Protein AF-A0A4Q3SG79-F1 (afdb_monomer)

pLDDT: mean 75.1, std 20.5, range [32.44, 97.69]

Mean predicted aligned error: 17.14 Å

Foldseek 3Di:
DKDWPPFDDDDWDQDPVDNQWIWDWGFDPDQKTWIWDDDPQDDIDIDIDGRDDRPDTDTDTDGRDDPDDDDDDDDDDDDDDDDDDDDDDDDVVVVVVVVVVVVVVVVVVVVVVVVVVPDDDDDDDDDDDDDDDDDDDPPPPDPPPPPPKDKDKDKDKDWDWFAFPDPPDPCSPQATQLWDWDWDDDPWKIKIKIKHKDSVFDFDADPVPRHTLDESSVLNVQLVVQCRVPVVPPPDDDPVVSSVVSNVVSQVVSLVVLQPDDPVSLVVLLVCVVVVNWGKIWMWIWMWMATLQGKIKIWTFPDWDKWWWADDPLWTATDDDDDDPDDPPFPSIWMWTWDQDPVRGIGIDTDDHDIDMDTDGRTFKMKIKDCQQDDVLVVVLNPDGDPDPVVNVVCSVPDDSPGSGIIIMMMMGMDID

Nearest PDB structures (foldseek):
  6ak7-assembly1_A  TM=5.344E-01  e=1.474E-07  Homo sapiens
  2iq1-assembly1_A  TM=4.858E-01  e=3.466E-08  Homo sapiens
  4da1-assembly1_A  TM=4.751E-01  e=2.520E-07  Homo sapiens

Sequence (417 aa):
SITINPAIPFLLNEDPGNKDASYGLFVFPKSSLEINVEADGYTPWKYRLNNLKADTSIVILMERTATGQQPASSEQAPVKDREEKNQKKSFPWLSILLGVIVLFLLWRLLSMRKKLNHADAPAASSISIRDINPAPSIIIKQPLQPSSKRSYFLAEIMMTAGPRKSADSIAPDRDLGEDVCGFINNNEEILMWVLDGASDYFSERNPDTGREYFSSRLLAQSVAGKLRENFSAINATSFQEIVTSIIESVKIDWVRAINALPEKEIAALRDNILSGRPPECAATILIAKISLSGELLVYRSGDCKLLIYQEEPGVLKYKPTPLSSKNNQSNDWLFFRMMVTENNLIEIMHNKPLFEVVSETGIQTIIGMSDGVGRETVESLAKDQSPDRELLRTKLVQQVQGTGDDKSLCMIEIKTT

Solvent-accessible surface area (backbone atoms only — not comparable to full-atom values): 25220 Å² total; per-residue (Å²): 92,78,59,56,71,95,60,83,90,71,80,73,52,75,41,93,90,38,92,71,47,64,53,63,85,60,87,52,97,55,49,59,46,52,46,42,44,40,51,95,96,52,83,74,45,78,50,77,49,72,75,51,58,82,81,57,76,63,82,71,86,68,82,78,82,78,84,80,83,86,85,85,90,81,91,84,84,88,83,84,89,79,91,80,90,81,82,86,80,86,66,75,66,60,61,55,54,52,53,54,54,52,53,51,53,53,53,53,56,56,55,53,58,65,63,66,79,70,72,78,82,84,80,88,79,86,83,81,86,77,91,81,85,76,79,86,74,84,73,78,73,70,78,75,74,76,74,76,67,49,65,46,79,49,74,48,76,50,76,46,71,28,57,70,88,42,92,82,48,100,58,63,73,72,77,53,70,24,57,37,64,51,71,53,69,66,97,54,39,36,41,37,36,34,22,39,20,45,68,92,42,59,64,45,54,42,88,88,79,62,47,74,79,46,31,14,34,56,50,25,49,44,49,51,53,42,50,62,65,44,64,84,72,53,94,81,69,57,71,68,55,52,56,53,52,36,56,53,48,46,44,52,52,49,35,52,56,53,69,65,44,58,69,72,57,43,50,53,52,48,52,44,34,73,73,73,54,50,48,35,27,28,24,25,38,34,40,38,40,38,35,73,80,11,43,35,42,34,43,34,20,56,69,53,45,63,48,38,25,30,72,48,97,88,36,35,42,64,52,91,66,76,78,74,77,82,53,98,82,60,59,31,39,45,37,42,34,46,44,75,47,98,86,74,42,64,42,64,50,64,65,82,54,59,62,50,74,49,77,51,68,57,43,36,37,41,35,40,24,34,60,24,46,28,68,70,53,55,52,50,58,60,67,53,54,58,70,52,64,66,57,56,53,50,49,62,75,69,48,84,53,88,38,60,38,42,27,36,35,36,37,41,31,63,44,74,87

Secondary structure (DSSP, 8-state):
-EEETT----PPEEETTEEEEEE------SSEEEEEE--TTS--EEEEEES--TT--------------PPPP---PPPPP------PPP-THHHHHHHHHHHHHHHHHHHHHHHHTT-PPPPPP-------------------------EEEEEEEEEEPPPPS-SSSSSTTSSSS--EEEEEE-SSEEEEEEEEE-TTSPPEE-TTT--EEE-HHHHHHHHHHHHHHHHTT-SSS-HHHHHHHHHHHHHHHHHHHHHTS-HHHHHHHHHHHHTT---EEEEEEEEEEEETT--EEEEEESS-EEEEEEEETTEEEEE--PPPP--TT---SEEEEEEE-TTS-EEEEE-----EEEEESSEEEEEEE-GGG-HHHHHHHHH---S-HHHHHHHHHHS----SS-EEEEEEEEEE-

Structure (mmCIF, N/CA/C/O backbone):
data_AF-A0A4Q3SG79-F1
#
_entry.id   AF-A0A4Q3SG79-F1
#
loop_
_atom_site.group_PDB
_atom_site.id
_atom_site.type_symbol
_atom_site.label_atom_id
_atom_site.label_alt_id
_atom_site.label_comp_id
_atom_site.label_asym_id
_atom_site.label_entity_id
_atom_site.label_seq_id
_atom_site.pdbx_PDB_ins_code
_atom_site.Cartn_x
_atom_site.Cartn_y
_atom_site.Cartn_z
_atom_site.occupancy
_atom_site.B_iso_or_equiv
_atom_site.auth_seq_id
_atom_site.auth_comp_id
_atom_site.auth_asym_id
_atom_site.auth_atom_id
_atom_site.pdbx_PDB_model_num
ATOM 1 N N . SER A 1 1 ? 11.169 -38.786 -2.812 1.00 46.78 1 SER A N 1
ATOM 2 C CA . SER A 1 1 ? 10.992 -38.800 -1.347 1.00 46.78 1 SER A CA 1
ATOM 3 C C . SER A 1 1 ? 12.071 -37.968 -0.676 1.00 46.78 1 SER A C 1
ATOM 5 O O . SER A 1 1 ? 13.248 -38.126 -0.974 1.00 46.78 1 SER A O 1
ATOM 7 N N . ILE A 1 2 ? 11.688 -37.089 0.253 1.00 45.06 2 ILE A N 1
ATOM 8 C CA . ILE A 1 2 ? 12.647 -36.415 1.137 1.00 45.06 2 ILE A CA 1
ATOM 9 C C . ILE A 1 2 ? 12.555 -37.104 2.498 1.00 45.06 2 ILE A C 1
ATOM 11 O O . ILE A 1 2 ? 11.490 -37.119 3.114 1.00 45.06 2 ILE A O 1
ATOM 15 N N . THR A 1 3 ? 13.649 -37.705 2.960 1.00 48.84 3 THR A N 1
ATOM 16 C CA . THR A 1 3 ? 13.708 -38.352 4.276 1.00 48.84 3 THR A CA 1
ATOM 17 C C . THR A 1 3 ? 14.653 -37.562 5.167 1.00 48.84 3 THR A C 1
ATOM 19 O O . THR A 1 3 ? 15.853 -37.494 4.901 1.00 48.84 3 THR A O 1
ATOM 22 N N . ILE A 1 4 ? 14.111 -36.962 6.231 1.00 48.97 4 ILE A N 1
ATOM 23 C CA . ILE A 1 4 ? 14.861 -36.111 7.161 1.00 48.97 4 ILE A CA 1
ATOM 24 C C . ILE A 1 4 ? 14.785 -36.711 8.561 1.00 48.97 4 ILE A C 1
ATOM 26 O O . ILE A 1 4 ? 13.702 -36.935 9.094 1.00 48.97 4 ILE A O 1
ATOM 30 N N . ASN A 1 5 ? 15.941 -36.969 9.169 1.00 42.78 5 ASN A N 1
ATOM 31 C CA . ASN A 1 5 ? 16.041 -37.591 10.486 1.00 42.78 5 ASN A CA 1
ATOM 32 C C . ASN A 1 5 ? 16.919 -36.700 11.388 1.00 42.78 5 ASN A C 1
ATOM 34 O O . ASN A 1 5 ? 18.063 -36.446 11.009 1.00 42.78 5 ASN A O 1
ATOM 38 N N . PRO A 1 6 ? 16.454 -36.193 12.549 1.00 41.78 6 PRO A N 1
ATOM 39 C CA . PRO A 1 6 ? 15.187 -36.435 13.237 1.00 41.78 6 PRO A CA 1
ATOM 40 C C . PRO A 1 6 ? 14.256 -35.216 13.101 1.00 41.78 6 PRO A C 1
ATOM 42 O O . PRO A 1 6 ? 14.363 -34.274 13.885 1.00 41.78 6 PRO A O 1
ATOM 45 N N . ALA A 1 7 ? 13.359 -35.195 12.116 1.00 44.94 7 ALA A N 1
ATOM 46 C CA . ALA A 1 7 ? 12.363 -34.128 11.992 1.00 44.94 7 ALA A CA 1
ATOM 47 C C . ALA A 1 7 ? 10.987 -34.691 11.609 1.00 44.94 7 ALA A C 1
ATOM 49 O O . ALA A 1 7 ? 10.886 -35.704 10.921 1.00 44.94 7 ALA A O 1
ATOM 50 N N . ILE A 1 8 ? 9.938 -34.032 12.107 1.00 38.59 8 ILE A N 1
ATOM 51 C CA . ILE A 1 8 ? 8.525 -34.339 11.853 1.00 38.59 8 ILE A CA 1
ATOM 52 C C . ILE A 1 8 ? 8.193 -33.896 10.415 1.00 38.59 8 ILE A C 1
ATOM 54 O O . ILE A 1 8 ? 8.547 -32.773 10.052 1.00 38.59 8 ILE A O 1
ATOM 58 N N . PRO A 1 9 ? 7.542 -34.730 9.584 1.00 38.94 9 PRO A N 1
ATOM 59 C CA . PRO A 1 9 ? 7.226 -34.362 8.208 1.00 38.94 9 PRO A CA 1
ATOM 60 C C . PRO A 1 9 ? 6.159 -33.256 8.157 1.00 38.94 9 PRO A C 1
ATOM 62 O O . PRO A 1 9 ? 5.115 -33.371 8.797 1.00 38.94 9 PRO A O 1
ATOM 65 N N . PHE A 1 10 ? 6.409 -32.216 7.360 1.00 42.66 10 PHE A N 1
ATOM 66 C CA . PHE A 1 10 ? 5.409 -31.241 6.910 1.00 42.66 10 PHE A CA 1
ATOM 67 C C . PHE A 1 10 ? 5.222 -31.361 5.392 1.00 42.66 10 PHE A C 1
ATOM 69 O O . PHE A 1 10 ? 6.144 -31.762 4.680 1.00 42.66 10 PHE A O 1
ATOM 76 N N . LEU A 1 11 ? 4.005 -31.064 4.925 1.00 39.22 11 LEU A N 1
ATOM 77 C CA . LEU A 1 11 ? 3.578 -31.224 3.534 1.00 39.22 11 LEU A CA 1
ATOM 78 C C . LEU A 1 11 ? 4.439 -30.414 2.553 1.00 39.22 11 LEU A C 1
ATOM 80 O O . LEU A 1 11 ? 4.683 -29.226 2.752 1.00 39.22 11 LEU A O 1
ATOM 84 N N . LEU A 1 12 ? 4.821 -31.078 1.462 1.00 43.06 12 LEU A N 1
ATOM 85 C CA . LEU A 1 12 ? 5.278 -30.450 0.226 1.00 43.06 12 LEU A CA 1
ATOM 86 C C . LEU A 1 12 ? 4.062 -29.828 -0.464 1.00 43.06 12 LEU A C 1
ATOM 88 O O . LEU A 1 12 ? 3.081 -30.532 -0.700 1.00 43.06 12 LEU A O 1
ATOM 92 N N . ASN A 1 13 ? 4.129 -28.538 -0.788 1.00 41.44 13 ASN A N 1
ATOM 93 C CA . ASN A 1 13 ? 3.182 -27.921 -1.713 1.00 41.44 13 ASN A CA 1
ATOM 94 C C . ASN A 1 13 ? 3.856 -27.788 -3.079 1.00 41.44 13 ASN A C 1
ATOM 96 O O . ASN A 1 13 ? 4.964 -27.256 -3.187 1.00 41.44 13 ASN A O 1
ATOM 100 N N . GLU A 1 14 ? 3.178 -28.286 -4.109 1.00 44.03 14 GLU A N 1
ATOM 101 C CA . GLU A 1 14 ? 3.505 -27.986 -5.500 1.00 44.03 14 GLU A CA 1
ATOM 102 C C . GLU A 1 14 ? 3.133 -26.527 -5.789 1.00 44.03 14 GLU A C 1
ATOM 104 O O . GLU A 1 14 ? 2.077 -26.054 -5.359 1.00 44.03 14 GLU A O 1
ATOM 109 N N . ASP A 1 15 ? 4.004 -25.804 -6.493 1.00 43.53 15 ASP A N 1
ATOM 110 C CA . ASP A 1 15 ? 3.689 -24.464 -6.979 1.00 43.53 15 ASP A CA 1
ATOM 111 C C . ASP A 1 15 ? 2.710 -24.576 -8.164 1.00 43.53 15 ASP A C 1
ATOM 113 O O . ASP A 1 15 ? 3.064 -25.156 -9.197 1.00 43.53 15 ASP A O 1
ATOM 117 N N . PRO A 1 16 ? 1.483 -24.030 -8.070 1.00 40.44 16 PRO A N 1
ATOM 118 C CA . PRO A 1 16 ? 0.511 -24.107 -9.158 1.00 40.44 16 PRO A CA 1
ATOM 119 C C . PRO A 1 16 ? 0.954 -23.357 -10.429 1.00 40.44 16 PRO A C 1
ATOM 121 O O . PRO A 1 16 ? 0.396 -23.613 -11.497 1.00 40.44 16 PRO A O 1
ATOM 124 N N . GLY A 1 17 ? 1.949 -22.464 -10.343 1.00 43.19 17 GLY A N 1
ATOM 125 C CA . GLY A 1 17 ? 2.513 -21.730 -11.481 1.00 43.19 17 GLY A CA 1
ATOM 126 C C . GLY A 1 17 ? 3.758 -22.366 -12.106 1.00 43.19 17 GLY A C 1
ATOM 127 O O . GLY A 1 17 ? 4.134 -21.992 -13.217 1.00 43.19 17 GLY A O 1
ATOM 128 N N . ASN A 1 18 ? 4.389 -23.334 -11.436 1.00 46.31 18 ASN A N 1
ATOM 129 C CA . ASN A 1 18 ? 5.617 -23.967 -11.906 1.00 46.31 18 ASN A CA 1
ATOM 130 C C . ASN A 1 18 ? 5.668 -25.442 -11.491 1.00 46.31 18 ASN A C 1
ATOM 132 O O . ASN A 1 18 ? 6.149 -25.794 -10.416 1.00 46.31 18 ASN A O 1
ATOM 136 N N . LYS A 1 19 ? 5.214 -26.322 -12.392 1.00 46.94 19 LYS A N 1
ATOM 137 C CA . LYS A 1 19 ? 5.195 -27.780 -12.177 1.00 46.94 19 LYS A CA 1
ATOM 138 C C . LYS A 1 19 ? 6.585 -28.405 -12.003 1.00 46.94 19 LYS A C 1
ATOM 140 O O . LYS A 1 19 ? 6.667 -29.575 -11.644 1.00 46.94 19 LYS A O 1
ATOM 145 N N . ASP A 1 20 ? 7.654 -27.655 -12.267 1.00 48.69 20 ASP A N 1
ATOM 146 C CA . ASP A 1 20 ? 9.034 -28.123 -12.144 1.00 48.69 20 ASP A CA 1
ATOM 147 C C . ASP A 1 20 ? 9.717 -27.655 -10.841 1.00 48.69 20 ASP A C 1
ATOM 149 O O . ASP A 1 20 ? 10.880 -27.991 -10.614 1.00 48.69 20 ASP A O 1
ATOM 153 N N . ALA A 1 21 ? 9.018 -26.923 -9.961 1.00 42.50 21 ALA A N 1
ATOM 154 C CA . ALA A 1 21 ? 9.535 -26.491 -8.663 1.00 42.50 21 ALA A CA 1
ATOM 155 C C . ALA A 1 21 ? 8.705 -27.062 -7.500 1.00 42.50 21 ALA A C 1
ATOM 157 O O . ALA A 1 21 ? 7.476 -27.025 -7.490 1.00 42.50 21 ALA A O 1
ATOM 158 N N . SER A 1 22 ? 9.385 -27.583 -6.479 1.00 49.75 22 SER A N 1
ATOM 159 C CA . SER A 1 22 ? 8.763 -28.020 -5.225 1.00 49.75 22 SER A CA 1
ATOM 160 C C . SER A 1 22 ? 9.467 -27.359 -4.048 1.00 49.75 22 SER A C 1
ATOM 162 O O . SER A 1 22 ? 10.697 -27.328 -4.002 1.00 49.75 22 SER A O 1
ATOM 164 N N . TYR A 1 23 ? 8.693 -26.858 -3.085 1.00 43.50 23 TYR A N 1
ATOM 165 C CA . TYR A 1 23 ? 9.213 -26.158 -1.910 1.00 43.50 23 TYR A CA 1
ATOM 166 C C . TYR A 1 23 ? 8.871 -26.917 -0.624 1.00 43.50 23 TYR A C 1
ATOM 168 O O . TYR A 1 23 ? 7.778 -27.464 -0.475 1.00 43.50 23 TYR A O 1
ATOM 176 N N . GLY A 1 24 ? 9.801 -26.917 0.332 1.00 47.91 24 GLY A N 1
ATOM 177 C CA . GLY A 1 24 ? 9.579 -27.416 1.688 1.00 47.91 24 GLY A CA 1
ATOM 178 C C . GLY A 1 24 ? 10.270 -26.512 2.704 1.00 47.91 24 GLY A C 1
ATOM 179 O O . GLY A 1 24 ? 11.443 -26.184 2.535 1.00 47.91 24 GLY A O 1
ATOM 180 N N . LEU A 1 25 ? 9.543 -26.096 3.744 1.00 37.75 25 LEU A N 1
ATOM 181 C CA . LEU A 1 25 ? 10.086 -25.342 4.874 1.00 37.75 25 LEU A CA 1
ATOM 182 C C . LEU A 1 25 ? 10.296 -26.294 6.052 1.00 37.75 25 LEU A C 1
ATOM 184 O O . LEU A 1 25 ? 9.376 -27.011 6.444 1.00 37.75 25 LEU A O 1
ATOM 188 N N . PHE A 1 26 ? 11.489 -26.274 6.641 1.00 53.19 26 PHE A N 1
ATOM 189 C CA . PHE A 1 26 ? 11.831 -27.145 7.760 1.00 53.19 26 PHE A CA 1
ATOM 190 C C . PHE A 1 26 ? 12.476 -26.344 8.895 1.00 53.19 26 PHE A C 1
ATOM 192 O O . PHE A 1 26 ? 13.380 -25.545 8.657 1.00 53.19 26 PHE A O 1
ATOM 199 N N . VAL A 1 27 ? 12.022 -26.578 10.130 1.00 42.91 27 VAL A N 1
ATOM 200 C CA . VAL A 1 27 ? 12.554 -25.955 11.354 1.00 42.91 27 VAL A CA 1
ATOM 201 C C . VAL A 1 27 ? 13.262 -27.028 12.177 1.00 42.91 27 VAL A C 1
ATOM 203 O O . VAL A 1 27 ? 12.683 -28.080 12.454 1.00 42.91 27 VAL A O 1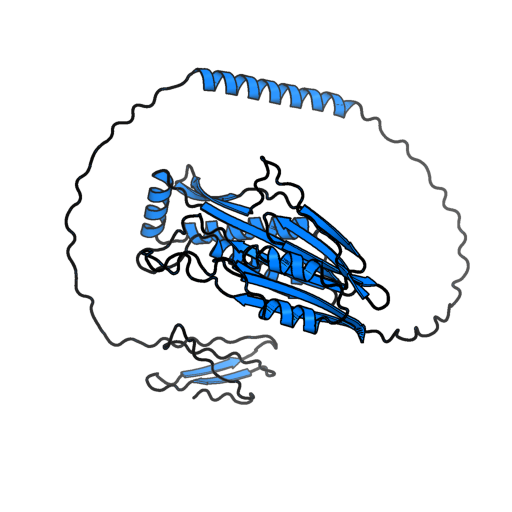
ATOM 206 N N . PHE A 1 28 ? 14.516 -26.780 12.566 1.00 56.38 28 PHE A N 1
ATOM 207 C CA . PHE A 1 28 ? 15.383 -27.810 13.142 1.00 56.38 28 PHE A CA 1
ATOM 208 C C . PHE A 1 28 ? 15.886 -27.461 14.550 1.00 56.38 28 PHE A C 1
ATOM 210 O O . PHE A 1 28 ? 16.471 -26.399 14.743 1.00 56.38 28 PHE A O 1
ATOM 217 N N . PRO A 1 29 ? 15.761 -28.380 15.527 1.00 44.88 29 PRO A N 1
ATOM 218 C CA . PRO A 1 29 ? 16.242 -28.156 16.891 1.00 44.88 29 PRO A CA 1
ATOM 219 C C . PRO A 1 29 ? 17.683 -28.646 17.161 1.00 44.88 29 PRO A C 1
ATOM 221 O O . PRO A 1 29 ? 18.099 -28.663 18.318 1.00 44.88 29 PRO A O 1
ATOM 224 N N . LYS A 1 30 ? 18.458 -29.096 16.156 1.00 55.81 30 LYS A N 1
ATOM 225 C CA . LYS A 1 30 ? 19.799 -29.700 16.356 1.00 55.81 30 LYS A CA 1
ATOM 226 C C . LYS A 1 30 ? 20.917 -28.994 15.581 1.00 55.81 30 LYS A C 1
ATOM 228 O O . LYS A 1 30 ? 20.690 -28.426 14.520 1.00 55.81 30 LYS A O 1
ATOM 233 N N . SER A 1 31 ? 22.142 -29.100 16.106 1.00 59.78 31 SER A N 1
ATOM 234 C CA . SER A 1 31 ? 23.367 -28.470 15.587 1.00 59.78 31 SER A CA 1
ATOM 235 C C . SER A 1 31 ? 23.948 -29.119 14.324 1.00 59.78 31 SER A C 1
ATOM 237 O O . SER A 1 31 ? 24.831 -28.531 13.702 1.00 59.78 31 SER A O 1
ATOM 239 N N . SER A 1 32 ? 23.479 -30.299 13.913 1.00 59.16 32 SER A N 1
ATOM 240 C CA . SER A 1 32 ? 23.841 -30.917 12.634 1.00 59.16 32 SER A CA 1
ATOM 241 C C . SER A 1 32 ? 22.642 -31.604 11.982 1.00 59.16 32 SER A C 1
ATOM 243 O O . SER A 1 32 ? 21.766 -32.138 12.666 1.00 59.16 32 SER A O 1
ATOM 245 N N . LEU A 1 33 ? 22.605 -31.560 10.650 1.00 71.94 33 LEU A N 1
ATOM 246 C CA . LEU A 1 33 ? 21.517 -32.059 9.816 1.00 71.94 33 LEU A CA 1
ATOM 247 C C . LEU A 1 33 ? 22.092 -32.818 8.619 1.00 71.94 33 LEU A C 1
ATOM 249 O O . LEU A 1 33 ? 22.982 -32.323 7.930 1.00 71.94 33 LEU A O 1
ATOM 253 N N . GLU A 1 34 ? 21.568 -34.010 8.358 1.00 68.69 34 GLU A N 1
ATOM 254 C CA . GLU A 1 34 ? 21.866 -34.777 7.150 1.00 68.69 34 GLU A CA 1
ATOM 255 C C . GLU A 1 34 ? 20.605 -34.825 6.288 1.00 68.69 34 GLU A C 1
ATOM 257 O O . GLU A 1 34 ? 19.550 -35.260 6.751 1.00 68.69 34 GLU A O 1
ATOM 262 N N . ILE A 1 35 ? 20.709 -34.335 5.054 1.00 70.31 35 ILE A N 1
ATOM 263 C CA . ILE A 1 35 ? 19.602 -34.256 4.103 1.00 70.31 35 ILE A CA 1
ATOM 264 C C . ILE A 1 35 ? 19.880 -35.250 2.980 1.00 70.31 35 ILE A C 1
ATOM 266 O O . ILE A 1 35 ? 20.920 -35.168 2.322 1.00 70.31 35 ILE A O 1
ATOM 270 N N . ASN A 1 36 ? 18.938 -36.169 2.766 1.00 65.19 36 ASN A N 1
ATOM 271 C CA . ASN A 1 36 ? 18.919 -37.057 1.610 1.00 65.19 36 ASN A CA 1
ATOM 272 C C . ASN A 1 36 ? 17.723 -36.671 0.736 1.00 65.19 36 ASN A C 1
ATOM 274 O O . ASN A 1 36 ? 16.581 -36.679 1.209 1.00 65.19 36 ASN A O 1
ATOM 278 N N . VAL A 1 37 ? 17.996 -36.309 -0.516 1.00 68.31 37 VAL A N 1
ATOM 279 C CA . VAL A 1 37 ? 16.976 -35.928 -1.494 1.00 68.31 37 VAL A CA 1
ATOM 280 C C . VAL A 1 37 ? 16.996 -36.936 -2.633 1.00 68.31 37 VAL A C 1
ATOM 282 O O . VAL A 1 37 ? 17.994 -37.064 -3.343 1.00 68.31 37 VAL A O 1
ATOM 285 N N . GLU A 1 38 ? 15.882 -37.645 -2.796 1.00 62.38 38 GLU A N 1
ATOM 286 C CA . GLU A 1 38 ? 15.636 -38.548 -3.918 1.00 62.38 38 GLU A CA 1
ATOM 287 C C . GLU A 1 38 ? 14.366 -38.093 -4.641 1.00 62.38 38 GLU A C 1
ATOM 289 O O . GLU A 1 38 ? 13.327 -37.879 -4.012 1.00 62.38 38 GLU A O 1
ATOM 294 N N . ALA A 1 39 ? 14.429 -37.932 -5.960 1.00 66.44 39 ALA A N 1
ATOM 295 C CA . ALA A 1 39 ? 13.279 -37.590 -6.794 1.00 66.44 39 ALA A CA 1
ATOM 296 C C . ALA A 1 39 ? 13.366 -38.346 -8.126 1.00 66.44 39 ALA A C 1
ATOM 298 O O . ALA A 1 39 ? 14.453 -38.488 -8.686 1.00 66.44 39 ALA A O 1
ATOM 299 N N . ASP A 1 40 ? 12.230 -38.835 -8.629 1.00 53.56 40 ASP A N 1
ATOM 300 C CA . ASP A 1 40 ? 12.184 -39.587 -9.886 1.00 53.56 40 ASP A CA 1
ATOM 301 C C . ASP A 1 40 ? 12.652 -38.709 -11.054 1.00 53.56 40 ASP A C 1
ATOM 303 O O . ASP A 1 40 ? 12.137 -37.615 -11.279 1.00 53.56 40 ASP A O 1
ATOM 307 N N . GLY A 1 41 ? 13.651 -39.190 -11.798 1.00 56.44 41 GLY A N 1
ATOM 308 C CA . GLY A 1 41 ? 14.284 -38.438 -12.887 1.00 56.44 41 GLY A CA 1
ATOM 309 C C . GLY A 1 41 ? 15.410 -37.488 -12.458 1.00 56.44 41 GLY A C 1
ATOM 310 O O . GLY A 1 41 ? 15.946 -36.787 -13.314 1.00 56.44 41 GLY A O 1
ATOM 311 N N . TYR A 1 42 ? 15.805 -37.486 -11.179 1.00 61.69 42 TYR A N 1
ATOM 312 C CA . TYR A 1 42 ? 16.926 -36.702 -10.648 1.00 61.69 42 TYR A CA 1
ATOM 313 C C . TYR A 1 42 ? 17.989 -37.619 -10.026 1.00 61.69 42 TYR A C 1
ATOM 315 O O . TYR A 1 42 ? 17.682 -38.666 -9.458 1.00 61.69 42 TYR A O 1
ATOM 323 N N . THR A 1 43 ? 19.263 -37.226 -10.104 1.00 59.62 43 THR A N 1
ATOM 324 C CA . THR A 1 43 ? 20.348 -37.933 -9.406 1.00 59.62 43 THR A CA 1
ATOM 325 C C . THR A 1 43 ? 20.184 -37.753 -7.889 1.00 59.62 43 THR A C 1
ATOM 327 O O . THR A 1 43 ? 20.005 -36.614 -7.460 1.00 59.62 43 THR A O 1
ATOM 330 N N . PRO A 1 44 ? 20.276 -38.811 -7.059 1.00 64.12 44 PRO A N 1
ATOM 331 C CA . PRO A 1 44 ? 20.209 -38.689 -5.600 1.00 64.12 44 PRO A CA 1
ATOM 332 C C . PRO A 1 44 ? 21.301 -37.774 -5.039 1.00 64.12 44 PRO A C 1
ATOM 334 O O . PRO A 1 44 ? 22.469 -37.901 -5.416 1.00 64.12 44 PRO A O 1
ATOM 337 N N . TRP A 1 45 ? 20.939 -36.867 -4.129 1.00 62.44 45 TRP A N 1
ATOM 338 C CA . TRP A 1 45 ? 21.876 -35.942 -3.479 1.00 62.44 45 TRP A CA 1
ATOM 339 C C . TRP A 1 45 ? 21.897 -36.153 -1.966 1.00 62.44 45 TRP A C 1
ATOM 341 O O . TRP A 1 45 ? 20.857 -36.311 -1.320 1.00 62.44 45 TRP A O 1
ATOM 351 N N . LYS A 1 46 ? 23.104 -36.113 -1.392 1.00 63.16 46 LYS A N 1
ATOM 352 C CA . LYS A 1 46 ? 23.342 -36.247 0.045 1.00 63.16 46 LYS A CA 1
ATOM 353 C C . LYS A 1 46 ? 24.202 -35.096 0.549 1.00 63.16 46 LYS A C 1
ATOM 355 O O . LYS A 1 46 ? 25.322 -34.915 0.077 1.00 63.16 46 LYS A O 1
ATOM 360 N N . TYR A 1 47 ? 23.700 -34.347 1.529 1.00 69.06 47 TYR A N 1
ATOM 361 C CA . TYR A 1 47 ? 24.413 -33.200 2.092 1.00 69.06 47 TYR A CA 1
ATOM 362 C C . TYR A 1 47 ? 24.359 -33.203 3.622 1.00 69.06 47 TYR A C 1
ATOM 364 O O . TYR A 1 47 ? 23.303 -33.424 4.216 1.00 69.06 47 TYR A O 1
ATOM 372 N N . ARG A 1 48 ? 25.503 -32.955 4.272 1.00 65.31 48 ARG A N 1
ATOM 373 C CA . ARG A 1 48 ? 25.600 -32.811 5.732 1.00 65.31 48 ARG A CA 1
ATOM 374 C C . ARG A 1 48 ? 25.921 -31.364 6.082 1.00 65.31 48 ARG A C 1
ATOM 376 O O . ARG A 1 48 ? 26.968 -30.846 5.705 1.00 65.31 48 ARG A O 1
ATOM 383 N N . LEU A 1 49 ? 25.038 -30.746 6.853 1.00 70.12 49 LEU A N 1
ATOM 384 C CA . LEU A 1 49 ? 25.206 -29.417 7.422 1.00 70.12 49 LEU A CA 1
ATOM 385 C C . LEU A 1 49 ? 25.614 -29.545 8.888 1.00 70.12 49 LEU A C 1
ATOM 387 O O . LEU A 1 49 ? 24.991 -30.281 9.653 1.00 70.12 49 LEU A O 1
ATOM 391 N N . ASN A 1 50 ? 26.653 -28.815 9.280 1.00 69.69 50 ASN A N 1
ATOM 392 C CA . ASN A 1 50 ? 27.133 -28.743 10.658 1.00 69.69 50 ASN A CA 1
ATOM 393 C C . ASN A 1 50 ? 27.008 -27.299 11.165 1.00 69.69 50 ASN A C 1
ATOM 395 O O . ASN A 1 50 ? 27.124 -26.360 10.382 1.00 69.69 50 ASN A O 1
ATOM 399 N N . ASN A 1 51 ? 26.847 -27.131 12.478 1.00 72.06 51 ASN A N 1
ATOM 400 C CA . ASN A 1 51 ? 26.776 -25.847 13.185 1.00 72.06 51 ASN A CA 1
ATOM 401 C C . ASN A 1 51 ? 25.591 -24.947 12.783 1.00 72.06 51 ASN A C 1
ATOM 403 O O . ASN A 1 51 ? 25.741 -23.730 12.683 1.00 72.06 51 ASN A O 1
ATOM 407 N N . LEU A 1 52 ? 24.410 -25.531 12.565 1.00 66.12 52 LEU A N 1
ATOM 408 C CA . LEU A 1 52 ? 23.194 -24.760 12.279 1.00 66.12 52 LEU A CA 1
ATOM 409 C C . LEU A 1 52 ? 22.738 -23.974 13.521 1.00 66.12 52 LEU A C 1
ATOM 411 O O . LEU A 1 52 ? 22.707 -24.516 14.629 1.00 66.12 52 LEU A O 1
ATOM 415 N N . LYS A 1 53 ? 22.378 -22.696 13.337 1.00 67.12 53 LYS A N 1
ATOM 416 C CA . LYS A 1 53 ? 21.709 -21.883 14.368 1.00 67.12 53 LYS A CA 1
ATOM 417 C C . LYS A 1 53 ? 20.217 -22.236 14.418 1.00 67.12 53 LYS A C 1
ATOM 419 O O . LYS A 1 53 ? 19.670 -22.693 13.413 1.00 67.12 53 LYS A O 1
ATOM 424 N N . ALA A 1 54 ? 19.573 -22.014 15.566 1.00 56.44 54 ALA A N 1
ATOM 425 C CA . ALA A 1 54 ? 18.187 -22.422 15.852 1.00 56.44 54 ALA A CA 1
ATOM 426 C C . ALA A 1 54 ? 17.121 -21.832 14.900 1.00 56.44 54 ALA A C 1
ATOM 428 O O . ALA A 1 54 ? 15.990 -22.301 14.869 1.00 56.44 54 ALA A O 1
ATOM 429 N N . ASP A 1 55 ? 17.491 -20.826 14.116 1.00 56.06 55 ASP A N 1
ATOM 430 C CA . ASP A 1 55 ? 16.674 -20.039 13.195 1.00 56.06 55 ASP A CA 1
ATOM 431 C C . ASP A 1 55 ? 17.079 -20.217 11.717 1.00 56.06 55 ASP A C 1
ATOM 433 O O . ASP A 1 55 ? 16.656 -19.459 10.844 1.00 56.06 55 ASP A O 1
ATOM 437 N N . THR A 1 56 ? 17.894 -21.228 11.400 1.00 58.06 56 THR A N 1
ATOM 438 C CA . THR A 1 56 ? 18.359 -21.445 10.022 1.00 58.06 56 THR A CA 1
ATOM 439 C C . THR A 1 56 ? 17.258 -22.060 9.155 1.00 58.06 56 THR A C 1
ATOM 441 O O . THR A 1 56 ? 16.846 -23.196 9.384 1.00 58.06 56 THR A O 1
ATOM 444 N N . SER A 1 57 ? 16.834 -21.338 8.116 1.00 51.41 57 SER A N 1
ATOM 445 C CA . SER A 1 57 ? 15.973 -21.867 7.050 1.00 51.41 57 SER A CA 1
ATOM 446 C C . SER A 1 57 ? 16.824 -22.385 5.889 1.00 51.41 57 SER A C 1
ATOM 448 O O . SER A 1 57 ? 17.766 -21.717 5.466 1.00 51.41 57 SER A O 1
ATOM 450 N N . ILE A 1 58 ? 16.501 -23.571 5.368 1.00 57.72 58 ILE A N 1
ATOM 451 C CA . ILE A 1 58 ? 17.205 -24.191 4.236 1.00 57.72 58 ILE A CA 1
ATOM 452 C C . ILE A 1 58 ? 16.215 -24.332 3.085 1.00 57.72 58 ILE A C 1
ATOM 454 O O . ILE A 1 58 ? 15.202 -25.011 3.229 1.00 57.72 58 ILE A O 1
ATOM 458 N N . VAL A 1 59 ? 16.528 -23.712 1.949 1.00 54.12 59 VAL A N 1
ATOM 459 C CA . VAL A 1 59 ? 15.763 -23.849 0.705 1.00 54.12 59 VAL A CA 1
ATOM 460 C C . VAL A 1 59 ? 16.577 -24.706 -0.257 1.00 54.12 59 VAL A C 1
ATOM 462 O O . VAL A 1 59 ? 17.740 -24.403 -0.522 1.00 54.12 59 VAL A O 1
ATOM 465 N N . ILE A 1 60 ? 15.979 -25.784 -0.763 1.00 58.56 60 ILE A N 1
ATOM 466 C CA . ILE A 1 60 ? 16.598 -26.676 -1.748 1.00 58.56 60 ILE A CA 1
ATOM 467 C C . ILE A 1 60 ? 15.895 -26.440 -3.079 1.00 58.56 60 ILE A C 1
ATOM 469 O O . ILE A 1 60 ? 14.707 -26.717 -3.202 1.00 58.56 60 ILE A O 1
ATOM 473 N N . LEU A 1 61 ? 16.630 -25.922 -4.061 1.00 49.69 61 LEU A N 1
ATOM 474 C CA . LEU A 1 61 ? 16.157 -25.769 -5.434 1.00 49.69 61 LEU A CA 1
ATOM 475 C C . LEU A 1 61 ? 16.693 -26.940 -6.256 1.00 49.69 61 LEU A C 1
ATOM 477 O O . LEU A 1 61 ? 17.902 -27.168 -6.289 1.00 49.69 61 LEU A O 1
ATOM 481 N N . MET A 1 62 ? 15.801 -27.687 -6.900 1.00 52.44 62 MET A N 1
ATOM 482 C CA . MET A 1 62 ? 16.175 -28.737 -7.846 1.00 52.44 62 MET A CA 1
ATOM 483 C C . MET A 1 62 ? 15.811 -28.270 -9.251 1.00 52.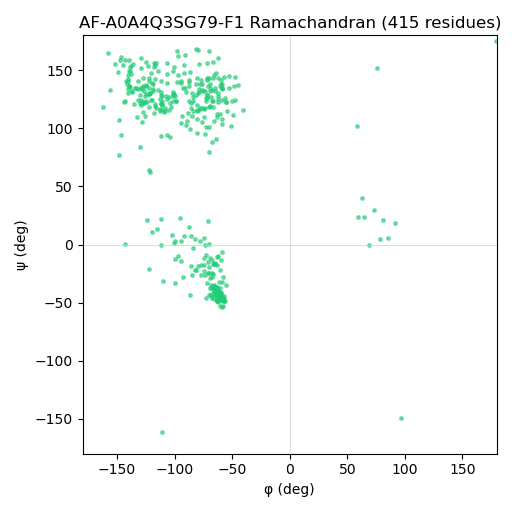44 62 MET A C 1
ATOM 485 O O . MET A 1 62 ? 14.635 -28.115 -9.557 1.00 52.44 62 MET A O 1
ATOM 489 N N . GLU A 1 63 ? 16.806 -28.051 -10.109 1.00 48.12 63 GLU A N 1
ATOM 490 C CA . GLU A 1 63 ? 16.561 -27.758 -11.521 1.00 48.12 63 GLU A CA 1
ATOM 491 C C . GLU A 1 63 ? 16.522 -29.046 -12.338 1.00 48.12 63 GLU A C 1
ATOM 493 O O . GLU A 1 63 ? 17.406 -29.905 -12.253 1.00 48.12 63 GLU A O 1
ATOM 498 N N . ARG A 1 64 ? 15.479 -29.179 -13.159 1.00 45.94 64 ARG A N 1
ATOM 499 C CA . ARG A 1 64 ? 15.352 -30.266 -14.122 1.00 45.94 64 ARG A CA 1
ATOM 500 C C . ARG A 1 64 ? 16.246 -29.956 -15.318 1.00 45.94 64 ARG A C 1
ATOM 502 O O . ARG A 1 64 ? 16.027 -28.974 -16.021 1.00 45.94 64 ARG A O 1
ATOM 509 N N . THR A 1 65 ? 17.248 -30.787 -15.583 1.00 47.75 65 THR A N 1
ATOM 510 C CA . THR A 1 65 ? 18.047 -30.643 -16.806 1.00 47.75 65 THR A CA 1
ATOM 511 C C . THR A 1 65 ? 17.201 -31.088 -17.998 1.00 47.75 65 THR A C 1
ATOM 513 O O . THR A 1 65 ? 17.005 -32.279 -18.237 1.00 47.75 65 THR A O 1
ATOM 516 N N . ALA A 1 66 ? 16.658 -30.117 -18.736 1.00 46.41 66 ALA A N 1
ATOM 517 C CA . ALA A 1 66 ? 15.936 -30.370 -19.974 1.00 46.41 66 ALA A CA 1
ATOM 518 C C . ALA A 1 66 ? 16.896 -30.980 -21.003 1.00 46.41 66 ALA A C 1
ATOM 520 O O . ALA A 1 66 ? 17.826 -30.338 -21.494 1.00 46.41 66 ALA A O 1
ATOM 521 N N . THR A 1 67 ? 16.673 -32.247 -21.335 1.00 43.66 67 THR A N 1
ATOM 522 C CA . THR A 1 67 ? 17.339 -32.898 -22.457 1.00 43.66 67 THR A CA 1
ATOM 523 C C . THR A 1 67 ? 16.741 -32.366 -23.762 1.00 43.66 67 THR A C 1
ATOM 525 O O . THR A 1 67 ? 15.714 -32.836 -24.229 1.00 43.66 67 THR A O 1
ATOM 528 N N . GLY A 1 68 ? 17.405 -31.348 -24.318 1.00 47.94 68 GLY A N 1
ATOM 529 C CA . GLY A 1 68 ? 17.514 -31.033 -25.747 1.00 47.94 68 GLY A CA 1
ATOM 530 C C . GLY A 1 68 ? 16.238 -30.782 -26.560 1.00 47.94 68 GLY A C 1
ATOM 531 O O . GLY A 1 68 ? 15.670 -31.718 -27.107 1.00 47.94 68 GLY A O 1
ATOM 532 N N . GLN A 1 69 ? 15.928 -29.507 -26.827 1.00 33.91 69 GLN A N 1
ATOM 533 C CA . GLN A 1 69 ? 15.220 -29.077 -28.043 1.00 33.91 69 GLN A CA 1
ATOM 534 C C . GLN A 1 69 ? 15.773 -27.726 -28.540 1.00 33.91 69 GLN A C 1
ATOM 536 O O . GLN A 1 69 ? 15.823 -26.752 -27.794 1.00 33.91 69 GLN A O 1
ATOM 541 N N . GLN A 1 70 ? 16.227 -27.687 -29.800 1.00 35.56 70 GLN A N 1
ATOM 542 C CA . GLN A 1 70 ? 16.664 -26.475 -30.513 1.00 35.56 70 GLN A CA 1
ATOM 543 C C . GLN A 1 70 ? 15.453 -25.647 -30.980 1.00 35.56 70 GLN A C 1
ATOM 545 O O . GLN A 1 70 ? 14.494 -26.243 -31.476 1.00 35.56 70 GLN A O 1
ATOM 550 N N . PRO A 1 71 ? 15.498 -24.301 -30.933 1.00 40.34 71 PRO A N 1
ATOM 551 C CA . PRO A 1 71 ? 14.451 -23.474 -31.519 1.00 40.34 71 PRO A CA 1
ATOM 552 C C . PRO A 1 71 ? 14.712 -23.165 -33.002 1.00 40.34 71 PRO A C 1
ATOM 554 O O . PRO A 1 71 ? 15.841 -22.907 -33.424 1.00 40.34 71 PRO A O 1
ATOM 557 N N . ALA A 1 72 ? 13.627 -23.176 -33.778 1.00 34.19 72 ALA A N 1
ATOM 558 C CA . ALA A 1 72 ? 13.571 -22.771 -35.178 1.00 34.19 72 ALA A CA 1
ATOM 559 C C . ALA A 1 72 ? 13.481 -21.239 -35.320 1.00 34.19 72 ALA A C 1
ATOM 561 O O . ALA A 1 72 ? 12.826 -20.561 -34.531 1.00 34.19 72 ALA A O 1
ATOM 562 N N . SER A 1 73 ? 14.138 -20.713 -36.352 1.00 34.38 73 SER A N 1
ATOM 563 C CA . SER A 1 73 ? 14.217 -19.296 -36.721 1.00 34.38 73 SER A CA 1
ATOM 564 C C . SER A 1 73 ? 12.994 -18.816 -37.514 1.00 34.38 73 SER A C 1
ATOM 566 O O . SER A 1 73 ? 12.592 -19.490 -38.463 1.00 34.38 73 SER A O 1
ATOM 568 N N . SER A 1 74 ? 12.481 -17.617 -37.219 1.00 35.19 74 SER A N 1
ATOM 569 C CA . SER A 1 74 ? 11.479 -16.916 -38.039 1.00 35.19 74 SER A CA 1
ATOM 570 C C . SER A 1 74 ? 11.980 -15.543 -38.510 1.00 35.19 74 SER A C 1
ATOM 572 O O . SER A 1 74 ? 12.456 -14.745 -37.704 1.00 35.19 74 SER A O 1
ATOM 574 N N . GLU A 1 75 ? 11.847 -15.293 -39.816 1.00 32.44 75 GLU A N 1
ATOM 575 C CA . GLU A 1 75 ? 12.168 -14.057 -40.547 1.00 32.44 75 GLU A CA 1
ATOM 576 C C . GLU A 1 75 ? 11.284 -12.859 -40.150 1.00 32.44 75 GLU A C 1
ATOM 578 O O . GLU A 1 75 ? 10.084 -13.005 -39.917 1.00 32.44 75 GLU A O 1
ATOM 583 N N . GLN A 1 76 ? 11.864 -11.652 -40.161 1.00 32.91 76 GLN A N 1
ATOM 584 C CA . GLN A 1 76 ? 11.157 -10.368 -40.064 1.00 32.91 76 GLN A CA 1
ATOM 585 C C . GLN A 1 76 ? 11.251 -9.586 -41.385 1.00 32.91 76 GLN A C 1
ATOM 587 O O . GLN A 1 76 ? 12.302 -9.541 -42.023 1.00 32.91 76 GLN A O 1
ATOM 592 N N . ALA A 1 77 ? 10.147 -8.935 -41.765 1.00 33.94 77 ALA A N 1
ATOM 593 C CA . ALA A 1 77 ? 10.040 -8.017 -42.903 1.00 33.94 77 ALA A CA 1
ATOM 594 C C . ALA A 1 77 ? 10.318 -6.550 -42.488 1.00 33.94 77 ALA A C 1
ATOM 596 O O . ALA A 1 77 ? 10.090 -6.199 -41.328 1.00 33.94 77 ALA A O 1
ATOM 597 N N . PRO A 1 78 ? 10.776 -5.668 -43.404 1.00 38.53 78 PRO A N 1
ATOM 598 C CA . PRO A 1 78 ? 11.264 -4.337 -43.045 1.00 38.53 78 PRO A CA 1
ATOM 599 C C . PRO A 1 78 ? 10.158 -3.269 -42.980 1.00 38.53 78 PRO A C 1
ATOM 601 O O . PRO A 1 78 ? 9.281 -3.191 -43.844 1.00 38.53 78 PRO A O 1
ATOM 604 N N . VAL A 1 79 ? 10.258 -2.394 -41.975 1.00 33.28 79 VAL A N 1
ATOM 605 C CA . VAL A 1 79 ? 9.423 -1.198 -41.767 1.00 33.28 79 VAL A CA 1
ATOM 606 C C . VAL A 1 79 ? 10.123 0.029 -42.368 1.00 33.28 79 VAL A C 1
ATOM 608 O O . VAL A 1 79 ? 11.338 0.164 -42.280 1.00 33.28 79 VAL A O 1
ATOM 611 N N . LYS A 1 80 ? 9.350 0.907 -43.023 1.00 35.03 80 LYS A N 1
ATOM 612 C CA . LYS A 1 80 ? 9.815 2.147 -43.667 1.00 35.03 80 LYS A CA 1
ATOM 613 C C . LYS A 1 80 ? 9.892 3.309 -42.674 1.00 35.03 80 LYS A C 1
ATOM 615 O O . LYS A 1 80 ? 8.891 3.629 -42.036 1.00 35.03 80 LYS A O 1
ATOM 620 N N . ASP A 1 81 ? 11.033 3.991 -42.670 1.00 34.56 81 ASP A N 1
ATOM 621 C CA . ASP A 1 81 ? 11.277 5.233 -41.937 1.00 34.56 81 ASP A CA 1
ATOM 622 C C . ASP A 1 81 ? 10.552 6.441 -42.548 1.00 34.56 81 ASP A C 1
ATOM 624 O O . ASP A 1 81 ? 10.462 6.603 -43.771 1.00 34.56 81 ASP A O 1
ATOM 628 N N . ARG A 1 82 ? 10.067 7.328 -41.675 1.00 34.69 82 ARG A N 1
ATOM 629 C CA . ARG A 1 82 ? 9.529 8.648 -42.022 1.00 34.69 82 ARG A CA 1
ATOM 630 C C . ARG A 1 82 ? 10.233 9.688 -41.147 1.00 34.69 82 ARG A C 1
ATOM 632 O O . ARG A 1 82 ? 9.966 9.775 -39.954 1.00 34.69 82 ARG A O 1
ATOM 639 N N . GLU A 1 83 ? 11.152 10.448 -41.740 1.00 35.19 83 GLU A N 1
ATOM 640 C CA . GLU A 1 83 ? 11.853 11.555 -41.079 1.00 35.19 83 GLU A CA 1
ATOM 641 C C . GLU A 1 83 ? 10.922 12.765 -40.888 1.00 35.19 83 GLU A C 1
ATOM 643 O O . GLU A 1 83 ? 10.414 13.326 -41.861 1.00 35.19 83 GLU A O 1
ATOM 648 N N . GLU A 1 84 ? 10.764 13.231 -39.646 1.00 37.44 84 GLU A N 1
ATOM 649 C CA . GLU A 1 84 ? 10.233 14.562 -39.333 1.00 37.44 84 GLU A CA 1
ATOM 650 C C . GLU A 1 84 ? 11.353 15.473 -38.808 1.00 37.44 84 GLU A C 1
ATOM 652 O O . GLU A 1 84 ? 11.964 15.237 -37.766 1.00 37.44 84 GLU A O 1
ATOM 657 N N . LYS A 1 85 ? 11.621 16.556 -39.546 1.00 39.25 85 LYS A N 1
ATOM 658 C CA . LYS A 1 85 ? 12.546 17.625 -39.152 1.00 39.25 85 LYS A CA 1
ATOM 659 C C . LYS A 1 85 ? 11.861 18.584 -38.178 1.00 39.25 85 LYS A C 1
ATOM 661 O O . LYS A 1 85 ? 11.074 19.426 -38.601 1.00 39.25 85 LYS A O 1
ATOM 666 N N . ASN A 1 86 ? 12.243 18.539 -36.902 1.00 38.66 86 ASN A N 1
ATOM 667 C CA . ASN A 1 86 ? 11.856 19.547 -35.912 1.00 38.66 86 ASN A CA 1
ATOM 668 C C . ASN A 1 86 ? 12.915 20.657 -35.788 1.00 38.66 86 ASN A C 1
ATOM 670 O O . ASN A 1 86 ? 14.013 20.453 -35.270 1.00 38.66 86 ASN A O 1
ATOM 674 N N . GLN A 1 87 ? 12.567 21.866 -36.240 1.00 42.06 87 GLN A N 1
ATOM 675 C CA . GLN A 1 87 ? 13.334 23.092 -35.998 1.00 42.06 87 GLN A CA 1
ATOM 676 C C . GLN A 1 87 ? 13.035 23.645 -34.593 1.00 42.06 87 GLN A C 1
ATOM 678 O O . GLN A 1 87 ? 11.923 24.090 -34.310 1.00 42.06 87 GLN A O 1
ATOM 683 N N . LYS A 1 88 ? 14.050 23.674 -33.719 1.00 42.06 88 LYS A N 1
ATOM 684 C CA . LYS A 1 88 ? 13.997 24.342 -32.407 1.00 42.06 88 LYS A CA 1
ATOM 685 C C . LYS A 1 88 ? 13.960 25.866 -32.582 1.00 42.06 88 LYS A C 1
ATOM 687 O O . LYS A 1 88 ? 14.920 26.457 -33.070 1.00 42.06 88 LYS A O 1
ATOM 692 N N . LYS A 1 89 ? 12.883 26.515 -32.128 1.00 46.50 89 LYS A N 1
ATOM 693 C CA . LYS A 1 89 ? 12.829 27.976 -31.943 1.00 46.50 89 LYS A CA 1
ATOM 694 C C . LYS A 1 89 ? 13.380 28.336 -30.562 1.00 46.50 89 LYS A C 1
ATOM 696 O O . LYS A 1 89 ? 12.876 27.857 -29.551 1.00 46.50 89 LYS A O 1
ATOM 701 N N . SER A 1 90 ? 14.415 29.173 -30.518 1.00 57.03 90 SER A N 1
ATOM 702 C CA . SER A 1 90 ? 14.973 29.718 -29.276 1.00 57.03 90 SER A CA 1
ATOM 703 C C . SER A 1 90 ? 14.110 30.867 -28.748 1.00 57.03 90 SER A C 1
ATOM 705 O O . SER A 1 90 ? 13.780 31.780 -29.505 1.00 57.03 90 SER A O 1
ATOM 707 N N . PHE A 1 91 ? 13.803 30.863 -27.450 1.00 70.00 91 PHE A N 1
ATOM 708 C CA . PHE A 1 91 ? 13.026 31.908 -26.778 1.00 70.00 91 PHE A CA 1
ATOM 709 C C . PHE A 1 91 ? 13.907 32.698 -25.789 1.00 70.00 91 PHE A C 1
ATOM 711 O O . PHE A 1 91 ? 14.041 32.298 -24.633 1.00 70.00 91 PHE A O 1
ATOM 718 N N . PRO A 1 92 ? 14.510 33.827 -26.207 1.00 73.69 92 PRO A N 1
ATOM 719 C CA . PRO A 1 92 ? 15.487 34.574 -25.401 1.00 73.69 92 PRO A CA 1
ATOM 720 C C . PRO A 1 92 ? 14.907 35.228 -24.133 1.00 73.69 92 PRO A C 1
ATOM 722 O O . PRO A 1 92 ? 15.649 35.580 -23.219 1.00 73.69 92 PRO A O 1
ATOM 725 N N . TRP A 1 93 ? 13.582 35.365 -24.032 1.00 79.44 93 TRP A N 1
ATOM 726 C CA . TRP A 1 93 ? 12.925 35.934 -22.851 1.00 79.44 93 TRP A CA 1
ATOM 727 C C . TRP A 1 93 ? 12.990 35.011 -21.622 1.00 79.44 93 TRP A C 1
ATOM 729 O O . TRP A 1 93 ? 12.976 35.499 -20.491 1.00 79.44 93 TRP A O 1
ATOM 739 N N . LEU A 1 94 ? 13.130 33.695 -21.826 1.00 76.81 94 LEU A N 1
ATOM 740 C CA . LEU A 1 94 ? 13.204 32.719 -20.735 1.00 76.81 94 LEU A CA 1
ATOM 741 C C . LEU A 1 94 ? 14.479 32.909 -19.892 1.00 76.81 94 LEU A C 1
ATOM 743 O O . LEU A 1 94 ? 14.453 32.785 -18.669 1.00 76.81 94 LEU A O 1
ATOM 747 N N . SER A 1 95 ? 15.586 33.286 -20.538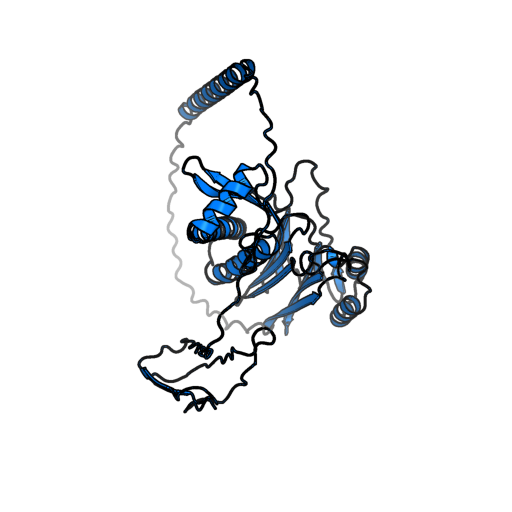 1.00 77.94 95 SER A N 1
ATOM 748 C CA . SER A 1 95 ? 16.872 33.553 -19.884 1.00 77.94 95 SER A CA 1
ATOM 749 C C . SER A 1 95 ? 16.830 34.805 -19.000 1.00 77.94 95 SER A C 1
ATOM 751 O O . SER A 1 95 ? 17.441 34.832 -17.933 1.00 77.94 95 SER A O 1
ATOM 753 N N . ILE A 1 96 ? 16.067 35.826 -19.407 1.00 84.62 96 ILE A N 1
ATOM 754 C CA . ILE A 1 96 ? 15.885 37.065 -18.633 1.00 84.62 96 ILE A CA 1
ATOM 755 C C . ILE A 1 96 ? 15.053 36.785 -17.377 1.00 84.62 96 ILE A C 1
ATOM 757 O O . ILE A 1 96 ? 15.413 37.231 -16.287 1.00 84.62 96 ILE A O 1
ATOM 761 N N . LEU A 1 97 ? 13.980 35.996 -17.508 1.00 87.06 97 LEU A N 1
ATOM 762 C CA . LEU A 1 97 ? 13.128 35.612 -16.381 1.00 87.06 97 LEU A CA 1
ATOM 763 C C . LEU A 1 97 ? 13.920 34.836 -15.315 1.00 87.06 97 LEU A C 1
ATOM 765 O O . LEU A 1 97 ? 13.801 35.127 -14.123 1.00 87.06 97 LEU A O 1
ATOM 769 N N . LEU A 1 98 ? 14.781 33.905 -15.743 1.00 85.81 98 LEU A N 1
ATOM 770 C CA . LEU A 1 98 ? 15.645 33.146 -14.835 1.00 85.81 98 LEU A CA 1
ATOM 771 C C . LEU A 1 98 ? 16.600 34.062 -14.049 1.00 85.81 98 LEU A C 1
ATOM 773 O O . LEU A 1 98 ? 16.768 33.890 -12.842 1.00 85.81 98 LEU A O 1
ATOM 777 N N . GLY A 1 99 ? 17.181 35.070 -14.710 1.00 92.00 99 GLY A N 1
ATOM 778 C CA . GLY A 1 99 ? 18.083 36.032 -14.070 1.00 92.00 99 GLY A CA 1
ATOM 779 C C . GLY A 1 99 ? 17.415 36.839 -12.950 1.00 92.00 99 GLY A C 1
ATOM 780 O O . GLY A 1 99 ? 18.003 37.027 -11.884 1.00 92.00 99 GLY A O 1
ATOM 781 N N . VAL A 1 100 ? 16.161 37.260 -13.149 1.00 92.31 100 VAL A N 1
ATOM 782 C CA . VAL A 1 100 ? 15.390 38.013 -12.141 1.00 92.31 100 VAL A CA 1
ATOM 783 C C . VAL A 1 100 ? 15.092 37.156 -10.907 1.00 92.31 100 VAL A C 1
ATOM 785 O O . VAL A 1 100 ? 15.226 37.634 -9.778 1.00 92.31 100 VAL A O 1
ATOM 788 N N . ILE A 1 101 ? 14.745 35.880 -11.101 1.00 91.44 101 ILE A N 1
ATOM 789 C CA . ILE A 1 101 ? 14.458 34.946 -9.999 1.00 91.44 101 ILE A CA 1
ATOM 790 C C . ILE A 1 101 ? 15.707 34.727 -9.132 1.00 91.44 101 ILE A C 1
ATOM 792 O O . ILE A 1 101 ? 15.625 34.776 -7.902 1.00 91.44 101 ILE A O 1
ATOM 796 N N . VAL A 1 102 ? 16.876 34.546 -9.754 1.00 91.94 102 VAL A N 1
ATOM 797 C CA . VAL A 1 102 ? 18.146 34.349 -9.035 1.00 91.94 102 VAL A CA 1
ATOM 798 C C . VAL A 1 102 ? 18.516 35.584 -8.204 1.00 91.94 102 VAL A C 1
ATOM 800 O O . VAL A 1 102 ? 18.877 35.454 -7.031 1.00 91.94 102 VAL A O 1
ATOM 803 N N . LEU A 1 103 ? 18.361 36.787 -8.765 1.00 92.12 103 LEU A N 1
ATOM 804 C CA . LEU A 1 103 ? 18.598 38.050 -8.054 1.00 92.12 103 LEU A CA 1
ATOM 805 C C . LEU A 1 103 ? 17.679 38.217 -6.835 1.00 92.12 103 LEU A C 1
ATOM 807 O O . LEU A 1 103 ? 18.135 38.631 -5.766 1.00 92.12 103 LEU A O 1
ATOM 811 N N . PHE A 1 104 ? 16.404 37.845 -6.963 1.00 92.31 104 PHE A N 1
ATOM 812 C CA . PHE A 1 104 ? 15.446 37.905 -5.860 1.00 92.31 104 PHE A CA 1
ATOM 813 C C . PHE A 1 104 ? 15.809 36.946 -4.714 1.00 92.31 104 PHE A C 1
ATOM 815 O O . PHE A 1 104 ? 15.762 37.325 -3.540 1.00 92.31 104 PHE A O 1
ATOM 822 N N . LEU A 1 105 ? 16.224 35.716 -5.037 1.00 88.94 105 LEU A N 1
ATOM 823 C CA . LEU A 1 105 ? 16.641 34.728 -4.037 1.00 88.94 105 LEU A CA 1
ATOM 824 C C . LEU A 1 105 ? 17.908 35.163 -3.287 1.00 88.94 105 LEU A C 1
ATOM 826 O O . LEU A 1 105 ? 17.961 35.055 -2.058 1.00 88.94 105 LEU A O 1
ATOM 830 N N . LEU A 1 106 ? 18.893 35.724 -3.998 1.00 89.50 106 LEU A N 1
ATOM 831 C CA . LEU A 1 106 ? 20.106 36.288 -3.395 1.00 89.50 106 LEU A CA 1
ATOM 832 C C . LEU A 1 106 ? 19.785 37.438 -2.434 1.00 89.50 106 LEU A C 1
ATOM 834 O O . LEU A 1 106 ? 20.300 37.476 -1.314 1.00 89.50 106 LEU A O 1
ATOM 838 N N . TRP A 1 107 ? 18.886 38.342 -2.828 1.00 93.12 107 TRP A N 1
ATOM 839 C CA . TRP A 1 107 ? 18.438 39.430 -1.960 1.00 93.12 107 TRP A CA 1
ATOM 840 C C . TRP A 1 107 ? 17.753 38.911 -0.686 1.00 93.12 107 TRP A C 1
ATOM 842 O O . TRP A 1 107 ? 18.039 39.387 0.418 1.00 93.12 107 TRP A O 1
ATOM 852 N N . ARG A 1 108 ? 16.904 37.880 -0.805 1.00 87.69 108 ARG A N 1
ATOM 853 C CA . ARG A 1 108 ? 16.210 37.277 0.344 1.00 87.69 108 ARG A CA 1
ATOM 854 C C . ARG A 1 108 ? 17.183 36.619 1.330 1.00 87.69 108 ARG A C 1
ATOM 856 O O . ARG A 1 108 ? 17.032 36.801 2.539 1.00 87.69 108 ARG A O 1
ATOM 863 N N . LEU A 1 109 ? 18.199 35.910 0.832 1.00 83.81 109 LEU A N 1
ATOM 864 C CA . LEU A 1 109 ? 19.245 35.294 1.661 1.00 83.81 109 LEU A CA 1
ATOM 865 C C . LEU A 1 109 ? 20.069 36.341 2.425 1.00 83.81 109 LEU A C 1
ATOM 867 O O . LEU A 1 109 ? 20.337 36.176 3.618 1.00 83.81 109 LEU A O 1
ATOM 871 N N . LEU A 1 110 ? 20.417 37.453 1.771 1.00 84.25 110 LEU A N 1
ATOM 872 C CA . LEU A 1 110 ? 21.136 38.559 2.411 1.00 84.25 110 LEU A CA 1
ATOM 873 C C . LEU A 1 110 ? 20.290 39.262 3.485 1.00 84.25 110 LEU A C 1
ATOM 875 O O . LEU A 1 110 ? 20.819 39.652 4.527 1.00 84.25 110 LEU A O 1
ATOM 879 N N . SER A 1 111 ? 18.975 39.375 3.274 1.00 80.44 111 SER A N 1
ATOM 880 C CA . SER A 1 111 ? 18.047 39.945 4.259 1.00 80.44 111 SER A CA 1
ATOM 881 C C . SER A 1 111 ? 17.942 39.095 5.533 1.00 80.44 111 SER A C 1
ATOM 883 O O . SER A 1 111 ? 17.946 39.636 6.640 1.00 80.44 111 SER A O 1
ATOM 885 N N . MET A 1 112 ? 17.935 37.761 5.410 1.00 77.25 112 MET A N 1
ATOM 886 C CA . MET A 1 112 ? 17.882 36.873 6.580 1.00 77.25 112 MET A CA 1
ATOM 887 C C . MET A 1 112 ? 19.146 36.949 7.445 1.00 77.25 112 MET A C 1
ATOM 889 O O . MET A 1 112 ? 19.039 36.943 8.670 1.00 77.25 112 MET A O 1
ATOM 893 N N . ARG A 1 113 ? 20.335 37.110 6.844 1.00 72.38 113 ARG A N 1
ATOM 894 C CA . ARG A 1 113 ? 21.589 37.260 7.608 1.00 72.38 113 ARG A CA 1
ATOM 895 C C . ARG A 1 113 ? 21.596 38.490 8.518 1.00 72.38 113 ARG A C 1
ATOM 897 O O . ARG A 1 113 ? 22.161 38.424 9.604 1.00 72.38 113 ARG A O 1
ATOM 904 N N . LYS A 1 114 ? 20.928 39.585 8.134 1.00 68.94 114 LYS A N 1
ATOM 905 C CA . LYS A 1 114 ? 20.819 40.774 9.000 1.00 68.94 114 LYS A CA 1
ATOM 906 C C . LYS A 1 114 ? 19.986 40.529 10.261 1.00 68.94 114 LYS A C 1
ATOM 908 O O . LYS A 1 114 ? 20.215 41.207 11.255 1.00 68.94 114 LYS A O 1
ATOM 913 N N . LYS A 1 115 ? 19.057 39.565 10.250 1.00 63.94 115 LYS A N 1
ATOM 914 C CA . LYS A 1 115 ? 18.221 39.250 11.421 1.00 63.94 115 LYS A CA 1
ATOM 915 C C . LYS A 1 115 ? 18.910 38.342 12.443 1.00 63.94 115 LYS A C 1
ATOM 917 O O . LYS A 1 115 ? 18.534 38.386 13.606 1.00 63.94 115 LYS A O 1
ATOM 922 N N . LEU A 1 116 ? 19.927 37.571 12.049 1.00 58.06 116 LEU A N 1
ATOM 923 C CA . LEU A 1 116 ? 20.661 36.696 12.976 1.00 58.06 116 LEU A CA 1
ATOM 924 C C . LEU A 1 116 ? 21.712 37.422 13.831 1.00 58.06 116 LEU A C 1
ATOM 926 O O . LEU A 1 116 ? 22.082 36.912 14.880 1.00 58.06 116 LEU A O 1
ATOM 930 N N . ASN A 1 117 ? 22.148 38.623 13.445 1.00 59.78 117 ASN A N 1
ATOM 931 C CA . ASN A 1 117 ? 23.180 39.366 14.182 1.00 59.78 117 ASN A CA 1
ATOM 932 C C . ASN A 1 117 ? 22.638 40.215 15.354 1.00 59.78 117 ASN A C 1
ATOM 934 O O . ASN A 1 117 ? 23.399 40.973 15.947 1.00 59.78 117 ASN A O 1
ATOM 938 N N . HIS A 1 118 ? 21.347 40.102 15.689 1.00 53.53 118 HIS A N 1
ATOM 939 C CA . HIS A 1 118 ? 20.698 40.851 16.779 1.00 53.53 118 HIS A CA 1
ATOM 940 C C . HIS A 1 118 ? 20.013 39.958 17.831 1.00 53.53 118 HIS A C 1
ATOM 942 O O . HIS A 1 118 ? 19.128 40.417 18.545 1.00 53.53 118 HIS A O 1
ATOM 948 N N . ALA A 1 119 ? 20.396 38.683 17.943 1.00 49.22 119 ALA A N 1
ATOM 949 C CA . ALA A 1 119 ? 19.924 37.833 19.034 1.00 49.22 119 ALA A CA 1
ATOM 950 C C . ALA A 1 119 ? 20.840 37.995 20.261 1.00 49.22 119 ALA A C 1
ATOM 952 O O . ALA A 1 119 ? 21.929 37.424 20.310 1.00 49.22 119 ALA A O 1
ATOM 953 N N . ASP A 1 120 ? 20.393 38.803 21.222 1.00 50.97 120 ASP A N 1
ATOM 954 C CA . ASP A 1 120 ? 21.030 38.987 22.527 1.00 50.97 120 ASP A CA 1
ATOM 955 C C . ASP A 1 120 ? 21.068 37.679 23.340 1.00 50.97 120 ASP A C 1
ATOM 957 O O . AS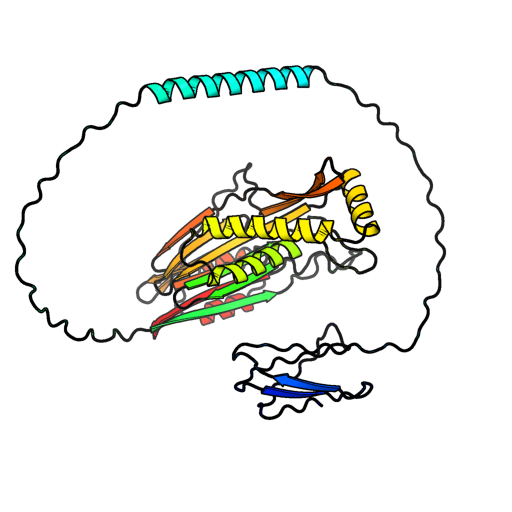P A 1 120 ? 20.147 36.858 23.306 1.00 50.97 120 ASP A O 1
ATOM 961 N N . ALA A 1 121 ? 22.162 37.492 24.080 1.00 50.03 121 ALA A N 1
ATOM 962 C CA . ALA A 1 121 ? 22.431 36.317 24.903 1.00 50.03 121 ALA A CA 1
ATOM 963 C C . ALA A 1 121 ? 21.491 36.231 26.127 1.00 50.03 121 ALA A C 1
ATOM 965 O O . ALA A 1 121 ? 21.287 37.240 26.809 1.00 50.03 121 ALA A O 1
ATOM 966 N N . PRO A 1 122 ? 20.959 35.044 26.480 1.00 49.62 122 PRO A N 1
ATOM 967 C CA . PRO A 1 122 ? 20.155 34.891 27.684 1.00 49.62 122 PRO A CA 1
ATOM 968 C C . PRO A 1 122 ? 21.027 34.871 28.948 1.00 49.62 122 PRO A C 1
ATOM 970 O O . PRO A 1 122 ? 22.032 34.164 29.039 1.00 49.62 122 PRO A O 1
ATOM 973 N N . ALA A 1 123 ? 20.596 35.654 29.937 1.00 41.31 123 ALA A N 1
ATOM 974 C CA . ALA A 1 123 ? 21.185 35.756 31.263 1.00 41.31 123 ALA A CA 1
ATOM 975 C C . ALA A 1 123 ? 21.059 34.442 32.055 1.00 41.31 123 ALA A C 1
ATOM 977 O O . ALA A 1 123 ? 19.991 33.831 32.127 1.00 41.31 123 ALA A O 1
ATOM 978 N N . ALA A 1 124 ? 22.161 34.039 32.688 1.00 41.38 124 ALA A N 1
ATOM 979 C CA . ALA A 1 124 ? 22.230 32.900 33.592 1.00 41.38 124 ALA A CA 1
ATOM 980 C C . ALA A 1 124 ? 21.416 33.166 34.869 1.00 41.38 124 ALA A C 1
ATOM 982 O O . ALA A 1 124 ? 21.678 34.128 35.591 1.00 41.38 124 ALA A O 1
ATOM 983 N N . SER A 1 125 ? 20.454 32.290 35.167 1.00 42.66 125 SER A N 1
ATOM 984 C CA . SER A 1 125 ? 19.781 32.233 36.466 1.00 42.66 125 SER A CA 1
ATOM 985 C C . SER A 1 125 ? 20.364 31.085 37.289 1.00 42.66 125 SER A C 1
ATOM 987 O O . SER A 1 125 ? 20.433 29.937 36.853 1.00 42.66 125 SER A O 1
ATOM 989 N N . SER A 1 126 ? 20.847 31.427 38.480 1.00 41.28 126 SER A N 1
ATOM 990 C CA . SER A 1 126 ? 21.405 30.519 39.472 1.00 41.28 126 SER A CA 1
ATOM 991 C C . SER A 1 126 ? 20.283 29.806 40.227 1.00 41.28 126 SER A C 1
ATOM 993 O O . SER A 1 126 ? 19.504 30.422 40.954 1.00 41.28 126 SER A O 1
ATOM 995 N N . ILE A 1 127 ? 20.209 28.485 40.072 1.00 40.72 127 ILE A N 1
ATOM 996 C CA . ILE A 1 127 ? 19.317 27.630 40.858 1.00 40.72 127 ILE A CA 1
ATOM 997 C C . ILE A 1 127 ? 20.028 27.265 42.165 1.00 40.72 127 ILE A C 1
ATOM 999 O O . ILE A 1 127 ? 21.087 26.642 42.175 1.00 40.72 127 ILE A O 1
ATOM 1003 N N . SER A 1 128 ? 19.425 27.696 43.270 1.00 38.81 128 SER A N 1
ATOM 1004 C CA . SER A 1 128 ? 19.796 27.374 44.647 1.00 38.81 128 SER A CA 1
ATOM 1005 C C . SER A 1 128 ? 19.380 25.939 44.982 1.00 38.81 128 SER A C 1
ATOM 1007 O O . SER A 1 128 ? 18.192 25.614 44.971 1.00 38.81 128 SER A O 1
ATOM 1009 N N . ILE A 1 129 ? 20.361 25.083 45.273 1.00 40.22 129 ILE A N 1
ATOM 1010 C CA . ILE A 1 129 ? 20.156 23.727 45.789 1.00 40.22 129 ILE A CA 1
ATOM 1011 C C . ILE A 1 129 ? 19.895 23.846 47.294 1.00 40.22 129 ILE A C 1
ATOM 1013 O O . ILE A 1 129 ? 20.769 24.271 48.048 1.00 40.22 129 ILE A O 1
ATOM 1017 N N . ARG A 1 130 ? 18.687 23.480 47.733 1.00 39.47 130 ARG A N 1
ATOM 1018 C CA . ARG A 1 130 ? 18.390 23.215 49.145 1.00 39.47 130 ARG A CA 1
ATOM 1019 C C . ARG A 1 130 ? 18.270 21.713 49.362 1.00 39.47 130 ARG A C 1
ATOM 1021 O O . ARG A 1 130 ? 17.359 21.077 48.839 1.00 39.47 130 ARG A O 1
ATOM 1028 N N . ASP A 1 131 ? 19.191 21.206 50.170 1.00 46.66 131 ASP A N 1
ATOM 1029 C CA . ASP A 1 131 ? 19.149 19.914 50.842 1.00 46.66 131 ASP A CA 1
ATOM 1030 C C . ASP A 1 131 ? 17.883 19.767 51.685 1.00 46.66 131 ASP A C 1
ATOM 1032 O O . ASP A 1 131 ? 17.703 20.541 52.623 1.00 46.66 131 ASP A O 1
ATOM 1036 N N . ILE A 1 132 ? 17.076 18.733 51.424 1.00 42.91 132 ILE A N 1
ATOM 1037 C CA . ILE A 1 132 ? 16.404 17.943 52.469 1.00 42.91 132 ILE A CA 1
ATOM 1038 C C . ILE A 1 132 ? 16.267 16.512 51.936 1.00 42.91 132 ILE A C 1
ATOM 1040 O O . ILE A 1 132 ? 15.455 16.238 51.056 1.00 42.91 132 ILE A O 1
ATOM 1044 N N . ASN A 1 133 ? 17.073 15.602 52.474 1.00 42.50 133 ASN A N 1
ATOM 1045 C CA . ASN A 1 133 ? 17.028 14.173 52.182 1.00 42.50 133 ASN A CA 1
ATOM 1046 C C . ASN A 1 133 ? 16.349 13.465 53.374 1.00 42.50 133 ASN A C 1
ATOM 1048 O O . ASN A 1 133 ? 17.030 13.183 54.364 1.00 42.50 133 ASN A O 1
ATOM 1052 N N . PRO A 1 134 ? 15.021 13.234 53.379 1.00 48.91 134 PRO A N 1
ATOM 1053 C CA . PRO A 1 134 ? 14.413 12.352 54.365 1.00 48.91 134 PRO A CA 1
ATOM 1054 C C . PRO A 1 134 ? 14.692 10.893 53.985 1.00 48.91 134 PRO A C 1
ATOM 1056 O O . PRO A 1 134 ? 14.624 10.509 52.819 1.00 48.91 134 PRO A O 1
ATOM 1059 N N . ALA A 1 135 ? 15.025 10.092 54.996 1.00 45.94 135 ALA A N 1
ATOM 1060 C CA . ALA A 1 135 ? 15.364 8.680 54.877 1.00 45.94 135 ALA A CA 1
ATOM 1061 C C . ALA A 1 135 ? 14.360 7.887 54.008 1.00 45.94 135 ALA A C 1
ATOM 1063 O O . ALA A 1 135 ? 13.154 8.146 54.074 1.00 45.94 135 ALA A O 1
ATOM 1064 N N . PRO A 1 136 ? 14.832 6.895 53.227 1.00 43.97 136 PRO A N 1
ATOM 1065 C CA . PRO A 1 136 ? 13.974 6.088 52.372 1.00 43.97 136 PRO A CA 1
ATOM 1066 C C . PRO A 1 136 ? 12.988 5.299 53.235 1.00 43.97 136 PRO A C 1
ATOM 1068 O O . PRO A 1 136 ? 13.351 4.362 53.945 1.00 43.97 136 PRO A O 1
ATOM 1071 N N . SER A 1 137 ? 11.717 5.682 53.166 1.00 39.59 137 SER A N 1
ATOM 1072 C CA . SER A 1 137 ? 10.630 4.846 53.650 1.00 39.59 137 SER A CA 1
ATOM 1073 C C . SER A 1 137 ? 10.563 3.618 52.746 1.00 39.59 137 SER A C 1
ATOM 1075 O O . SER A 1 137 ? 10.356 3.718 51.536 1.00 39.59 137 SER A O 1
ATOM 1077 N N . ILE A 1 138 ? 10.778 2.441 53.335 1.00 43.31 138 ILE A N 1
ATOM 1078 C CA . ILE A 1 138 ? 10.549 1.155 52.680 1.00 43.31 138 ILE A CA 1
ATOM 1079 C C . ILE A 1 138 ? 9.037 1.035 52.489 1.00 43.31 138 ILE A C 1
ATOM 1081 O O . ILE A 1 138 ? 8.311 0.540 53.348 1.00 43.31 138 ILE A O 1
ATOM 1085 N N . ILE A 1 139 ? 8.546 1.550 51.364 1.00 43.97 139 ILE A N 1
ATOM 1086 C CA . ILE A 1 139 ? 7.198 1.270 50.890 1.00 43.97 139 ILE A CA 1
ATOM 1087 C C . ILE A 1 139 ? 7.226 -0.190 50.450 1.00 43.97 139 ILE A C 1
ATOM 1089 O O . ILE A 1 139 ? 7.732 -0.521 49.375 1.00 43.97 139 ILE A O 1
ATOM 1093 N N . ILE A 1 140 ? 6.703 -1.072 51.302 1.00 46.62 140 ILE A N 1
ATOM 1094 C CA . ILE A 1 140 ? 6.341 -2.434 50.918 1.00 46.62 140 ILE A CA 1
ATOM 1095 C C . ILE A 1 140 ? 5.226 -2.276 49.884 1.00 46.62 140 ILE A C 1
ATOM 1097 O O . ILE A 1 140 ? 4.052 -2.134 50.225 1.00 46.62 140 ILE A O 1
ATOM 1101 N N . LYS A 1 141 ? 5.613 -2.206 48.605 1.00 45.31 141 LYS A N 1
ATOM 1102 C CA . LYS A 1 141 ? 4.683 -2.268 47.482 1.00 45.31 141 LYS A CA 1
ATOM 1103 C C . LYS A 1 141 ? 3.961 -3.600 47.622 1.00 45.31 141 LYS A C 1
ATOM 1105 O O . LYS A 1 141 ? 4.572 -4.653 47.445 1.00 45.31 141 LYS A O 1
ATOM 1110 N N . GLN A 1 142 ? 2.687 -3.544 48.005 1.00 46.34 142 GLN A N 1
ATOM 1111 C CA . GLN A 1 142 ? 1.811 -4.703 47.919 1.00 46.34 142 GLN A CA 1
ATOM 1112 C C . GLN A 1 142 ? 1.977 -5.308 46.518 1.00 46.34 142 GLN A C 1
ATOM 1114 O O . GLN A 1 142 ? 2.067 -4.541 45.551 1.00 46.34 142 GLN A O 1
ATOM 1119 N N . PRO A 1 143 ? 2.077 -6.642 46.389 1.00 51.69 143 PRO A N 1
ATOM 1120 C CA . PRO A 1 143 ? 2.142 -7.274 45.083 1.00 51.69 143 PRO A CA 1
ATOM 1121 C C . PRO A 1 143 ? 0.927 -6.801 44.287 1.00 51.69 143 PRO A C 1
ATOM 1123 O O . PRO A 1 143 ? -0.210 -7.048 44.688 1.00 51.69 143 PRO A O 1
ATOM 1126 N N . LEU A 1 144 ? 1.187 -6.055 43.208 1.00 47.09 144 LEU A N 1
ATOM 1127 C CA . LEU A 1 144 ? 0.181 -5.666 42.230 1.00 47.09 144 LEU A CA 1
ATOM 1128 C C . LEU A 1 144 ? -0.575 -6.939 41.863 1.00 47.09 144 LEU A C 1
ATOM 1130 O O . LEU A 1 144 ? 0.007 -7.849 41.270 1.00 47.09 144 LEU A O 1
ATOM 1134 N N . GLN A 1 145 ? -1.846 -7.029 42.264 1.00 51.84 145 GLN A N 1
ATOM 1135 C CA . GLN A 1 145 ? -2.714 -8.065 41.731 1.00 51.84 145 GLN A CA 1
ATOM 1136 C C . GLN A 1 145 ? -2.674 -7.911 40.209 1.00 51.84 145 GLN A C 1
ATOM 1138 O O . GLN A 1 145 ? -2.948 -6.810 39.723 1.00 51.84 145 GLN A O 1
ATOM 1143 N N . PRO A 1 146 ? -2.288 -8.950 39.450 1.00 54.66 146 PRO A N 1
ATOM 1144 C CA . PRO A 1 146 ? -2.284 -8.855 38.004 1.00 54.66 146 PRO A CA 1
ATOM 1145 C C . PRO A 1 146 ? -3.721 -8.581 37.568 1.00 54.66 146 PRO A C 1
ATOM 1147 O O . PRO A 1 146 ? -4.596 -9.428 37.747 1.00 54.66 146 PRO A O 1
ATOM 1150 N N . SER A 1 147 ? -3.979 -7.385 37.035 1.00 53.44 147 SER A N 1
ATOM 1151 C CA . SER A 1 147 ? -5.225 -7.101 36.334 1.00 53.44 147 SER A CA 1
ATOM 1152 C C . SER A 1 147 ? -5.305 -8.102 35.185 1.00 53.44 147 SER A C 1
ATOM 1154 O O . SER A 1 147 ? -4.561 -8.000 34.214 1.00 53.44 147 SER A O 1
ATOM 1156 N N . SER A 1 148 ? -6.136 -9.129 35.329 1.00 63.59 148 SER A N 1
ATOM 1157 C CA . SER A 1 148 ? -6.092 -10.335 34.495 1.00 63.59 148 SER A CA 1
ATOM 1158 C C . SER A 1 148 ? -6.629 -10.140 33.078 1.00 63.59 148 SER A C 1
ATOM 1160 O O . SER A 1 148 ? -6.738 -11.118 32.345 1.00 63.59 148 SER A O 1
ATOM 1162 N N . LYS A 1 149 ? -6.968 -8.905 32.693 1.00 79.62 149 LYS A N 1
ATOM 1163 C CA . LYS A 1 149 ? -7.427 -8.589 31.345 1.00 79.62 149 LYS A CA 1
ATOM 1164 C C . LYS A 1 149 ? -6.236 -8.625 30.399 1.00 79.62 149 LYS A C 1
ATOM 1166 O O . LYS A 1 149 ? -5.353 -7.774 30.479 1.00 79.62 149 LYS A O 1
ATOM 1171 N N . ARG A 1 150 ? -6.204 -9.635 29.532 1.00 88.50 150 ARG A N 1
ATOM 1172 C CA . ARG A 1 150 ? -5.225 -9.726 28.443 1.00 88.50 150 ARG A CA 1
ATOM 1173 C C . ARG A 1 150 ? -5.881 -9.251 27.159 1.00 88.50 150 ARG A C 1
ATOM 1175 O O . ARG A 1 150 ? -6.942 -9.754 26.796 1.00 88.50 150 ARG A O 1
ATOM 1182 N N . SER A 1 151 ? -5.234 -8.309 26.485 1.00 92.75 151 SER A N 1
ATOM 1183 C CA . SER A 1 151 ? -5.655 -7.850 25.165 1.00 92.75 151 SER A CA 1
ATOM 1184 C C . SER A 1 151 ? -4.863 -8.562 24.070 1.00 92.75 151 SER A C 1
ATOM 1186 O O . SER A 1 151 ? -3.687 -8.872 24.260 1.00 92.75 151 SER A O 1
ATOM 1188 N N . TYR A 1 152 ? -5.494 -8.821 22.929 1.00 94.94 152 TYR A N 1
ATOM 1189 C CA . TYR A 1 152 ? -4.852 -9.373 21.735 1.00 94.94 152 TYR A CA 1
ATOM 1190 C C . TYR A 1 152 ? -5.498 -8.815 20.462 1.00 94.94 152 TYR A C 1
ATOM 1192 O O . TYR A 1 152 ? -6.617 -8.303 20.504 1.00 94.94 152 TYR A O 1
ATOM 1200 N N . PHE A 1 153 ? -4.797 -8.923 19.332 1.00 95.56 153 PHE A N 1
ATOM 1201 C CA . PHE A 1 153 ? -5.333 -8.559 18.021 1.00 95.56 153 PHE A CA 1
ATOM 1202 C C . PHE A 1 153 ? -5.989 -9.767 17.343 1.00 95.56 153 PHE A C 1
ATOM 1204 O O . PHE A 1 153 ? -5.410 -10.852 17.294 1.00 95.56 153 PHE A O 1
ATOM 1211 N N . LEU A 1 154 ? -7.172 -9.559 16.778 1.00 94.00 154 LEU A N 1
ATOM 1212 C CA . LEU A 1 154 ? -7.771 -10.389 15.741 1.00 94.00 154 LEU A CA 1
ATOM 1213 C C . LEU A 1 154 ? -7.639 -9.619 14.423 1.00 94.00 154 LEU A C 1
ATOM 1215 O O . LEU A 1 154 ? -8.023 -8.455 14.351 1.00 94.00 154 LEU A O 1
ATOM 1219 N N . ALA A 1 155 ? -7.070 -10.245 13.400 1.00 94.19 155 ALA A N 1
ATOM 1220 C CA . ALA A 1 155 ? -6.796 -9.599 12.124 1.00 94.19 155 ALA A CA 1
ATOM 1221 C C . ALA A 1 155 ? -7.290 -10.469 10.967 1.00 94.19 155 ALA A C 1
ATOM 1223 O O . ALA A 1 155 ? -7.134 -11.690 10.998 1.00 94.19 155 ALA A O 1
ATOM 1224 N N . GLU A 1 156 ? -7.862 -9.841 9.946 1.00 92.12 156 GLU A N 1
ATOM 1225 C CA . GLU A 1 156 ? -8.403 -10.512 8.768 1.00 92.12 156 GLU A CA 1
ATOM 1226 C C . GLU A 1 156 ? -8.088 -9.710 7.505 1.00 92.12 156 GLU A C 1
ATOM 1228 O O . GLU A 1 156 ? -8.152 -8.480 7.497 1.00 92.12 156 GLU A O 1
ATOM 1233 N N . ILE A 1 157 ? -7.751 -10.424 6.433 1.00 92.81 157 ILE A N 1
ATOM 1234 C CA . ILE A 1 157 ? -7.544 -9.863 5.101 1.00 92.81 157 ILE A CA 1
ATOM 1235 C C . ILE A 1 157 ? -8.564 -10.494 4.165 1.00 92.81 157 ILE A C 1
ATOM 1237 O O . ILE A 1 157 ? -8.703 -11.716 4.123 1.00 92.81 157 ILE A O 1
ATOM 1241 N N . MET A 1 158 ? -9.236 -9.656 3.385 1.00 89.06 158 MET A N 1
ATOM 1242 C CA . MET A 1 158 ? -10.091 -10.081 2.287 1.00 89.06 158 MET A CA 1
ATOM 1243 C C . MET A 1 158 ? -9.584 -9.425 1.011 1.00 89.06 158 MET A C 1
ATOM 1245 O O . MET A 1 158 ? -9.547 -8.201 0.910 1.00 89.06 158 MET A O 1
ATOM 1249 N N . MET A 1 159 ? -9.177 -10.247 0.047 1.00 87.19 159 MET A N 1
ATOM 1250 C CA . MET A 1 159 ? -8.710 -9.789 -1.257 1.00 87.19 159 MET A CA 1
ATOM 1251 C C . MET A 1 159 ? -9.425 -10.558 -2.356 1.00 87.19 159 MET A C 1
ATOM 1253 O O . MET A 1 159 ? -9.437 -11.790 -2.353 1.00 87.19 159 MET A O 1
ATOM 1257 N N . THR A 1 160 ? -10.000 -9.835 -3.308 1.00 81.31 160 THR A N 1
ATOM 1258 C CA . THR A 1 160 ? -10.590 -10.417 -4.513 1.00 81.31 160 THR A CA 1
ATOM 1259 C C . THR A 1 160 ? -10.233 -9.557 -5.711 1.00 81.31 160 THR A C 1
ATOM 1261 O O . THR A 1 160 ? -10.384 -8.339 -5.645 1.00 81.31 160 THR A O 1
ATOM 1264 N N . ALA A 1 161 ? -9.829 -10.181 -6.814 1.00 77.31 161 ALA A N 1
ATOM 1265 C CA . ALA A 1 161 ? -9.683 -9.466 -8.075 1.00 77.31 161 ALA A CA 1
ATOM 1266 C C . ALA A 1 161 ? -11.056 -9.003 -8.587 1.00 77.31 161 ALA A C 1
ATOM 1268 O O . ALA A 1 161 ? -12.060 -9.714 -8.441 1.00 77.31 161 ALA A O 1
ATOM 1269 N N . GLY A 1 162 ? -11.100 -7.822 -9.198 1.00 70.19 162 GLY A N 1
ATOM 1270 C CA . GLY A 1 162 ? -12.282 -7.349 -9.911 1.00 70.19 162 GLY A CA 1
ATOM 1271 C C . GLY A 1 162 ? -12.655 -8.244 -11.101 1.00 70.19 162 GLY A C 1
ATOM 1272 O O . GLY A 1 162 ? -11.827 -9.014 -11.601 1.00 70.19 162 GLY A O 1
ATOM 1273 N N . PRO A 1 163 ? -13.906 -8.181 -11.597 1.00 65.44 163 PRO A N 1
ATOM 1274 C CA . PRO A 1 163 ? -14.207 -8.737 -12.910 1.00 65.44 163 PRO A CA 1
ATOM 1275 C C . PRO A 1 163 ? -13.351 -8.017 -13.963 1.00 65.44 163 PRO A C 1
ATOM 1277 O O . PRO A 1 163 ? -13.203 -6.800 -13.915 1.00 65.44 163 PRO A O 1
ATOM 1280 N N . ARG A 1 164 ? -12.790 -8.764 -14.922 1.00 59.53 164 ARG A N 1
ATOM 1281 C CA . ARG A 1 164 ? -11.884 -8.216 -15.950 1.00 59.53 164 ARG A CA 1
ATOM 1282 C C . ARG A 1 164 ? -12.496 -6.975 -16.615 1.00 59.53 164 ARG A C 1
ATOM 1284 O O . ARG A 1 164 ? -13.580 -7.069 -17.193 1.00 59.53 164 ARG A O 1
ATOM 1291 N N . LYS A 1 165 ? -11.774 -5.844 -16.577 1.00 60.09 165 LYS A N 1
ATOM 1292 C CA . LYS A 1 165 ? -12.217 -4.547 -17.127 1.00 60.09 165 LYS A CA 1
ATOM 1293 C C . LYS A 1 165 ? -12.486 -4.610 -18.648 1.00 60.09 165 LYS A C 1
ATOM 1295 O O . LYS A 1 165 ? -13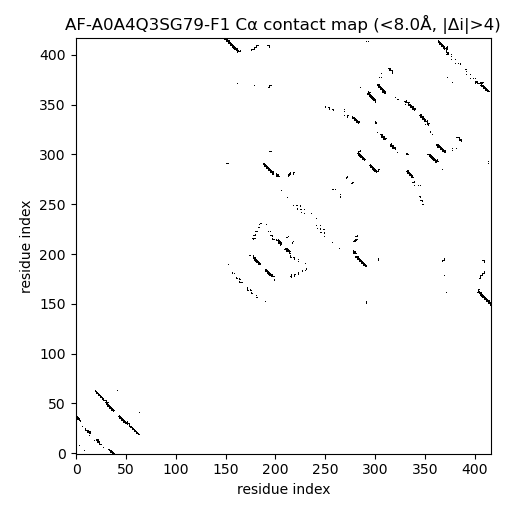.298 -3.843 -19.157 1.00 60.09 165 LYS A O 1
ATOM 1300 N N . SER A 1 166 ? -11.903 -5.573 -19.376 1.00 56.38 166 SER A N 1
ATOM 1301 C CA . SER A 1 166 ? -12.307 -5.926 -20.749 1.00 56.38 166 SER A CA 1
ATOM 1302 C C . SER A 1 166 ? -11.931 -7.367 -21.127 1.00 56.38 166 SER A C 1
ATOM 1304 O O . SER A 1 166 ? -10.797 -7.796 -20.923 1.00 56.38 166 SER A O 1
ATOM 1306 N N . ALA A 1 167 ? -12.870 -8.119 -21.712 1.00 54.72 167 ALA A N 1
ATOM 1307 C CA . ALA A 1 167 ? -12.591 -9.445 -22.282 1.00 54.72 167 ALA A CA 1
ATOM 1308 C C . ALA A 1 167 ? -11.823 -9.365 -23.619 1.00 54.72 167 ALA A C 1
ATOM 1310 O O . ALA A 1 167 ? -11.133 -10.313 -23.984 1.00 54.72 167 ALA A O 1
ATOM 1311 N N . ASP A 1 168 ? -11.918 -8.220 -24.307 1.00 55.22 168 ASP A N 1
ATOM 1312 C CA . ASP A 1 168 ? -11.387 -7.994 -25.658 1.00 55.22 168 ASP A CA 1
ATOM 1313 C C . ASP A 1 168 ? -10.041 -7.240 -25.685 1.00 55.22 168 ASP A C 1
ATOM 1315 O O . ASP A 1 168 ? -9.530 -6.926 -26.763 1.00 55.22 168 ASP A O 1
ATOM 1319 N N . SER A 1 169 ? -9.444 -6.908 -24.531 1.00 54.84 169 SER A N 1
ATOM 1320 C CA . SER A 1 169 ? -8.118 -6.280 -24.534 1.00 54.84 169 SER A CA 1
ATOM 1321 C C . SER A 1 169 ? -7.038 -7.284 -24.929 1.00 54.84 169 SER A C 1
ATOM 1323 O O . SER A 1 169 ? -7.032 -8.443 -24.524 1.00 54.84 169 SER A O 1
ATOM 1325 N N . ILE A 1 170 ? -6.063 -6.802 -25.701 1.00 55.53 170 ILE A N 1
ATOM 1326 C CA . ILE A 1 170 ? -4.912 -7.571 -26.206 1.00 55.53 170 ILE A CA 1
ATOM 1327 C C . ILE A 1 170 ? -4.022 -8.104 -25.052 1.00 55.53 170 ILE A C 1
ATOM 1329 O O . ILE A 1 170 ? -3.146 -8.936 -25.275 1.00 55.53 170 ILE A O 1
ATOM 1333 N N . ALA A 1 171 ? -4.252 -7.667 -23.808 1.00 56.41 171 ALA A N 1
ATOM 1334 C CA . ALA A 1 171 ? -3.543 -8.127 -22.617 1.00 56.41 171 ALA A CA 1
ATOM 1335 C C . ALA A 1 171 ? -4.464 -8.094 -21.373 1.00 56.41 171 ALA A C 1
ATOM 1337 O O . ALA A 1 171 ? -4.330 -7.207 -20.531 1.00 56.41 171 ALA A O 1
ATOM 1338 N N . PRO A 1 172 ? -5.382 -9.065 -21.230 1.00 51.25 172 PRO A N 1
ATOM 1339 C CA . PRO A 1 172 ? -6.490 -9.018 -20.271 1.00 51.25 172 PRO A CA 1
ATOM 1340 C C . PRO A 1 172 ? -6.084 -9.232 -18.798 1.00 51.25 172 PRO A C 1
ATOM 1342 O O . PRO A 1 172 ? -6.953 -9.216 -17.929 1.00 51.25 172 PRO A O 1
ATOM 1345 N N . ASP A 1 173 ? -4.791 -9.444 -18.516 1.00 56.34 173 ASP A N 1
ATOM 1346 C CA . ASP A 1 173 ? -4.194 -9.542 -17.168 1.00 56.34 173 ASP A CA 1
ATOM 1347 C C . ASP A 1 173 ? -3.458 -8.247 -16.745 1.00 56.34 173 ASP A C 1
ATOM 1349 O O . ASP A 1 173 ? -2.722 -8.235 -15.752 1.00 56.34 173 ASP A O 1
ATOM 1353 N N . ARG A 1 174 ? -3.572 -7.158 -17.523 1.00 59.41 174 ARG A N 1
ATOM 1354 C CA . ARG A 1 174 ? -2.899 -5.887 -17.201 1.00 59.41 174 ARG A CA 1
ATOM 1355 C C . ARG A 1 174 ? -3.582 -5.079 -16.103 1.00 59.41 174 ARG A C 1
ATOM 1357 O O . ARG A 1 174 ? -2.862 -4.382 -15.402 1.00 59.41 174 ARG A O 1
ATOM 1364 N N . ASP A 1 175 ? -4.889 -5.246 -15.921 1.00 62.47 175 ASP A N 1
ATOM 1365 C CA . ASP A 1 175 ? -5.707 -4.321 -15.121 1.00 62.47 175 ASP A CA 1
ATOM 1366 C C . ASP A 1 175 ? -6.239 -4.938 -13.810 1.00 62.47 175 ASP A C 1
ATOM 1368 O O . ASP A 1 175 ? -7.299 -4.537 -13.332 1.00 62.47 175 ASP A O 1
ATOM 1372 N N . LEU A 1 176 ? -5.591 -5.997 -13.307 1.00 70.75 176 LEU A N 1
ATOM 1373 C CA . LEU A 1 176 ? -5.981 -6.714 -12.084 1.00 70.75 176 LEU A CA 1
ATOM 1374 C C . LEU A 1 176 ? -4.753 -7.080 -11.252 1.00 70.75 176 LEU A C 1
ATOM 1376 O O . LEU A 1 176 ? -3.687 -7.353 -11.798 1.00 70.75 176 LEU A O 1
ATOM 1380 N N . GLY A 1 177 ? -4.907 -7.204 -9.942 1.00 82.19 177 GLY A N 1
ATOM 1381 C CA . GLY A 1 177 ? -3.846 -7.517 -8.985 1.00 82.19 177 GLY A CA 1
ATOM 1382 C C . GLY A 1 177 ? -2.880 -6.360 -8.721 1.00 82.19 177 GLY A C 1
ATOM 1383 O O . GLY A 1 177 ? -1.692 -6.613 -8.514 1.00 82.19 177 GLY A O 1
ATOM 1384 N N . GLU A 1 178 ? -3.333 -5.115 -8.818 1.00 89.56 178 GLU A N 1
ATOM 1385 C CA . GLU A 1 178 ? -2.562 -3.907 -8.487 1.00 89.56 178 GLU A CA 1
ATOM 1386 C C . GLU A 1 178 ? -2.614 -3.557 -6.998 1.00 89.56 178 GLU A C 1
ATOM 1388 O O . GLU A 1 178 ? -1.648 -2.999 -6.467 1.00 89.56 178 GLU A O 1
ATOM 1393 N N . ASP A 1 179 ? -3.681 -3.974 -6.319 1.00 93.50 179 ASP A N 1
ATOM 1394 C CA . ASP A 1 179 ? -3.815 -3.823 -4.879 1.00 93.50 179 ASP A CA 1
ATOM 1395 C C . ASP A 1 179 ? -2.874 -4.737 -4.080 1.00 93.50 179 ASP A C 1
ATOM 1397 O O . ASP A 1 179 ? -2.686 -5.926 -4.359 1.00 93.50 179 ASP A O 1
ATOM 1401 N N . VAL A 1 180 ? -2.374 -4.206 -2.967 1.00 95.44 180 VAL A N 1
ATOM 1402 C CA . VAL A 1 180 ? -1.651 -4.941 -1.932 1.00 95.44 180 VAL A CA 1
ATOM 1403 C C . VAL A 1 180 ? -2.159 -4.506 -0.566 1.00 95.44 180 VAL A C 1
ATOM 1405 O O . VAL A 1 180 ? -2.013 -3.351 -0.169 1.00 95.44 180 VAL A O 1
ATOM 1408 N N . CYS A 1 181 ? -2.678 -5.446 0.217 1.00 96.56 181 CYS A N 1
ATOM 1409 C CA . CYS A 1 181 ? -2.978 -5.205 1.624 1.00 96.56 181 CYS A CA 1
ATOM 1410 C C . CYS A 1 181 ? -2.297 -6.231 2.527 1.00 96.56 181 CYS A C 1
ATOM 1412 O O . CYS A 1 181 ? -1.891 -7.311 2.093 1.00 96.56 181 CYS A O 1
ATOM 1414 N N . GLY A 1 182 ? -2.099 -5.860 3.785 1.00 96.81 182 GLY A N 1
ATOM 1415 C CA . GLY A 1 182 ? -1.402 -6.709 4.734 1.00 96.81 182 GLY A CA 1
ATOM 1416 C C . GLY A 1 182 ? -1.272 -6.081 6.107 1.00 96.81 182 GLY A C 1
ATOM 1417 O O . GLY A 1 182 ? -1.635 -4.925 6.325 1.00 96.81 182 GLY A O 1
ATOM 1418 N N . PHE A 1 183 ? -0.734 -6.861 7.036 1.00 96.31 183 PHE A N 1
ATOM 1419 C CA . PHE A 1 183 ? -0.375 -6.386 8.359 1.00 96.31 183 PHE A CA 1
ATOM 1420 C C . PHE A 1 183 ? 0.853 -7.121 8.900 1.00 96.31 183 PHE A C 1
ATOM 1422 O O . PHE A 1 183 ? 1.191 -8.225 8.470 1.00 96.31 183 PHE A O 1
ATOM 1429 N N . ILE A 1 184 ? 1.518 -6.502 9.868 1.00 94.56 184 ILE A N 1
ATOM 1430 C CA . ILE A 1 184 ? 2.566 -7.097 10.694 1.00 94.56 184 ILE A CA 1
ATOM 1431 C C . ILE A 1 184 ? 2.399 -6.579 12.119 1.00 94.56 184 ILE A C 1
ATOM 1433 O O . ILE A 1 184 ? 2.125 -5.399 12.329 1.00 94.56 184 ILE A O 1
ATOM 1437 N N . ASN A 1 185 ? 2.560 -7.447 13.110 1.00 93.06 185 ASN A N 1
ATOM 1438 C CA . ASN A 1 185 ? 2.453 -7.069 14.510 1.00 93.06 185 ASN A CA 1
ATOM 1439 C C . ASN A 1 185 ? 3.774 -7.253 15.258 1.00 93.06 185 ASN A C 1
ATOM 1441 O O . ASN A 1 185 ? 4.628 -8.059 14.892 1.00 93.06 185 ASN A O 1
ATOM 1445 N N . ASN A 1 186 ? 3.904 -6.504 16.344 1.00 88.44 186 ASN A N 1
ATOM 1446 C CA . ASN A 1 186 ? 4.797 -6.816 17.447 1.00 88.44 186 ASN A CA 1
ATOM 1447 C C . ASN A 1 186 ? 3.935 -7.191 18.678 1.00 88.44 186 ASN A C 1
ATOM 1449 O O . ASN A 1 186 ? 2.771 -7.575 18.531 1.00 88.44 186 ASN A O 1
ATOM 1453 N N . ASN A 1 187 ? 4.504 -7.146 19.885 1.00 86.31 187 ASN A N 1
ATOM 1454 C CA . ASN A 1 187 ? 3.792 -7.543 21.105 1.00 86.31 187 ASN A CA 1
ATOM 1455 C C . ASN A 1 187 ? 2.694 -6.556 21.537 1.00 86.31 187 ASN A C 1
ATOM 1457 O O . ASN A 1 187 ? 1.782 -6.956 22.254 1.00 86.31 187 ASN A O 1
ATOM 1461 N N . GLU A 1 188 ? 2.793 -5.287 21.146 1.00 91.25 188 GLU A N 1
ATOM 1462 C CA . GLU A 1 188 ? 1.942 -4.204 21.659 1.00 91.25 188 GLU A CA 1
ATOM 1463 C C . GLU A 1 188 ? 1.175 -3.480 20.555 1.00 91.25 188 GLU A C 1
ATOM 1465 O O . GLU A 1 188 ? 0.151 -2.861 20.826 1.00 91.25 188 GLU A O 1
ATOM 1470 N N . GLU A 1 189 ? 1.645 -3.568 19.314 1.00 93.88 189 GLU A N 1
ATOM 1471 C CA . GLU A 1 189 ? 1.149 -2.810 18.178 1.00 93.88 189 GLU A CA 1
ATOM 1472 C C . GLU A 1 189 ? 1.044 -3.684 16.929 1.00 93.88 189 GLU A C 1
ATOM 1474 O O . GLU A 1 189 ? 1.797 -4.642 16.730 1.00 93.88 189 GLU A O 1
ATOM 1479 N N . ILE A 1 190 ? 0.136 -3.300 16.042 1.00 94.94 190 ILE A N 1
ATOM 1480 C CA . ILE A 1 190 ? 0.007 -3.851 14.699 1.00 94.94 190 ILE A CA 1
ATOM 1481 C C . ILE A 1 190 ? 0.028 -2.717 13.682 1.00 94.94 190 ILE A C 1
ATOM 1483 O O . ILE A 1 190 ? -0.639 -1.692 13.835 1.00 94.94 190 ILE A O 1
ATOM 1487 N N . LEU A 1 191 ? 0.843 -2.909 12.653 1.00 95.12 191 LEU A N 1
ATOM 1488 C CA . LEU A 1 191 ? 0.904 -2.085 11.464 1.00 95.12 191 LEU A CA 1
ATOM 1489 C C . LEU A 1 191 ? 0.098 -2.776 10.374 1.00 95.12 191 LEU A C 1
ATOM 1491 O O . LEU A 1 191 ? 0.410 -3.908 10.020 1.00 95.12 191 LEU A O 1
ATOM 1495 N N . MET A 1 192 ? -0.888 -2.090 9.813 1.00 96.50 192 MET A N 1
ATOM 1496 C CA . MET A 1 192 ? -1.620 -2.538 8.634 1.00 96.50 192 MET A CA 1
ATOM 1497 C C . MET A 1 192 ? -1.422 -1.574 7.469 1.00 96.50 192 MET A C 1
ATOM 1499 O O . MET A 1 192 ? -1.182 -0.380 7.671 1.00 96.50 192 MET A O 1
ATOM 1503 N N . TRP A 1 193 ? -1.563 -2.083 6.251 1.00 97.62 193 TRP A N 1
ATOM 1504 C CA . TRP A 1 193 ? -1.557 -1.282 5.038 1.00 97.62 193 TRP A CA 1
ATOM 1505 C C . TRP A 1 193 ? -2.604 -1.758 4.037 1.00 97.62 193 TRP A C 1
ATOM 1507 O O . TRP A 1 193 ? -2.906 -2.948 3.934 1.00 97.62 193 TRP A O 1
ATOM 1517 N N . VAL A 1 194 ? -3.111 -0.800 3.271 1.00 97.56 194 VAL A N 1
ATOM 1518 C CA . VAL A 1 194 ? -3.804 -1.003 2.003 1.00 97.56 194 VAL A CA 1
ATOM 1519 C C . VAL A 1 194 ? -3.157 -0.053 1.004 1.00 97.56 194 VAL A C 1
ATOM 1521 O O . VAL A 1 194 ? -3.062 1.149 1.253 1.00 97.56 194 VAL A O 1
ATOM 1524 N N . LEU A 1 195 ? -2.630 -0.615 -0.073 1.00 96.88 195 LEU A N 1
ATOM 1525 C CA . LEU A 1 195 ? -1.942 0.083 -1.147 1.00 96.88 195 LEU A CA 1
ATOM 1526 C C . LEU A 1 195 ? -2.666 -0.291 -2.431 1.00 96.88 195 LEU A C 1
ATOM 1528 O O . LEU A 1 195 ? -2.770 -1.474 -2.729 1.00 96.88 195 LEU A O 1
ATOM 1532 N N . ASP A 1 196 ? -3.162 0.697 -3.154 1.00 94.69 196 ASP A N 1
ATOM 1533 C CA . ASP A 1 196 ? -3.970 0.491 -4.358 1.00 94.69 196 ASP A CA 1
ATOM 1534 C C . ASP A 1 196 ? -3.221 1.100 -5.537 1.00 94.69 196 ASP A C 1
ATOM 1536 O O . ASP A 1 196 ? -2.934 2.302 -5.539 1.00 94.69 196 ASP A O 1
ATOM 1540 N N . GLY A 1 197 ? -2.765 0.250 -6.453 1.00 93.62 197 GLY A N 1
ATOM 1541 C CA . GLY A 1 197 ? -1.935 0.658 -7.577 1.00 93.62 197 GLY A CA 1
ATOM 1542 C C . GLY A 1 197 ? -2.780 1.175 -8.738 1.00 93.62 197 GLY A C 1
ATOM 1543 O O . GLY A 1 197 ? -3.612 0.463 -9.266 1.00 93.62 197 GLY A O 1
ATOM 1544 N N . ALA A 1 198 ? -2.503 2.373 -9.245 1.00 89.69 198 ALA A N 1
ATOM 1545 C CA . ALA A 1 198 ? -3.279 2.919 -10.357 1.00 89.69 198 ALA A CA 1
ATOM 1546 C C . ALA A 1 198 ? -3.050 2.137 -11.671 1.00 89.69 198 ALA A C 1
ATOM 1548 O O . ALA A 1 198 ? -1.903 2.014 -12.123 1.00 89.69 198 ALA A O 1
ATOM 1549 N N . SER A 1 199 ? -4.136 1.686 -12.310 1.00 78.25 199 SER A N 1
ATOM 1550 C CA . SER A 1 199 ? -4.132 0.935 -13.582 1.00 78.25 199 SER A CA 1
ATOM 1551 C C . SER A 1 199 ? -3.895 1.796 -14.830 1.00 78.25 199 SER A C 1
ATOM 1553 O O . SER A 1 199 ? -3.501 1.274 -15.870 1.00 78.25 199 SER A O 1
ATOM 1555 N N . ASP A 1 200 ? -4.073 3.117 -14.742 1.00 77.12 200 ASP A N 1
ATOM 1556 C CA . ASP A 1 200 ? -3.941 4.034 -15.890 1.00 77.12 200 ASP A CA 1
ATOM 1557 C C . ASP A 1 200 ? -2.496 4.187 -16.406 1.00 77.12 200 ASP A C 1
ATOM 1559 O O . ASP A 1 200 ? -2.261 4.760 -17.476 1.00 77.12 200 ASP A O 1
ATOM 1563 N N . TYR A 1 201 ? -1.510 3.696 -15.653 1.00 77.69 201 TYR A N 1
ATOM 1564 C CA . TYR A 1 201 ? -0.101 3.885 -15.966 1.00 77.69 201 TYR A CA 1
ATOM 1565 C C . TYR A 1 201 ? 0.524 2.689 -16.689 1.00 77.69 201 TYR A C 1
ATOM 1567 O O . TYR A 1 201 ? 0.303 1.521 -16.366 1.00 77.69 201 TYR A O 1
ATOM 1575 N N . PHE A 1 202 ? 1.371 2.992 -17.675 1.00 76.88 202 PHE A N 1
ATOM 1576 C CA . PHE A 1 202 ? 2.054 1.975 -18.463 1.00 76.88 202 PHE A CA 1
ATOM 1577 C C . PHE A 1 202 ? 3.057 1.186 -17.612 1.00 76.88 202 PHE A C 1
ATOM 1579 O O . PHE A 1 202 ? 3.994 1.749 -17.050 1.00 76.88 202 PHE A O 1
ATOM 1586 N N . SER A 1 203 ? 2.885 -0.136 -17.579 1.00 81.88 203 SER A N 1
ATOM 1587 C CA . SER A 1 203 ? 3.839 -1.048 -16.949 1.00 81.88 203 SER A CA 1
ATOM 1588 C C . SER A 1 203 ? 4.977 -1.390 -17.905 1.00 81.88 203 SER A C 1
ATOM 1590 O O . SER A 1 203 ? 4.746 -1.927 -18.991 1.00 81.88 203 SER A O 1
ATOM 1592 N N . GLU A 1 204 ? 6.209 -1.138 -17.478 1.00 86.56 204 GLU A N 1
ATOM 1593 C CA . GLU A 1 204 ? 7.407 -1.444 -18.251 1.00 86.56 204 GLU A CA 1
ATOM 1594 C C . GLU A 1 204 ? 7.858 -2.884 -17.975 1.00 86.56 204 GLU A C 1
ATOM 1596 O O . GLU A 1 204 ? 8.074 -3.279 -16.821 1.00 86.56 204 GLU A O 1
ATOM 1601 N N . ARG A 1 205 ? 7.978 -3.688 -19.037 1.00 88.12 205 ARG A N 1
ATOM 1602 C CA . ARG A 1 205 ? 8.248 -5.129 -18.952 1.00 88.12 205 ARG A CA 1
ATOM 1603 C C . ARG A 1 205 ? 9.243 -5.566 -20.013 1.00 88.12 205 ARG A C 1
ATOM 1605 O O . ARG A 1 205 ? 9.238 -5.056 -21.129 1.00 88.12 205 ARG A O 1
ATOM 1612 N N . ASN A 1 206 ? 10.029 -6.584 -19.690 1.00 86.06 206 ASN A N 1
ATOM 1613 C CA . ASN A 1 206 ? 10.832 -7.289 -20.673 1.00 86.06 206 ASN A CA 1
ATOM 1614 C C . ASN A 1 206 ? 9.902 -7.945 -21.713 1.00 86.06 206 ASN A C 1
ATOM 1616 O O . ASN A 1 206 ? 9.056 -8.753 -21.318 1.00 86.06 206 ASN A O 1
ATOM 1620 N N . PRO A 1 207 ? 10.043 -7.653 -23.015 1.00 82.12 207 PRO A N 1
ATOM 1621 C CA . PRO A 1 207 ? 9.194 -8.256 -24.039 1.00 82.12 207 PRO A CA 1
ATOM 1622 C C . PRO A 1 207 ? 9.436 -9.764 -24.202 1.00 82.12 207 PRO A C 1
ATOM 1624 O O . PRO A 1 207 ? 8.510 -10.484 -24.564 1.00 82.12 207 PRO A O 1
ATOM 1627 N N . ASP A 1 208 ? 10.649 -10.238 -23.910 1.00 84.94 208 ASP A N 1
ATOM 1628 C CA . ASP A 1 208 ? 11.057 -11.630 -24.102 1.00 84.94 208 ASP A CA 1
ATOM 1629 C C . ASP A 1 208 ? 10.699 -12.495 -22.883 1.00 84.94 208 ASP A C 1
ATOM 1631 O O . ASP A 1 208 ? 10.201 -13.609 -23.026 1.00 84.94 208 ASP A O 1
ATOM 1635 N N . THR A 1 209 ? 10.946 -11.990 -21.667 1.00 85.44 209 THR A N 1
ATOM 1636 C CA . THR A 1 209 ? 10.742 -12.757 -20.420 1.00 85.44 209 THR A CA 1
ATOM 1637 C C . THR A 1 209 ? 9.437 -12.433 -19.697 1.00 85.44 209 THR A C 1
ATOM 1639 O O . THR A 1 209 ? 9.078 -13.120 -18.744 1.00 85.44 209 THR A O 1
ATOM 1642 N N . GLY A 1 210 ? 8.743 -11.359 -20.085 1.00 84.06 210 GLY A N 1
ATOM 1643 C CA . GLY A 1 210 ? 7.565 -10.850 -19.377 1.00 84.06 210 GLY A CA 1
ATOM 1644 C C . GLY A 1 210 ? 7.868 -10.244 -18.002 1.00 84.06 210 GLY A C 1
ATOM 1645 O O . GLY A 1 210 ? 6.946 -9.775 -17.332 1.00 84.06 210 GLY A O 1
ATOM 1646 N N . ARG A 1 211 ? 9.141 -10.230 -17.574 1.00 87.06 211 ARG A N 1
ATOM 1647 C CA . ARG A 1 211 ? 9.569 -9.674 -16.289 1.00 87.06 211 ARG A CA 1
ATOM 1648 C C . ARG A 1 211 ? 9.186 -8.205 -16.202 1.00 87.06 211 ARG A C 1
ATOM 1650 O O . ARG A 1 211 ? 9.600 -7.401 -17.030 1.00 87.06 211 ARG A O 1
ATOM 1657 N N . GLU A 1 212 ? 8.444 -7.858 -15.164 1.00 89.38 212 GLU A N 1
ATOM 1658 C CA . GLU A 1 212 ? 8.082 -6.478 -14.882 1.00 89.38 212 GLU A CA 1
ATOM 1659 C C . GLU A 1 212 ? 9.250 -5.744 -14.218 1.00 89.38 212 GLU A C 1
ATOM 1661 O O . GLU A 1 212 ? 9.869 -6.252 -13.280 1.00 89.38 212 GLU A O 1
ATOM 1666 N N . TYR A 1 213 ? 9.576 -4.563 -14.739 1.00 90.94 213 TYR A N 1
ATOM 1667 C CA . TYR A 1 213 ? 10.608 -3.692 -14.178 1.00 90.94 213 TYR A CA 1
ATOM 1668 C C . TYR A 1 213 ? 10.003 -2.578 -13.337 1.00 90.94 213 TYR A C 1
ATOM 1670 O O . TYR A 1 213 ? 10.625 -2.129 -12.376 1.00 90.94 213 TYR A O 1
ATOM 1678 N N . PHE A 1 214 ? 8.815 -2.109 -13.727 1.00 94.19 214 PHE A N 1
ATOM 1679 C CA . PHE A 1 214 ? 8.207 -0.919 -13.152 1.00 94.19 214 PHE A CA 1
ATOM 1680 C C . PHE A 1 214 ? 6.715 -0.876 -13.447 1.00 94.19 214 PHE A C 1
ATOM 1682 O O . PHE A 1 214 ? 6.300 -0.834 -14.604 1.00 94.19 214 PHE A O 1
ATOM 1689 N N . SER A 1 215 ? 5.916 -0.901 -12.388 1.00 93.88 215 SER A N 1
ATOM 1690 C CA . SER A 1 215 ? 4.457 -0.859 -12.444 1.00 93.88 215 SER A CA 1
ATOM 1691 C C . SER A 1 215 ? 3.900 -0.371 -11.111 1.00 93.88 215 SER A C 1
ATOM 1693 O O . SER A 1 215 ? 4.605 -0.365 -10.094 1.00 93.88 215 SER A O 1
ATOM 1695 N N . SER A 1 216 ? 2.624 0.012 -11.098 1.00 94.19 216 SER A N 1
ATOM 1696 C CA . SER A 1 216 ? 1.906 0.379 -9.870 1.00 94.19 216 SER A CA 1
ATOM 1697 C C . SER A 1 216 ? 1.799 -0.808 -8.906 1.00 94.19 216 SER A C 1
ATOM 1699 O O . SER A 1 216 ? 2.011 -0.650 -7.704 1.00 94.19 216 SER A O 1
ATOM 1701 N N . ARG A 1 217 ? 1.611 -2.022 -9.443 1.00 92.44 217 ARG A N 1
ATOM 1702 C CA . ARG A 1 217 ? 1.665 -3.279 -8.684 1.00 92.44 217 ARG A CA 1
ATOM 1703 C C . ARG A 1 217 ? 3.010 -3.460 -7.984 1.00 92.44 217 ARG A C 1
ATOM 1705 O O . ARG A 1 217 ? 3.051 -3.680 -6.775 1.00 92.44 217 ARG A O 1
ATOM 1712 N N . LEU A 1 218 ? 4.119 -3.364 -8.724 1.00 94.56 218 LEU A N 1
ATOM 1713 C CA . LEU A 1 218 ? 5.449 -3.503 -8.131 1.00 94.56 218 LEU A CA 1
ATOM 1714 C C . LEU A 1 218 ? 5.688 -2.429 -7.072 1.00 94.56 218 LEU A C 1
ATOM 1716 O O . LEU A 1 218 ? 6.322 -2.727 -6.057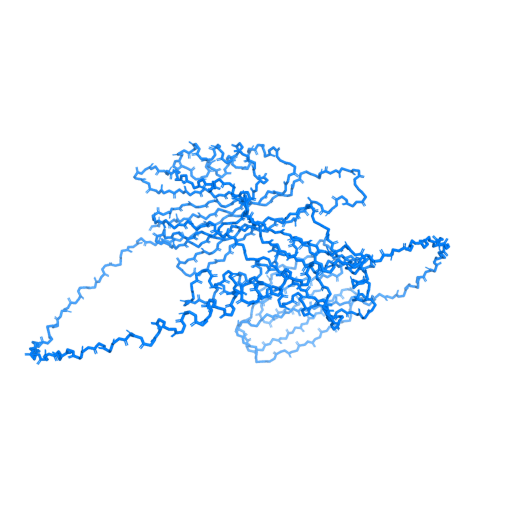 1.00 94.56 218 LEU A O 1
ATOM 1720 N N . LEU A 1 219 ? 5.196 -1.203 -7.286 1.00 96.44 219 LEU A N 1
ATOM 1721 C CA . LEU A 1 219 ? 5.326 -0.107 -6.324 1.00 96.44 219 LEU A CA 1
ATOM 1722 C C . LEU A 1 219 ? 4.637 -0.473 -5.008 1.00 96.44 219 LEU A C 1
ATOM 1724 O O . LEU A 1 219 ? 5.287 -0.459 -3.960 1.00 96.44 219 LEU A O 1
ATOM 1728 N N . ALA A 1 220 ? 3.365 -0.874 -5.069 1.00 96.06 220 ALA A N 1
ATOM 1729 C CA . ALA A 1 220 ? 2.598 -1.315 -3.909 1.00 96.06 220 ALA A CA 1
ATOM 1730 C C . ALA A 1 220 ? 3.289 -2.492 -3.190 1.00 96.06 220 ALA A C 1
ATOM 1732 O O . ALA A 1 220 ? 3.515 -2.447 -1.979 1.00 96.06 220 ALA A O 1
ATOM 1733 N N . GLN A 1 221 ? 3.736 -3.508 -3.934 1.00 95.75 221 GLN A N 1
ATOM 1734 C CA . GLN A 1 221 ? 4.435 -4.671 -3.372 1.00 95.75 221 GLN A CA 1
ATOM 1735 C C . GLN A 1 221 ? 5.768 -4.300 -2.708 1.00 95.75 221 GLN A C 1
ATOM 1737 O O . GLN A 1 221 ? 6.085 -4.798 -1.626 1.00 95.75 221 GLN A O 1
ATOM 1742 N N . SER A 1 222 ? 6.544 -3.408 -3.325 1.00 97.25 222 SER A N 1
ATOM 1743 C CA . SER A 1 222 ? 7.846 -2.978 -2.805 1.00 97.25 222 SER A CA 1
ATOM 1744 C C . SER A 1 222 ? 7.687 -2.156 -1.527 1.00 97.25 222 SER A C 1
ATOM 1746 O O . SER A 1 222 ? 8.407 -2.385 -0.554 1.00 97.25 222 SER A O 1
ATOM 1748 N N . VAL A 1 223 ? 6.706 -1.247 -1.490 1.00 96.69 223 VAL A N 1
ATOM 1749 C CA . VAL A 1 223 ? 6.370 -0.475 -0.285 1.00 96.69 223 VAL A CA 1
ATOM 1750 C C . VAL A 1 223 ? 5.910 -1.408 0.839 1.00 96.69 223 VAL A C 1
ATOM 1752 O O . VAL A 1 223 ? 6.423 -1.301 1.952 1.00 96.69 223 VAL A O 1
ATOM 1755 N N . ALA A 1 224 ? 5.024 -2.370 0.559 1.00 96.19 224 ALA A N 1
ATOM 1756 C CA . ALA A 1 224 ? 4.585 -3.369 1.537 1.00 96.19 224 ALA A CA 1
ATOM 1757 C C . ALA A 1 224 ? 5.748 -4.215 2.085 1.00 96.19 224 ALA A C 1
ATOM 1759 O O . ALA A 1 224 ? 5.866 -4.411 3.297 1.00 96.19 224 ALA A O 1
ATOM 1760 N N . GLY A 1 225 ? 6.647 -4.680 1.210 1.00 95.75 225 GLY A N 1
ATOM 1761 C CA . GLY A 1 225 ? 7.839 -5.434 1.603 1.00 95.75 225 GLY A CA 1
ATOM 1762 C C . GLY A 1 225 ? 8.729 -4.643 2.562 1.00 95.75 225 GLY A C 1
ATOM 1763 O O . GLY A 1 225 ? 9.109 -5.150 3.619 1.00 95.75 225 GLY A O 1
ATOM 1764 N N . LYS A 1 226 ? 8.978 -3.367 2.249 1.00 95.12 226 LYS A N 1
ATOM 1765 C CA . LYS A 1 226 ? 9.762 -2.467 3.101 1.00 95.12 226 LYS A CA 1
ATOM 1766 C C . LYS A 1 226 ? 9.059 -2.112 4.410 1.00 95.12 226 LYS A C 1
ATOM 1768 O O . LYS A 1 226 ? 9.735 -2.063 5.435 1.00 95.12 226 LYS A O 1
ATOM 1773 N N . LEU A 1 227 ? 7.738 -1.919 4.420 1.00 92.44 227 LEU A N 1
ATOM 1774 C CA . LEU A 1 227 ? 6.963 -1.746 5.659 1.00 92.44 227 LEU A CA 1
ATOM 1775 C C . LEU A 1 227 ? 7.171 -2.934 6.599 1.00 92.44 227 LEU A C 1
ATOM 1777 O O . LEU A 1 227 ? 7.518 -2.749 7.766 1.00 92.44 227 LEU A O 1
ATOM 1781 N N . ARG A 1 228 ? 7.042 -4.150 6.064 1.00 92.06 228 ARG A N 1
ATOM 1782 C CA . ARG A 1 228 ? 7.232 -5.394 6.812 1.00 92.06 228 ARG A CA 1
ATOM 1783 C C . ARG A 1 228 ? 8.651 -5.529 7.376 1.00 92.06 228 ARG A C 1
ATOM 1785 O O . ARG A 1 228 ? 8.802 -5.880 8.539 1.00 92.06 228 ARG A O 1
ATOM 1792 N N . GLU A 1 229 ? 9.678 -5.245 6.575 1.00 89.44 229 GLU A N 1
ATOM 1793 C CA . GLU A 1 229 ? 11.088 -5.327 6.997 1.00 89.44 229 GLU A CA 1
ATOM 1794 C C . GLU A 1 229 ? 11.439 -4.323 8.106 1.00 89.44 229 GLU A C 1
ATOM 1796 O O . GLU A 1 229 ? 12.231 -4.632 8.995 1.00 89.44 229 GLU A O 1
ATOM 1801 N N . ASN A 1 230 ? 10.855 -3.122 8.063 1.00 86.25 230 ASN A N 1
ATOM 1802 C CA . ASN A 1 230 ? 11.249 -2.019 8.937 1.00 86.25 230 ASN A CA 1
ATOM 1803 C C . ASN A 1 230 ? 10.433 -1.935 10.234 1.00 86.25 230 ASN A C 1
ATOM 1805 O O . ASN A 1 230 ? 10.961 -1.468 11.241 1.00 86.25 230 ASN A O 1
ATOM 1809 N N . PHE A 1 231 ? 9.178 -2.396 10.258 1.00 84.12 231 PHE A N 1
ATOM 1810 C CA . PHE A 1 231 ? 8.326 -2.234 11.444 1.00 84.12 231 PHE A CA 1
ATOM 1811 C C . PHE A 1 231 ? 8.874 -2.951 12.685 1.00 84.12 231 PHE A C 1
ATOM 1813 O O . PHE A 1 231 ? 8.849 -2.400 13.781 1.00 84.12 231 PHE A O 1
ATOM 1820 N N . SER A 1 232 ? 9.438 -4.150 12.524 1.00 74.44 232 SER A N 1
ATOM 1821 C CA . SER A 1 232 ? 10.023 -4.900 13.645 1.00 74.44 232 SER A CA 1
ATOM 1822 C C . SER A 1 232 ? 11.369 -4.342 14.124 1.00 74.44 232 SER A C 1
ATOM 1824 O O . SER A 1 232 ? 11.812 -4.683 15.218 1.00 74.44 232 SER A O 1
ATOM 1826 N N . ALA A 1 233 ? 12.038 -3.515 13.316 1.00 69.31 233 ALA A N 1
ATOM 1827 C CA . ALA A 1 233 ? 13.409 -3.072 13.567 1.00 69.31 233 ALA A CA 1
ATOM 1828 C C . ALA A 1 233 ? 13.503 -1.693 14.246 1.00 69.31 233 ALA A C 1
ATOM 1830 O O . ALA A 1 233 ? 14.590 -1.286 14.657 1.00 69.31 233 ALA A O 1
ATOM 1831 N N . ILE A 1 234 ? 12.396 -0.952 14.358 1.00 59.53 234 ILE A N 1
ATOM 1832 C CA . ILE A 1 234 ? 12.439 0.492 14.607 1.00 59.53 234 ILE A CA 1
ATOM 1833 C C . ILE A 1 234 ? 11.527 0.877 15.778 1.00 59.53 234 ILE A C 1
ATOM 1835 O O . ILE A 1 234 ? 10.406 1.338 15.602 1.00 59.53 234 ILE A O 1
ATOM 1839 N N . ASN A 1 235 ? 12.043 0.755 17.001 1.00 59.03 235 ASN A N 1
ATOM 1840 C CA . ASN A 1 235 ? 11.328 1.162 18.219 1.00 59.03 235 ASN A CA 1
ATOM 1841 C C . ASN A 1 235 ? 11.436 2.676 18.536 1.00 59.03 235 ASN A C 1
ATOM 1843 O O . ASN A 1 235 ? 10.999 3.092 19.604 1.00 59.03 235 ASN A O 1
ATOM 1847 N N . ALA A 1 236 ? 12.051 3.507 17.675 1.00 54.97 236 ALA A N 1
ATOM 1848 C CA . ALA A 1 236 ? 12.488 4.856 18.082 1.00 54.97 236 ALA A CA 1
ATOM 1849 C C . ALA A 1 236 ? 12.358 6.003 17.055 1.00 54.97 236 ALA A C 1
ATOM 1851 O O . ALA A 1 236 ? 12.737 7.123 17.392 1.00 54.97 236 ALA A O 1
ATOM 1852 N N . THR A 1 237 ? 11.851 5.784 15.836 1.00 64.69 237 THR A N 1
ATOM 1853 C CA . THR A 1 237 ? 11.604 6.903 14.893 1.00 64.69 237 THR A CA 1
ATOM 1854 C C . THR A 1 237 ? 10.121 7.201 14.760 1.00 64.69 237 THR A C 1
ATOM 1856 O O . THR A 1 237 ? 9.266 6.356 15.036 1.00 64.69 237 THR A O 1
ATOM 1859 N N . SER A 1 238 ? 9.809 8.436 14.371 1.00 81.31 238 SER A N 1
ATOM 1860 C CA . SER A 1 238 ? 8.429 8.825 14.117 1.00 81.31 238 SER A CA 1
ATOM 1861 C C . SER A 1 238 ? 7.870 8.032 12.937 1.00 81.31 238 SER A C 1
ATOM 1863 O O . SER A 1 238 ? 8.566 7.711 11.974 1.00 81.31 238 SER A O 1
ATOM 1865 N N . PHE A 1 239 ? 6.574 7.740 12.976 1.00 80.56 239 PHE A N 1
ATOM 1866 C CA . PHE A 1 239 ? 5.926 6.975 11.915 1.00 80.56 239 PHE A CA 1
ATOM 1867 C C . PHE A 1 239 ? 6.051 7.641 10.529 1.00 80.56 239 PHE A C 1
ATOM 1869 O O . PHE A 1 239 ? 6.207 6.961 9.518 1.00 80.56 239 PHE A O 1
ATOM 1876 N N . GLN A 1 240 ? 6.085 8.977 10.480 1.00 83.56 240 GLN A N 1
ATOM 1877 C CA . GLN A 1 240 ? 6.344 9.735 9.255 1.00 83.56 240 GLN A CA 1
ATOM 1878 C C . GLN A 1 240 ? 7.742 9.477 8.673 1.00 83.56 240 GLN A C 1
ATOM 1880 O O . GLN A 1 240 ? 7.893 9.362 7.452 1.00 83.56 240 GLN A O 1
ATOM 1885 N N . GLU A 1 241 ? 8.767 9.410 9.525 1.00 84.62 241 GLU A N 1
ATOM 1886 C CA . GLU A 1 241 ? 10.138 9.102 9.106 1.00 84.62 241 GLU A CA 1
ATOM 1887 C C . GLU A 1 241 ? 10.229 7.678 8.563 1.00 84.62 241 GLU A C 1
ATOM 1889 O O . GLU A 1 241 ? 10.879 7.471 7.541 1.00 84.62 241 GLU A O 1
ATOM 1894 N N . ILE A 1 242 ? 9.515 6.726 9.176 1.00 84.81 242 ILE A N 1
ATOM 1895 C CA . ILE A 1 242 ? 9.426 5.342 8.690 1.00 84.81 242 ILE A CA 1
ATOM 1896 C C . ILE A 1 242 ? 8.855 5.320 7.269 1.00 84.81 242 ILE A C 1
ATOM 1898 O O . ILE A 1 242 ? 9.498 4.799 6.360 1.00 84.81 242 ILE A O 1
ATOM 1902 N N . VAL A 1 243 ? 7.693 5.943 7.047 1.00 86.62 243 VAL A N 1
ATOM 1903 C CA . VAL A 1 243 ? 7.054 5.982 5.719 1.00 86.62 243 VAL A CA 1
ATOM 1904 C C . VAL A 1 243 ? 7.953 6.668 4.684 1.00 86.62 243 VAL A C 1
ATOM 1906 O O . VAL A 1 243 ? 8.126 6.160 3.578 1.00 86.62 243 VAL A O 1
ATOM 1909 N N . THR A 1 244 ? 8.581 7.792 5.043 1.00 88.62 244 THR A N 1
ATOM 1910 C CA . THR A 1 244 ? 9.480 8.528 4.135 1.00 88.62 244 THR A CA 1
ATOM 1911 C C . THR A 1 244 ? 10.725 7.709 3.780 1.00 88.62 244 THR A C 1
ATOM 1913 O O . THR A 1 244 ? 11.106 7.640 2.613 1.00 88.62 244 THR A O 1
ATOM 1916 N N . SER A 1 245 ? 11.340 7.058 4.771 1.00 90.75 245 SER A N 1
ATOM 1917 C CA . SER A 1 245 ? 12.517 6.200 4.592 1.00 90.75 245 SER A CA 1
ATOM 1918 C C . SER A 1 245 ? 12.213 4.987 3.711 1.00 90.75 245 SER A C 1
ATOM 1920 O O . SER A 1 245 ? 13.021 4.609 2.861 1.00 90.75 245 SER A O 1
ATOM 1922 N N . ILE A 1 246 ? 11.022 4.402 3.861 1.00 93.06 246 ILE A N 1
ATOM 1923 C CA . ILE A 1 246 ? 10.560 3.279 3.041 1.00 93.06 246 ILE A CA 1
ATOM 1924 C C . ILE A 1 246 ? 10.442 3.684 1.572 1.00 93.06 246 ILE A C 1
ATOM 1926 O O . ILE A 1 246 ? 10.966 2.978 0.712 1.00 93.06 246 ILE A O 1
ATOM 1930 N N . ILE A 1 247 ? 9.809 4.824 1.283 1.00 93.50 247 ILE A N 1
ATOM 1931 C CA . ILE A 1 247 ? 9.650 5.325 -0.090 1.00 93.50 247 ILE A CA 1
ATOM 1932 C C . ILE A 1 247 ? 11.020 5.541 -0.751 1.00 93.50 247 ILE A C 1
ATOM 1934 O O . ILE A 1 247 ? 11.246 5.074 -1.868 1.00 93.50 247 ILE A O 1
ATOM 1938 N N . GLU A 1 248 ? 11.958 6.184 -0.048 1.00 95.06 248 GLU A N 1
ATOM 1939 C CA . GLU A 1 248 ? 13.314 6.396 -0.570 1.00 95.06 248 GLU A CA 1
ATOM 1940 C C . GLU A 1 248 ? 14.061 5.065 -0.761 1.00 95.06 248 GLU A C 1
ATOM 1942 O O . GLU A 1 248 ? 14.753 4.875 -1.760 1.00 95.06 248 GLU A O 1
ATOM 1947 N N . SER A 1 249 ? 13.878 4.106 0.151 1.00 95.62 249 SER A N 1
ATOM 1948 C CA . SER A 1 249 ? 14.487 2.775 0.040 1.00 95.62 249 SER A CA 1
ATOM 1949 C C . SER A 1 249 ? 13.994 2.016 -1.194 1.00 95.62 249 SER A C 1
ATOM 1951 O O . SER A 1 249 ? 14.806 1.420 -1.898 1.00 95.62 249 SER A O 1
ATOM 1953 N N . VAL A 1 250 ? 12.689 2.068 -1.497 1.00 97.38 250 VAL A N 1
ATOM 1954 C CA . VAL A 1 250 ? 12.120 1.463 -2.718 1.00 97.38 250 VAL A CA 1
ATOM 1955 C C . VAL A 1 250 ? 12.754 2.073 -3.965 1.00 97.38 250 VAL A C 1
ATOM 1957 O O . VAL A 1 250 ? 13.222 1.344 -4.838 1.00 97.38 250 VAL A O 1
ATOM 1960 N N . LYS A 1 251 ? 12.839 3.406 -4.030 1.00 97.38 251 LYS A N 1
ATOM 1961 C CA . LYS A 1 251 ? 13.492 4.117 -5.136 1.00 97.38 251 LYS A CA 1
ATOM 1962 C C . LYS A 1 251 ? 14.950 3.679 -5.307 1.00 97.38 251 LYS A C 1
ATOM 1964 O O . LYS A 1 251 ? 15.351 3.367 -6.425 1.00 97.38 251 LYS A O 1
ATOM 1969 N N . ILE A 1 252 ? 15.740 3.642 -4.231 1.00 97.44 252 ILE A N 1
ATOM 1970 C CA . ILE A 1 252 ? 17.154 3.234 -4.287 1.00 97.44 252 ILE A CA 1
ATOM 1971 C C . ILE A 1 252 ? 17.292 1.802 -4.818 1.00 97.44 252 ILE A C 1
ATOM 1973 O O . ILE A 1 252 ? 18.128 1.551 -5.691 1.00 97.44 252 ILE A O 1
ATOM 1977 N N . ASP A 1 253 ? 16.478 0.874 -4.311 1.00 97.69 253 ASP A N 1
ATOM 1978 C CA . ASP A 1 253 ? 16.516 -0.529 -4.727 1.00 97.69 253 ASP A CA 1
ATOM 1979 C C . ASP A 1 253 ? 16.141 -0.682 -6.204 1.00 97.69 253 ASP A C 1
ATOM 1981 O O . ASP A 1 253 ? 16.821 -1.397 -6.943 1.00 97.69 253 ASP A O 1
ATOM 1985 N N . TRP A 1 254 ? 15.123 0.044 -6.668 1.00 97.44 254 TRP A N 1
ATOM 1986 C CA . TRP A 1 254 ? 14.702 0.022 -8.067 1.00 97.44 254 TRP A CA 1
ATOM 1987 C C . TRP A 1 254 ? 15.734 0.644 -9.003 1.00 97.44 254 TRP A C 1
ATOM 1989 O O . TRP A 1 254 ? 16.081 0.029 -10.008 1.00 97.44 254 TRP A O 1
ATOM 1999 N N . VAL A 1 255 ? 16.286 1.817 -8.668 1.00 97.44 255 VAL A N 1
ATOM 2000 C CA . VAL A 1 255 ? 17.355 2.454 -9.458 1.00 97.44 255 VAL A CA 1
ATOM 2001 C C . VAL A 1 255 ? 18.545 1.506 -9.586 1.00 97.44 255 VAL A C 1
ATOM 2003 O O . VAL A 1 255 ? 19.084 1.334 -10.680 1.00 97.44 255 VAL A O 1
ATOM 2006 N N . ARG A 1 256 ? 18.940 0.844 -8.493 1.00 97.56 256 ARG A N 1
ATOM 2007 C CA . ARG A 1 256 ? 20.024 -0.143 -8.516 1.00 97.56 256 ARG A CA 1
ATOM 2008 C C . ARG A 1 256 ? 19.685 -1.335 -9.406 1.00 97.56 256 ARG A C 1
ATOM 2010 O O . ARG A 1 256 ? 20.515 -1.725 -10.220 1.00 97.56 256 ARG A O 1
ATOM 2017 N N . ALA A 1 257 ? 18.494 -1.910 -9.252 1.00 96.50 257 ALA A N 1
ATOM 2018 C CA . ALA A 1 257 ? 18.072 -3.086 -10.006 1.00 96.50 257 ALA A CA 1
ATOM 2019 C C . ALA A 1 257 ? 17.971 -2.803 -11.513 1.00 96.50 257 ALA A C 1
ATOM 2021 O O . ALA A 1 257 ? 18.442 -3.608 -12.312 1.00 96.50 257 ALA A O 1
ATOM 2022 N N . ILE A 1 258 ? 17.415 -1.650 -11.896 1.00 96.38 258 ILE A N 1
ATOM 2023 C CA . ILE A 1 258 ? 17.247 -1.240 -13.296 1.00 96.38 258 ILE A CA 1
ATOM 2024 C C . ILE A 1 258 ? 18.600 -0.942 -13.949 1.00 96.38 258 ILE A C 1
ATOM 2026 O O . ILE A 1 258 ? 18.866 -1.410 -15.052 1.00 96.38 258 ILE A O 1
ATOM 2030 N N . ASN A 1 259 ? 19.496 -0.217 -13.270 1.00 96.75 259 ASN A N 1
ATOM 2031 C CA . ASN A 1 259 ? 20.826 0.060 -13.829 1.00 96.75 259 ASN A CA 1
ATOM 2032 C C . ASN A 1 259 ? 21.756 -1.167 -13.839 1.00 96.75 259 ASN A C 1
ATOM 2034 O O . ASN A 1 259 ? 22.828 -1.110 -14.434 1.00 96.75 259 ASN A O 1
ATOM 2038 N N . ALA A 1 260 ? 21.360 -2.267 -13.192 1.00 96.56 260 ALA A N 1
ATOM 2039 C CA . ALA A 1 260 ? 22.057 -3.549 -13.239 1.00 96.56 260 ALA A CA 1
ATOM 2040 C C . ALA A 1 260 ? 21.506 -4.505 -14.317 1.00 96.56 260 ALA A C 1
ATOM 2042 O O . ALA A 1 260 ? 21.961 -5.648 -14.404 1.00 96.56 260 ALA A O 1
ATOM 2043 N N . LEU A 1 261 ? 20.522 -4.074 -15.117 1.00 95.69 261 LEU A N 1
ATOM 2044 C CA . LEU A 1 261 ? 20.006 -4.863 -16.236 1.00 95.69 261 LEU A CA 1
ATOM 2045 C C . LEU A 1 261 ? 21.066 -5.036 -17.342 1.00 95.69 261 LEU A C 1
ATOM 2047 O O . LEU A 1 261 ? 21.978 -4.214 -17.460 1.00 95.69 261 LEU A O 1
ATOM 2051 N N . PRO A 1 262 ? 20.953 -6.082 -18.184 1.00 95.50 262 PRO A N 1
ATOM 2052 C CA . PRO A 1 262 ? 21.806 -6.242 -19.360 1.00 95.50 262 PRO A CA 1
ATOM 2053 C C . PRO A 1 262 ? 21.803 -4.998 -20.262 1.00 95.50 262 PRO A C 1
ATOM 2055 O O . PRO A 1 262 ? 20.755 -4.385 -20.461 1.00 95.50 262 PRO A O 1
ATOM 2058 N N . GLU A 1 263 ? 22.945 -4.674 -20.887 1.00 95.56 263 GLU A N 1
ATOM 2059 C CA . GLU A 1 263 ? 23.101 -3.435 -21.681 1.00 95.56 263 GLU A CA 1
ATOM 2060 C C . GLU A 1 263 ? 22.040 -3.294 -22.789 1.00 95.56 263 GLU A C 1
ATOM 2062 O O . GLU A 1 263 ? 21.555 -2.204 -23.074 1.00 95.56 263 GLU A O 1
ATOM 2067 N N . LYS A 1 264 ? 21.623 -4.414 -23.389 1.00 94.12 264 LYS A N 1
ATOM 2068 C CA . LYS A 1 264 ? 20.557 -4.425 -24.398 1.00 94.12 264 LYS A CA 1
ATOM 2069 C C . LYS A 1 264 ? 19.210 -3.962 -23.822 1.00 94.12 264 LYS A C 1
ATOM 2071 O O . LYS A 1 264 ? 18.493 -3.217 -24.482 1.00 94.12 264 LYS A O 1
ATOM 2076 N N . GLU A 1 265 ? 18.866 -4.406 -22.614 1.00 94.00 265 GLU A N 1
ATOM 2077 C CA . GLU A 1 265 ? 17.600 -4.068 -21.953 1.00 94.00 265 GLU A CA 1
ATOM 2078 C C . GLU A 1 265 ? 17.605 -2.613 -21.479 1.00 94.00 265 GLU A C 1
ATOM 2080 O O . GLU A 1 265 ? 16.664 -1.873 -21.751 1.00 94.00 265 GLU A O 1
ATOM 2085 N N . ILE A 1 266 ? 18.691 -2.166 -20.839 1.00 94.62 266 ILE A N 1
ATOM 2086 C CA . ILE A 1 266 ? 18.800 -0.778 -20.370 1.00 94.62 266 ILE A CA 1
ATOM 2087 C C . ILE A 1 266 ? 18.848 0.225 -21.533 1.00 94.62 266 ILE A C 1
ATOM 2089 O O . ILE A 1 266 ? 18.272 1.304 -21.420 1.00 94.62 266 ILE A O 1
ATOM 2093 N N . ALA A 1 267 ? 19.477 -0.120 -22.664 1.00 94.31 267 ALA A N 1
ATOM 2094 C CA . ALA A 1 267 ? 19.456 0.708 -23.870 1.00 94.31 267 ALA A CA 1
ATOM 2095 C C . ALA A 1 267 ? 18.031 0.867 -24.420 1.00 94.31 267 ALA A C 1
ATOM 2097 O O . ALA A 1 267 ? 17.595 1.993 -24.644 1.00 94.31 267 ALA A O 1
ATOM 2098 N N . ALA A 1 268 ? 17.274 -0.230 -24.533 1.00 91.56 268 ALA A N 1
ATOM 2099 C CA . ALA A 1 268 ? 15.878 -0.177 -24.968 1.00 91.56 268 ALA A CA 1
ATOM 2100 C C . ALA A 1 268 ? 15.008 0.680 -24.028 1.00 91.56 268 ALA A C 1
ATOM 2102 O O . ALA A 1 268 ? 14.209 1.494 -24.490 1.00 91.56 268 ALA A O 1
ATOM 2103 N N . LEU A 1 269 ? 15.205 0.558 -22.709 1.00 92.38 269 LEU A N 1
ATOM 2104 C CA . LEU A 1 269 ? 14.522 1.396 -21.720 1.00 92.38 269 LEU A CA 1
ATOM 2105 C C . LEU A 1 269 ? 14.864 2.884 -21.882 1.00 92.38 269 LEU A C 1
ATOM 2107 O O . LEU A 1 269 ? 13.970 3.730 -21.858 1.00 92.38 269 LEU A O 1
ATOM 2111 N N . ARG A 1 270 ? 16.146 3.221 -22.070 1.00 95.12 270 ARG A N 1
ATOM 2112 C CA . ARG A 1 270 ? 16.587 4.607 -22.300 1.00 95.12 270 ARG A CA 1
ATOM 2113 C C . ARG A 1 270 ? 15.962 5.185 -23.562 1.00 95.12 270 ARG A C 1
ATOM 2115 O O . ARG A 1 270 ? 15.443 6.296 -23.505 1.00 95.12 270 ARG A O 1
ATOM 2122 N N . ASP A 1 271 ? 15.974 4.440 -24.663 1.00 93.44 271 ASP A N 1
ATOM 2123 C CA . ASP A 1 271 ? 15.387 4.874 -25.932 1.00 93.44 271 ASP A CA 1
ATOM 2124 C C . ASP A 1 271 ? 13.880 5.129 -25.783 1.00 93.44 271 ASP A C 1
ATOM 2126 O O . ASP A 1 271 ? 13.382 6.173 -26.216 1.00 93.44 271 ASP A O 1
ATOM 2130 N N . ASN A 1 272 ? 13.164 4.243 -25.077 1.00 89.94 272 ASN A N 1
ATOM 2131 C CA . ASN A 1 272 ? 11.748 4.431 -24.750 1.00 89.94 272 ASN A CA 1
ATOM 2132 C C . ASN A 1 272 ? 11.516 5.732 -23.962 1.00 89.94 272 ASN A C 1
ATOM 2134 O O . ASN A 1 272 ? 10.676 6.548 -24.354 1.00 89.94 272 ASN A O 1
ATOM 2138 N N . ILE A 1 273 ? 12.299 5.982 -22.907 1.00 93.00 273 ILE A N 1
ATOM 2139 C CA . ILE A 1 273 ? 12.183 7.197 -22.084 1.00 93.00 273 ILE A CA 1
ATOM 2140 C C . ILE A 1 273 ? 12.498 8.456 -22.910 1.00 93.00 273 ILE A C 1
ATOM 2142 O O . ILE A 1 273 ? 11.728 9.421 -22.899 1.00 93.00 273 ILE A O 1
ATOM 2146 N N . LEU A 1 274 ? 13.608 8.451 -23.656 1.00 94.00 274 LEU A N 1
ATOM 2147 C CA . LEU A 1 274 ? 14.077 9.587 -24.458 1.00 94.00 274 LEU A CA 1
ATOM 2148 C C . LEU A 1 274 ? 13.157 9.894 -25.649 1.00 94.00 274 LEU A C 1
ATOM 2150 O O . LEU A 1 274 ? 13.082 11.047 -26.073 1.00 94.00 274 LEU A O 1
ATOM 2154 N N . SER A 1 275 ? 12.398 8.907 -26.139 1.00 92.81 275 SER A N 1
ATOM 2155 C CA . SER A 1 275 ? 11.356 9.097 -27.159 1.00 92.81 275 SER A CA 1
ATOM 2156 C C . SER A 1 275 ? 10.119 9.867 -26.660 1.00 92.81 275 SER A C 1
ATOM 2158 O O . SER A 1 275 ? 9.181 10.104 -27.424 1.00 92.81 275 SER A O 1
ATOM 2160 N N . GLY A 1 276 ? 10.114 10.293 -25.391 1.00 85.56 276 GLY A N 1
ATOM 2161 C CA . GLY A 1 276 ? 9.047 11.093 -24.789 1.00 85.56 276 GLY A CA 1
ATOM 2162 C C . GLY A 1 276 ? 7.955 10.268 -24.112 1.00 85.56 276 GLY A C 1
ATOM 2163 O O . GLY A 1 276 ? 6.869 10.791 -23.870 1.00 85.56 276 GLY A O 1
ATOM 2164 N N . ARG A 1 277 ? 8.226 8.995 -23.798 1.00 84.56 277 ARG A N 1
ATOM 2165 C CA . ARG A 1 277 ? 7.307 8.097 -23.083 1.00 84.56 277 ARG A CA 1
ATOM 2166 C C . ARG A 1 277 ? 7.942 7.586 -21.783 1.00 84.56 277 ARG A C 1
ATOM 2168 O O . ARG A 1 277 ? 8.191 6.389 -21.674 1.00 84.56 277 ARG A O 1
ATOM 2175 N N . PRO A 1 278 ? 8.265 8.464 -20.814 1.00 90.19 278 PRO A N 1
ATOM 2176 C CA . PRO A 1 278 ? 8.812 8.014 -19.540 1.00 90.19 278 PRO A CA 1
ATOM 2177 C C . PRO A 1 278 ? 7.787 7.120 -18.822 1.00 90.19 278 PRO A C 1
ATOM 2179 O O . PRO A 1 278 ? 6.647 7.556 -18.653 1.00 90.19 278 PRO A O 1
ATOM 2182 N N . PRO A 1 279 ? 8.165 5.903 -18.389 1.00 92.56 279 PRO A N 1
ATOM 2183 C CA . PRO A 1 279 ? 7.312 5.077 -17.549 1.00 92.56 279 PRO A CA 1
ATOM 2184 C C . PRO A 1 279 ? 6.953 5.789 -16.245 1.00 92.56 279 PRO A C 1
ATOM 2186 O O . PRO A 1 279 ? 7.796 6.419 -15.595 1.00 92.56 279 PRO A O 1
ATOM 2189 N N . GLU A 1 280 ? 5.693 5.653 -15.863 1.00 94.19 280 GLU A N 1
ATOM 2190 C CA . GLU A 1 280 ? 5.105 6.221 -14.656 1.00 94.19 280 GLU A CA 1
ATOM 2191 C C . GLU A 1 280 ? 4.381 5.117 -13.900 1.00 94.19 280 GLU A C 1
ATOM 2193 O O . GLU A 1 280 ? 3.948 4.134 -14.494 1.00 94.19 280 GLU A O 1
ATOM 2198 N N . CYS A 1 281 ? 4.278 5.253 -12.586 1.00 94.81 281 CYS A N 1
ATOM 2199 C CA . CYS A 1 281 ? 3.378 4.443 -11.787 1.00 94.81 281 CYS A CA 1
ATOM 2200 C C . CYS A 1 281 ? 2.944 5.214 -10.548 1.00 94.81 281 CYS A C 1
ATOM 2202 O O . CYS A 1 281 ? 3.634 6.135 -10.094 1.00 94.81 281 CYS A O 1
ATOM 2204 N N . ALA A 1 282 ? 1.789 4.848 -10.004 1.00 94.88 282 ALA A N 1
ATOM 2205 C CA . ALA A 1 282 ? 1.282 5.476 -8.801 1.00 94.88 282 ALA A CA 1
ATOM 2206 C C . ALA A 1 282 ? 0.545 4.484 -7.912 1.00 94.88 282 ALA A C 1
ATOM 2208 O O . ALA A 1 282 ? 0.008 3.492 -8.395 1.00 94.88 282 ALA A O 1
ATOM 2209 N N . ALA A 1 283 ? 0.505 4.772 -6.616 1.00 95.62 283 ALA A N 1
ATOM 2210 C CA . ALA A 1 283 ? -0.305 4.026 -5.670 1.00 95.62 283 ALA A CA 1
ATOM 2211 C C . ALA A 1 283 ? -0.948 4.956 -4.637 1.00 95.62 283 ALA A C 1
ATOM 2213 O O . ALA A 1 283 ? -0.326 5.918 -4.167 1.00 95.62 283 ALA A O 1
ATOM 2214 N N . THR A 1 284 ? -2.184 4.653 -4.251 1.00 94.94 284 THR A N 1
ATOM 2215 C CA . THR A 1 284 ? -2.760 5.183 -3.018 1.00 94.94 284 THR A CA 1
ATOM 2216 C C . THR A 1 284 ? -2.098 4.500 -1.821 1.00 94.94 284 THR A C 1
ATOM 2218 O O . THR A 1 284 ? -1.528 3.410 -1.918 1.00 94.94 284 THR A O 1
ATOM 2221 N N . ILE A 1 285 ? -2.126 5.174 -0.678 1.00 94.81 285 ILE A N 1
ATOM 2222 C CA . ILE A 1 285 ? -1.513 4.702 0.554 1.00 94.81 285 ILE A CA 1
ATOM 2223 C C . ILE A 1 285 ? -2.526 4.846 1.677 1.00 94.81 285 ILE A C 1
ATOM 2225 O O . ILE A 1 285 ? -2.973 5.950 1.968 1.00 94.81 285 ILE A O 1
ATOM 2229 N N . LEU A 1 286 ? -2.818 3.761 2.378 1.00 95.88 286 LEU A N 1
ATOM 2230 C CA . LEU A 1 286 ? -3.393 3.784 3.715 1.00 95.88 286 LEU A CA 1
ATOM 2231 C C . LEU A 1 286 ? -2.511 2.914 4.592 1.00 95.88 286 LEU A C 1
ATOM 2233 O O . LEU A 1 286 ? -2.438 1.708 4.391 1.00 95.88 286 LEU A O 1
ATOM 2237 N N . ILE A 1 287 ? -1.841 3.516 5.568 1.00 96.12 287 ILE A N 1
ATOM 2238 C CA . ILE A 1 287 ? -1.019 2.795 6.539 1.00 96.12 287 ILE A CA 1
ATOM 2239 C C . ILE A 1 287 ? -1.495 3.199 7.927 1.00 96.12 287 ILE A C 1
ATOM 2241 O O . ILE A 1 287 ? -1.519 4.385 8.254 1.00 96.12 287 ILE A O 1
ATOM 2245 N N . ALA A 1 288 ? -1.881 2.222 8.740 1.00 95.62 288 ALA A N 1
ATOM 2246 C CA . ALA A 1 288 ? -2.386 2.448 10.085 1.00 95.62 288 ALA A CA 1
ATOM 2247 C C . ALA A 1 288 ? -1.580 1.650 11.107 1.00 95.62 288 ALA A C 1
ATOM 2249 O O . ALA A 1 288 ? -1.293 0.474 10.901 1.00 95.62 288 ALA A O 1
ATOM 2250 N N . LYS A 1 289 ? -1.245 2.292 12.222 1.00 95.31 289 LYS A N 1
ATOM 2251 C CA . LYS A 1 289 ? -0.643 1.673 13.397 1.00 95.31 289 LYS A CA 1
ATOM 2252 C C . LYS A 1 289 ? -1.644 1.738 14.541 1.00 95.31 289 LYS A C 1
ATOM 2254 O O . LYS A 1 289 ? -2.099 2.834 14.864 1.00 95.31 289 LYS A O 1
ATOM 2259 N N . ILE A 1 290 ? -1.970 0.598 15.140 1.00 95.88 290 ILE A N 1
ATOM 2260 C CA . ILE A 1 290 ? -2.854 0.525 16.307 1.00 95.88 290 ILE A CA 1
ATOM 2261 C C . ILE A 1 290 ? -2.210 -0.284 17.431 1.00 95.88 290 ILE A C 1
ATOM 2263 O O . ILE A 1 290 ? -1.654 -1.355 17.188 1.00 95.88 290 ILE A O 1
ATOM 2267 N N . SER A 1 291 ? -2.263 0.234 18.656 1.00 96.12 291 SER A N 1
ATOM 2268 C CA . SER A 1 291 ? -1.775 -0.450 19.857 1.00 96.12 291 SER A CA 1
ATOM 2269 C C . SER A 1 291 ? -2.871 -1.280 20.534 1.00 96.12 291 SER A C 1
ATOM 2271 O O . SER A 1 291 ? -4.061 -1.046 20.334 1.00 96.12 291 SER A O 1
ATOM 2273 N N . LEU A 1 292 ? -2.493 -2.213 21.412 1.00 95.75 292 LEU A N 1
ATOM 2274 C CA . LEU A 1 292 ? -3.430 -2.964 22.258 1.00 95.75 292 LEU A CA 1
ATOM 2275 C C . LEU A 1 292 ? -4.204 -2.071 23.246 1.00 95.75 292 LEU A C 1
ATOM 2277 O O . LEU A 1 292 ? -5.227 -2.506 23.776 1.00 95.75 292 LEU A O 1
ATOM 2281 N N . SER A 1 293 ? -3.733 -0.843 23.499 1.00 95.31 293 SER A N 1
ATOM 2282 C CA . SER A 1 293 ? -4.454 0.174 24.277 1.00 95.31 293 SER A CA 1
ATOM 2283 C C . SER A 1 293 ? -5.471 0.968 23.443 1.00 95.31 293 SER A C 1
ATOM 2285 O O . SER A 1 293 ? -6.194 1.797 23.996 1.00 95.31 293 SER A O 1
ATOM 2287 N N . GLY A 1 294 ? -5.557 0.712 22.133 1.00 95.88 294 GLY A N 1
ATOM 2288 C CA . GLY A 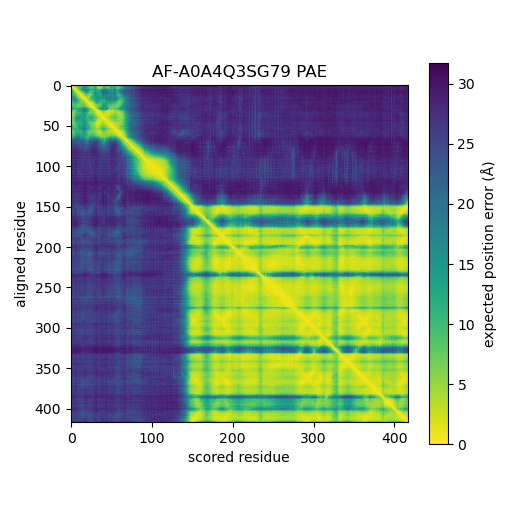1 294 ? -6.484 1.383 21.224 1.00 95.88 294 GLY A CA 1
ATOM 2289 C C . GLY A 1 294 ? -6.011 2.760 20.760 1.00 95.88 294 GLY A C 1
ATOM 2290 O O . GLY A 1 294 ? -6.836 3.581 20.356 1.00 95.88 294 GLY A O 1
ATOM 2291 N N . GLU A 1 295 ? -4.709 3.045 20.839 1.00 96.25 295 GLU A N 1
ATOM 2292 C CA . GLU A 1 295 ? -4.111 4.238 20.235 1.00 96.25 295 GLU A CA 1
ATOM 2293 C C . GLU A 1 295 ? -3.895 3.974 18.747 1.00 96.25 295 GLU A C 1
ATOM 2295 O O . GLU A 1 295 ? -3.192 3.038 18.374 1.00 96.25 295 GLU A O 1
ATOM 2300 N N . LEU A 1 296 ? -4.519 4.789 17.899 1.00 95.88 296 LEU A N 1
ATOM 2301 C CA . LEU A 1 296 ? -4.501 4.669 16.449 1.00 95.88 296 LEU A CA 1
ATOM 2302 C C . LEU A 1 296 ? -3.788 5.869 15.829 1.00 95.88 296 LEU A C 1
ATOM 2304 O O . LEU A 1 296 ? -4.118 7.018 16.116 1.00 95.88 296 LEU A O 1
ATOM 2308 N N . LEU A 1 297 ? -2.890 5.589 14.890 1.00 94.69 297 LEU A N 1
ATOM 2309 C CA . LEU A 1 297 ? -2.286 6.572 14.002 1.00 94.69 297 LEU A CA 1
ATOM 2310 C C . LEU A 1 297 ? -2.401 6.091 12.554 1.00 94.69 297 LEU A C 1
ATOM 2312 O O . LEU A 1 297 ? -1.924 5.007 12.232 1.00 94.69 297 LEU A O 1
ATOM 2316 N N . VAL A 1 298 ? -2.997 6.892 11.672 1.00 93.62 298 VAL A N 1
ATOM 2317 C CA . VAL A 1 298 ? -3.184 6.553 10.252 1.00 93.62 298 VAL A CA 1
ATOM 2318 C C . VAL A 1 298 ? -2.586 7.621 9.359 1.00 93.62 298 VAL A C 1
ATOM 2320 O O . VAL A 1 298 ? -2.755 8.808 9.618 1.00 93.62 298 VAL A O 1
ATOM 2323 N N . TYR A 1 299 ? -1.907 7.181 8.303 1.00 92.69 299 TYR A N 1
ATOM 2324 C CA . TYR A 1 299 ? -1.396 8.000 7.213 1.00 92.69 299 TYR A CA 1
ATOM 2325 C C . TYR A 1 299 ? -2.103 7.558 5.944 1.00 92.69 299 TYR A C 1
ATOM 2327 O O . TYR A 1 299 ? -2.012 6.394 5.549 1.00 92.69 299 TYR A O 1
ATOM 2335 N N . ARG A 1 300 ? -2.827 8.488 5.327 1.00 91.25 300 ARG A N 1
ATOM 2336 C CA . ARG A 1 300 ? -3.650 8.222 4.153 1.00 91.25 300 ARG A CA 1
ATOM 2337 C C . ARG A 1 300 ? -3.331 9.196 3.026 1.00 91.25 300 ARG A C 1
ATOM 2339 O O . ARG A 1 300 ? -3.194 10.388 3.265 1.00 91.25 300 ARG A O 1
ATOM 2346 N N . SER A 1 301 ? -3.221 8.684 1.811 1.00 90.75 301 SER A N 1
ATOM 2347 C CA . SER A 1 301 ? -2.941 9.415 0.578 1.00 90.75 301 SER A CA 1
ATOM 2348 C C . SER A 1 301 ? -3.753 8.749 -0.536 1.00 90.75 301 SER A C 1
ATOM 2350 O O . SER A 1 301 ? -3.624 7.545 -0.737 1.00 90.75 301 SER A O 1
ATOM 2352 N N . GLY A 1 302 ? -4.611 9.490 -1.235 1.00 91.06 302 GLY A N 1
ATOM 2353 C CA . GLY A 1 302 ? -5.510 8.941 -2.255 1.00 91.06 302 GLY A CA 1
ATOM 2354 C C . GLY A 1 302 ? -6.899 8.667 -1.693 1.00 91.06 302 GLY A C 1
ATOM 2355 O O . GLY A 1 302 ? -7.376 9.376 -0.807 1.00 91.06 302 GLY A O 1
ATOM 2356 N N . ASP A 1 303 ? -7.575 7.659 -2.225 1.00 90.62 303 ASP A N 1
ATOM 2357 C CA . ASP A 1 303 ? -8.989 7.385 -1.972 1.00 90.62 303 ASP A CA 1
ATOM 2358 C C . ASP A 1 303 ? -9.287 6.029 -1.334 1.00 90.62 303 ASP A C 1
ATOM 2360 O O . ASP A 1 303 ? -10.472 5.737 -1.131 1.00 90.62 303 ASP A O 1
ATOM 2364 N N . CYS A 1 304 ? -8.267 5.302 -0.861 1.00 93.19 304 CYS A N 1
ATOM 2365 C CA . CYS A 1 304 ? -8.447 4.261 0.153 1.00 93.19 304 CYS A CA 1
ATOM 2366 C C . CYS A 1 304 ? -9.370 4.756 1.282 1.00 93.19 304 CYS A C 1
ATOM 2368 O O . CYS A 1 304 ? -9.264 5.892 1.763 1.00 93.19 304 CYS A O 1
ATOM 2370 N N . LYS A 1 305 ? -10.290 3.909 1.740 1.00 92.50 305 LYS A N 1
ATOM 2371 C CA . LYS A 1 305 ? -11.230 4.242 2.816 1.00 92.50 305 LYS A CA 1
ATOM 2372 C C . LYS A 1 305 ? -10.779 3.629 4.133 1.00 92.50 305 LYS A C 1
ATOM 2374 O O . LYS A 1 305 ? -10.168 2.568 4.182 1.00 92.50 305 LYS A O 1
ATOM 2379 N N . LEU A 1 306 ? -11.114 4.331 5.208 1.00 94.44 306 LEU A N 1
ATOM 2380 C CA . LEU A 1 306 ? -10.898 3.894 6.577 1.00 94.44 306 LEU A CA 1
ATOM 2381 C C . LEU A 1 306 ? -12.241 3.948 7.301 1.00 94.44 306 LEU A C 1
ATOM 2383 O O . LEU A 1 306 ? -12.915 4.982 7.269 1.00 94.44 306 LEU A O 1
ATOM 2387 N N . LEU A 1 307 ? -12.605 2.855 7.960 1.00 93.25 307 LEU A N 1
ATOM 2388 C CA . LEU A 1 307 ? -13.651 2.833 8.971 1.00 93.25 307 LEU A CA 1
ATOM 2389 C C . LEU A 1 307 ? -13.005 2.566 10.324 1.00 93.25 307 LEU A C 1
ATOM 2391 O O . LEU A 1 307 ? -12.205 1.642 10.460 1.00 93.25 307 LEU A O 1
ATOM 2395 N N . ILE A 1 308 ? -13.352 3.380 11.316 1.00 94.62 308 ILE A N 1
ATOM 2396 C CA . ILE A 1 308 ? -12.885 3.220 12.689 1.00 94.62 308 ILE A CA 1
ATOM 2397 C C . ILE A 1 308 ? -14.085 3.085 13.614 1.00 94.62 308 ILE A C 1
ATOM 2399 O O . ILE A 1 308 ? -15.102 3.767 13.450 1.00 94.62 308 ILE A O 1
ATOM 2403 N N . TYR A 1 309 ? -13.949 2.208 14.597 1.00 92.88 309 TYR A N 1
ATOM 2404 C CA . TYR A 1 309 ? -14.985 1.957 15.575 1.00 92.88 309 TYR A CA 1
ATOM 2405 C C . TYR A 1 309 ? -14.421 2.016 16.989 1.00 92.88 309 TYR A C 1
ATOM 2407 O O . TYR A 1 309 ? -13.371 1.441 17.290 1.00 92.88 309 TYR A O 1
ATOM 2415 N N . GLN A 1 310 ? -15.154 2.707 17.853 1.00 92.25 310 GLN A N 1
ATOM 2416 C CA . GLN A 1 310 ? -14.881 2.814 19.280 1.00 92.25 310 GLN A CA 1
ATOM 2417 C C . GLN A 1 310 ? -15.904 1.982 20.047 1.00 92.25 310 GLN A C 1
ATOM 2419 O O . GLN A 1 310 ? -17.088 1.967 19.701 1.00 92.25 310 GLN A O 1
ATOM 2424 N N . GLU A 1 311 ? -15.448 1.275 21.076 1.00 85.56 311 GLU A N 1
ATOM 2425 C CA . GLU A 1 311 ? -16.345 0.545 21.967 1.00 85.56 311 GLU A CA 1
ATOM 2426 C C . GLU A 1 311 ? -16.868 1.502 23.045 1.00 85.56 311 GLU A C 1
ATOM 2428 O O . GLU A 1 311 ? -16.130 1.960 23.916 1.00 85.56 311 GLU A O 1
ATOM 2433 N N . GLU A 1 312 ? -18.156 1.824 22.963 1.00 84.38 312 GLU A N 1
ATOM 2434 C CA . GLU A 1 312 ? -18.915 2.453 24.043 1.00 84.38 312 GLU A CA 1
ATOM 2435 C C . GLU A 1 312 ? -19.671 1.346 24.814 1.00 84.38 312 GLU A C 1
ATOM 2437 O O . GLU A 1 312 ? -19.814 0.233 24.301 1.00 84.38 312 GLU A O 1
ATOM 2442 N N . PRO A 1 313 ? -20.151 1.580 26.054 1.00 82.19 313 PRO A N 1
ATOM 2443 C CA . PRO A 1 313 ? -20.804 0.542 26.857 1.00 82.19 313 PRO A CA 1
ATOM 2444 C C . PRO A 1 313 ? -21.934 -0.195 26.112 1.00 82.19 313 PRO A C 1
ATOM 2446 O O . PRO A 1 313 ? -23.046 0.313 25.982 1.00 82.19 313 PRO A O 1
ATOM 2449 N N . GLY A 1 314 ? -21.639 -1.413 25.642 1.00 76.25 314 GLY A N 1
ATOM 2450 C CA . GLY A 1 314 ? -22.571 -2.286 24.924 1.00 76.25 314 GLY A CA 1
ATOM 2451 C C . GLY A 1 314 ? -22.811 -1.955 23.444 1.00 76.25 314 GLY A C 1
ATOM 2452 O O . GLY A 1 314 ? -23.656 -2.612 22.837 1.00 76.25 314 GLY A O 1
ATOM 2453 N N . VAL A 1 315 ? -22.109 -0.977 22.853 1.00 82.94 315 VAL A N 1
ATOM 2454 C CA . VAL A 1 315 ? -22.311 -0.556 21.452 1.00 82.94 315 VAL A CA 1
ATOM 2455 C C . VAL A 1 315 ? -20.979 -0.257 20.765 1.00 82.94 315 VAL A C 1
ATOM 2457 O O . VAL A 1 315 ? -20.131 0.459 21.295 1.00 82.94 315 VAL A O 1
ATOM 2460 N N . LEU A 1 316 ? -20.818 -0.767 19.544 1.00 82.31 316 LEU A N 1
ATOM 2461 C CA . LEU A 1 316 ? -19.710 -0.410 18.668 1.00 82.31 316 LEU A CA 1
ATOM 2462 C C . LEU A 1 316 ? -20.106 0.820 17.841 1.00 82.31 316 LEU A C 1
ATOM 2464 O O . LEU A 1 316 ? -21.013 0.761 17.010 1.00 82.31 316 LEU A O 1
ATOM 2468 N N . LYS A 1 317 ? -19.448 1.955 18.075 1.00 89.12 317 LYS A N 1
ATOM 2469 C CA . LYS A 1 317 ? -19.798 3.223 17.434 1.00 89.12 317 LYS A CA 1
ATOM 2470 C C . LYS A 1 317 ? -18.811 3.573 16.337 1.00 89.12 317 LYS A C 1
ATOM 2472 O O . LYS A 1 317 ? -17.619 3.744 16.588 1.00 89.12 317 LYS A O 1
ATOM 2477 N N . TYR A 1 318 ? -19.333 3.730 15.125 1.00 91.19 318 TYR A N 1
ATOM 2478 C CA . TYR A 1 318 ? -18.574 4.261 14.002 1.00 91.19 318 TYR A CA 1
ATOM 2479 C C . TYR A 1 318 ? -18.171 5.717 14.260 1.00 91.19 318 TYR A C 1
ATOM 2481 O O . TYR A 1 318 ? -19.010 6.553 14.615 1.00 91.19 318 TYR A O 1
ATOM 2489 N N . LYS A 1 319 ? -16.895 6.033 14.030 1.00 91.19 319 LYS A N 1
ATOM 2490 C CA . LYS A 1 319 ? -16.384 7.402 14.053 1.00 91.19 319 LYS A CA 1
ATOM 2491 C C . LYS A 1 319 ? -16.005 7.840 12.627 1.00 91.19 319 LYS A C 1
ATOM 2493 O O . LYS A 1 319 ? -15.103 7.256 12.030 1.00 91.19 319 LYS A O 1
ATOM 2498 N N . PRO A 1 320 ? -16.680 8.858 12.057 1.00 87.38 320 PRO A N 1
ATOM 2499 C CA . PRO A 1 320 ? -16.387 9.319 10.706 1.00 87.38 320 PRO A CA 1
ATOM 2500 C C . PRO A 1 320 ? -14.966 9.866 10.555 1.00 87.38 320 PRO A C 1
ATOM 2502 O O . PRO A 1 320 ? -14.557 10.757 11.296 1.00 87.38 320 PRO A O 1
ATOM 2505 N N . THR A 1 321 ? -14.259 9.394 9.530 1.00 84.25 321 THR A N 1
ATOM 2506 C CA . THR A 1 321 ? -12.947 9.907 9.094 1.00 84.25 321 THR A CA 1
ATOM 2507 C C . THR A 1 321 ? -13.027 10.356 7.631 1.00 84.25 321 THR A C 1
ATOM 2509 O O . THR A 1 321 ? -12.436 9.710 6.748 1.00 84.25 321 THR A O 1
ATOM 2512 N N . PRO A 1 322 ? -13.840 11.392 7.327 1.00 76.75 322 PRO A N 1
ATOM 2513 C CA . PRO A 1 322 ? -14.050 11.835 5.956 1.00 76.75 322 PRO A CA 1
ATOM 2514 C C . PRO A 1 322 ? -12.721 12.280 5.349 1.00 76.75 322 PRO A C 1
ATOM 2516 O O . PRO A 1 322 ? -11.955 12.988 5.994 1.00 76.75 322 PRO A O 1
ATOM 2519 N N . LEU A 1 323 ? -12.469 11.874 4.104 1.00 72.19 323 LEU A N 1
ATOM 2520 C CA . LEU A 1 323 ? -11.365 12.426 3.325 1.00 72.19 323 LEU A CA 1
ATOM 2521 C C . LEU A 1 323 ? -11.552 13.941 3.261 1.00 72.19 323 LEU A C 1
ATOM 2523 O O . LEU A 1 323 ? -12.625 14.412 2.866 1.00 72.19 323 LEU A O 1
ATOM 2527 N N . SER A 1 324 ? -10.529 14.701 3.659 1.00 65.56 324 SER A N 1
ATOM 2528 C CA . SER A 1 324 ? -10.534 16.145 3.419 1.00 65.56 324 SER A CA 1
ATOM 2529 C C . SER A 1 324 ? -10.798 16.384 1.928 1.00 65.56 324 SER A C 1
ATOM 2531 O O . SER A 1 324 ? -10.272 15.658 1.085 1.00 65.56 324 SER A O 1
ATOM 2533 N N . SER A 1 325 ? -11.694 17.318 1.595 1.00 57.16 325 SER A N 1
ATOM 2534 C CA . SER A 1 325 ? -12.083 17.587 0.204 1.00 57.16 325 SER A CA 1
ATOM 2535 C C . SER A 1 325 ? -10.836 17.712 -0.672 1.00 57.16 325 SER A C 1
ATOM 2537 O O . SER A 1 325 ? -9.982 18.537 -0.335 1.00 57.16 325 SER A O 1
ATOM 2539 N N . LYS A 1 326 ? -10.746 16.908 -1.751 1.00 56.59 326 LYS A N 1
ATOM 2540 C CA . LYS A 1 326 ? -9.606 16.879 -2.688 1.00 56.59 326 LYS A CA 1
ATOM 2541 C C . LYS A 1 326 ? -9.134 18.306 -2.943 1.00 56.59 326 LYS A C 1
ATOM 2543 O O . LYS A 1 326 ? -9.888 19.131 -3.463 1.00 56.59 326 LYS A O 1
ATOM 2548 N N . ASN A 1 327 ? -7.912 18.620 -2.531 1.00 50.50 327 ASN A N 1
ATOM 2549 C CA . ASN A 1 327 ? -7.315 19.877 -2.931 1.00 50.50 327 ASN A CA 1
ATOM 2550 C C . ASN A 1 327 ? -6.985 19.726 -4.418 1.00 50.50 327 ASN A C 1
ATOM 2552 O O . ASN A 1 327 ? -6.287 18.798 -4.801 1.00 50.50 327 ASN A O 1
ATOM 2556 N N . ASN A 1 328 ? -7.445 20.642 -5.270 1.00 49.78 328 ASN A N 1
ATOM 2557 C CA . ASN A 1 328 ? -7.144 20.606 -6.708 1.00 49.78 328 ASN A CA 1
ATOM 2558 C C . ASN A 1 328 ? -5.627 20.653 -7.024 1.00 49.78 328 ASN A C 1
ATOM 2560 O O . ASN A 1 328 ? -5.243 20.550 -8.185 1.00 49.78 328 ASN A O 1
ATOM 2564 N N . GLN A 1 329 ? -4.772 20.852 -6.014 1.00 44.50 329 GLN A N 1
ATOM 2565 C CA . GLN A 1 329 ? -3.311 20.842 -6.100 1.00 44.50 329 GLN A CA 1
ATOM 2566 C C . GLN A 1 329 ? -2.637 19.656 -5.385 1.00 44.50 329 GLN A C 1
ATOM 2568 O O . GLN A 1 329 ? -1.406 19.596 -5.379 1.00 44.50 329 GLN A O 1
ATOM 2573 N N . SER A 1 330 ? -3.374 18.745 -4.739 1.00 50.06 330 SER A N 1
ATOM 2574 C CA . SER A 1 330 ? -2.748 17.626 -4.038 1.00 50.06 330 SER A CA 1
ATOM 2575 C C . SER A 1 330 ? -2.455 16.476 -5.003 1.00 50.06 330 SER A C 1
ATOM 2577 O O . SER A 1 330 ? -3.347 15.855 -5.574 1.00 50.06 330 SER A O 1
ATOM 2579 N N . ASN A 1 331 ? -1.164 16.186 -5.189 1.00 57.88 331 ASN A N 1
ATOM 2580 C CA . ASN A 1 331 ? -0.726 14.892 -5.708 1.00 57.88 331 ASN A CA 1
ATOM 2581 C C . ASN A 1 331 ? -0.998 13.855 -4.609 1.00 57.88 331 ASN A C 1
ATOM 2583 O O . ASN A 1 331 ? -0.098 13.521 -3.836 1.00 57.88 331 ASN A O 1
ATOM 2587 N N . ASP A 1 332 ? -2.258 13.431 -4.501 1.00 76.94 332 ASP A N 1
ATOM 2588 C CA . ASP A 1 332 ? -2.755 12.545 -3.443 1.00 76.94 332 ASP A CA 1
ATOM 2589 C C . ASP A 1 332 ? -2.169 11.134 -3.531 1.00 76.94 332 ASP A C 1
ATOM 2591 O O . ASP A 1 332 ? -2.272 10.372 -2.580 1.00 76.94 332 ASP A O 1
ATOM 2595 N N . TRP A 1 333 ? -1.531 10.757 -4.631 1.00 89.25 333 TRP A N 1
ATOM 2596 C CA . TRP A 1 333 ? -0.924 9.438 -4.783 1.00 89.25 333 TRP A CA 1
ATOM 2597 C C . TRP A 1 333 ? 0.581 9.488 -4.563 1.00 89.25 333 TRP A C 1
ATOM 2599 O O . TRP A 1 333 ? 1.228 10.502 -4.828 1.00 89.25 333 TRP A O 1
ATOM 2609 N N . LEU A 1 334 ? 1.158 8.375 -4.119 1.00 93.62 334 LEU A N 1
ATOM 2610 C CA . LEU A 1 334 ? 2.586 8.153 -4.285 1.00 93.62 334 LEU A CA 1
ATOM 2611 C C . LEU A 1 334 ? 2.845 7.932 -5.768 1.00 93.62 334 LEU A C 1
ATOM 2613 O O . LEU A 1 334 ? 2.309 6.993 -6.334 1.00 93.62 334 LEU A O 1
ATOM 2617 N N . PHE A 1 335 ? 3.652 8.783 -6.383 1.00 94.38 335 PHE A N 1
ATOM 2618 C CA . PHE A 1 335 ? 3.906 8.779 -7.817 1.00 94.38 335 PHE A CA 1
ATOM 2619 C C . PHE A 1 335 ? 5.395 8.620 -8.084 1.00 94.38 335 PHE A C 1
ATOM 2621 O O . PHE A 1 335 ? 6.202 9.362 -7.518 1.00 94.38 335 PHE A O 1
ATOM 2628 N N . PHE A 1 336 ? 5.747 7.671 -8.946 1.00 96.50 336 PHE A N 1
ATOM 2629 C CA . PHE A 1 336 ? 7.106 7.373 -9.386 1.00 96.50 336 PHE A CA 1
ATOM 2630 C C . PHE A 1 336 ? 7.189 7.558 -10.907 1.00 96.50 336 PHE A C 1
ATOM 2632 O O . PHE A 1 336 ? 6.296 7.150 -11.646 1.00 96.50 336 PHE A O 1
ATOM 2639 N N . ARG A 1 337 ? 8.286 8.145 -11.394 1.00 95.50 337 ARG A N 1
ATOM 2640 C CA . ARG A 1 337 ? 8.565 8.324 -12.826 1.00 95.50 337 ARG A CA 1
ATOM 2641 C C . ARG A 1 337 ? 10.018 8.001 -13.129 1.00 95.50 337 ARG A C 1
ATOM 2643 O O . ARG A 1 337 ? 10.915 8.541 -12.480 1.00 95.50 337 ARG A O 1
ATOM 2650 N N . MET A 1 338 ? 10.250 7.184 -14.151 1.00 96.31 338 MET A N 1
ATOM 2651 C CA . MET A 1 338 ? 11.595 6.952 -14.672 1.00 96.31 338 MET A CA 1
ATOM 2652 C C . MET A 1 338 ? 12.069 8.106 -15.554 1.00 96.31 338 MET A C 1
ATOM 2654 O O . MET A 1 338 ? 11.330 8.607 -16.400 1.00 96.31 338 MET A O 1
ATOM 2658 N N . MET A 1 339 ? 13.332 8.485 -15.393 1.00 96.44 339 MET A N 1
ATOM 2659 C CA . MET A 1 339 ? 14.003 9.530 -16.162 1.00 96.44 339 MET A CA 1
ATOM 2660 C C . MET A 1 339 ? 15.401 9.066 -16.572 1.00 96.44 339 MET A C 1
ATOM 2662 O O . MET A 1 339 ? 16.005 8.232 -15.905 1.00 96.44 339 MET A O 1
ATOM 2666 N N . VAL A 1 340 ? 15.941 9.634 -17.650 1.00 97.06 340 VAL A N 1
ATOM 2667 C CA . VAL A 1 340 ? 17.352 9.456 -18.024 1.00 97.06 340 VAL A CA 1
ATOM 2668 C C . VAL A 1 340 ? 18.132 10.698 -17.602 1.00 97.06 340 VAL A C 1
ATOM 2670 O O . VAL A 1 340 ? 17.733 11.825 -17.896 1.00 97.06 340 VAL A O 1
ATOM 2673 N N . THR A 1 341 ? 19.232 10.483 -16.890 1.00 96.88 341 THR A N 1
ATOM 2674 C CA . THR A 1 341 ? 20.153 11.530 -16.422 1.00 96.88 341 THR A CA 1
ATOM 2675 C C . THR A 1 341 ? 21.134 11.954 -17.520 1.00 96.88 341 THR A C 1
ATOM 2677 O O . THR A 1 341 ? 21.297 11.268 -18.529 1.00 96.88 341 THR A O 1
ATOM 2680 N N . GLU A 1 342 ? 21.864 13.054 -17.303 1.00 95.12 342 GLU A N 1
ATOM 2681 C CA . GLU A 1 342 ? 22.905 13.537 -18.232 1.00 95.12 342 GLU A CA 1
ATOM 2682 C C . GLU A 1 342 ? 24.019 12.505 -18.489 1.00 95.12 342 GLU A C 1
ATOM 2684 O O . GLU A 1 342 ? 24.591 12.466 -19.576 1.00 95.12 342 GLU A O 1
ATOM 2689 N N . ASN A 1 343 ? 24.282 11.617 -17.523 1.00 95.12 343 ASN A N 1
ATOM 2690 C CA . ASN A 1 343 ? 25.276 10.543 -17.628 1.00 95.12 343 ASN A CA 1
ATOM 2691 C C . ASN A 1 343 ? 24.713 9.259 -18.260 1.00 95.12 343 ASN A C 1
ATOM 2693 O O . ASN A 1 343 ? 25.309 8.192 -18.125 1.00 95.12 343 ASN A O 1
ATOM 2697 N N . ASN A 1 344 ? 23.548 9.342 -18.907 1.00 93.38 344 ASN A N 1
ATOM 2698 C CA . ASN A 1 344 ? 22.840 8.212 -19.498 1.00 93.38 344 ASN A CA 1
ATOM 2699 C C . ASN A 1 344 ? 22.462 7.117 -18.477 1.00 93.38 344 ASN A C 1
ATOM 2701 O O . ASN A 1 344 ? 22.290 5.960 -18.838 1.00 93.38 344 ASN A O 1
ATOM 2705 N N . LEU A 1 345 ? 22.336 7.430 -17.186 1.00 96.31 345 LEU A N 1
ATOM 2706 C CA . LEU A 1 345 ? 21.807 6.490 -16.185 1.00 96.31 345 LEU A CA 1
ATOM 2707 C C . LEU A 1 345 ? 20.301 6.674 -16.032 1.00 96.31 345 LEU A C 1
ATOM 2709 O O . LEU A 1 345 ? 19.819 7.802 -16.156 1.00 96.31 345 LEU A O 1
ATOM 2713 N N . ILE A 1 346 ? 19.579 5.592 -15.731 1.00 96.62 346 ILE A N 1
ATOM 2714 C CA . ILE A 1 346 ? 18.154 5.676 -15.397 1.00 96.62 346 ILE A CA 1
ATOM 2715 C C . ILE A 1 346 ? 18.023 6.074 -13.924 1.00 96.62 346 ILE A C 1
ATOM 2717 O O . ILE A 1 346 ? 18.623 5.459 -13.045 1.00 96.62 346 ILE A O 1
ATOM 2721 N N . GLU A 1 347 ? 17.227 7.096 -13.649 1.00 97.44 347 GLU A N 1
ATOM 2722 C CA . GLU A 1 347 ? 16.849 7.536 -12.309 1.00 97.44 347 GLU A CA 1
ATOM 2723 C C . GLU A 1 347 ? 15.336 7.398 -12.131 1.00 97.44 347 GLU A C 1
ATOM 2725 O O . GLU A 1 347 ? 14.576 7.416 -13.099 1.00 97.44 347 GLU A O 1
ATOM 2730 N N . ILE A 1 348 ? 14.890 7.272 -10.882 1.00 97.44 348 ILE A N 1
ATOM 2731 C CA . ILE A 1 348 ? 13.477 7.337 -10.531 1.00 97.44 348 ILE A CA 1
ATOM 2732 C C . ILE A 1 348 ? 13.236 8.591 -9.701 1.00 97.44 348 ILE A C 1
ATOM 2734 O O . ILE A 1 348 ? 13.756 8.736 -8.592 1.00 97.44 348 ILE A O 1
ATOM 2738 N N . MET A 1 349 ? 12.421 9.491 -10.242 1.00 96.31 349 MET A N 1
ATOM 2739 C CA . MET A 1 349 ? 11.865 10.607 -9.491 1.00 96.31 349 MET A CA 1
ATOM 2740 C C . MET A 1 349 ? 10.585 10.161 -8.796 1.00 96.31 349 MET A C 1
ATOM 2742 O O . MET A 1 349 ? 9.827 9.362 -9.344 1.00 96.31 349 MET A O 1
ATOM 2746 N N . HIS A 1 350 ? 10.300 10.733 -7.633 1.00 95.06 350 HIS A N 1
ATOM 2747 C CA . 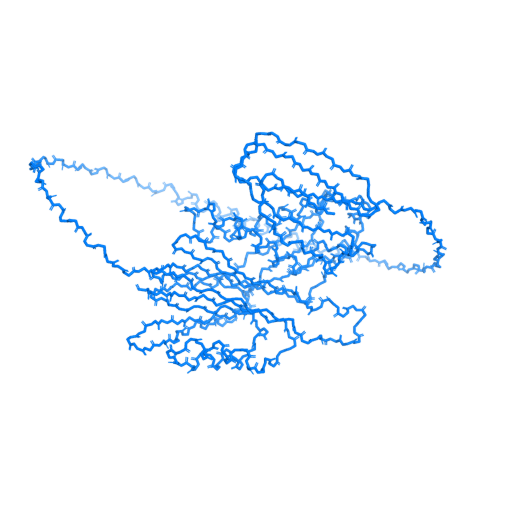HIS A 1 350 ? 9.010 10.560 -6.979 1.00 95.06 350 HIS A CA 1
ATOM 2748 C C . HIS A 1 350 ? 8.526 11.869 -6.364 1.00 95.06 350 HIS A C 1
ATOM 2750 O O . HIS A 1 350 ? 9.312 12.785 -6.100 1.00 95.06 350 HIS A O 1
ATOM 2756 N N . ASN A 1 351 ? 7.220 11.973 -6.139 1.00 93.12 351 ASN A N 1
ATOM 2757 C CA . ASN A 1 351 ? 6.662 13.077 -5.370 1.00 93.12 351 ASN A CA 1
ATOM 2758 C C . ASN A 1 351 ? 6.834 12.845 -3.857 1.00 93.12 351 ASN A C 1
ATOM 2760 O O . ASN A 1 351 ? 7.139 11.748 -3.385 1.00 93.12 351 ASN A O 1
ATOM 2764 N N . LYS A 1 352 ? 6.598 13.902 -3.078 1.00 89.00 352 LYS A N 1
ATOM 2765 C CA . LYS A 1 352 ? 6.347 13.780 -1.643 1.00 89.00 352 LYS A CA 1
ATOM 2766 C C . LYS A 1 352 ? 4.827 13.734 -1.439 1.00 89.00 352 LYS A C 1
ATOM 2768 O O . LYS A 1 352 ? 4.210 14.793 -1.579 1.00 89.00 352 LYS A O 1
ATOM 2773 N N . PRO A 1 353 ? 4.226 12.564 -1.156 1.00 84.88 353 PRO A N 1
ATOM 2774 C CA . PRO A 1 353 ? 2.787 12.476 -0.935 1.00 84.88 353 PRO A CA 1
ATOM 2775 C C . PRO A 1 353 ? 2.372 13.356 0.248 1.00 84.88 353 PRO A C 1
ATOM 2777 O O . PRO A 1 353 ? 3.092 13.475 1.248 1.00 84.88 353 PRO A O 1
ATOM 2780 N N . LEU A 1 354 ? 1.216 14.004 0.115 1.00 85.75 354 LEU A N 1
ATOM 2781 C CA . LEU A 1 354 ? 0.598 14.757 1.198 1.00 85.75 354 LEU A CA 1
ATOM 2782 C C . LEU A 1 354 ? -0.326 13.817 1.962 1.00 85.75 354 LEU A C 1
ATOM 2784 O O . LEU A 1 354 ? -1.420 13.508 1.506 1.00 85.75 354 LEU A O 1
ATOM 2788 N N . PHE A 1 355 ? 0.132 13.365 3.126 1.00 86.75 355 PHE A N 1
ATOM 2789 C CA . PHE A 1 355 ? -0.663 12.481 3.963 1.00 86.75 355 PHE A CA 1
ATOM 2790 C C . PHE A 1 355 ? -1.711 13.259 4.754 1.00 86.75 355 PHE A C 1
ATOM 2792 O O . PHE A 1 355 ? -1.393 14.210 5.472 1.00 86.75 355 PHE A O 1
ATOM 2799 N N . GLU A 1 356 ? -2.946 12.783 4.696 1.00 87.88 356 GLU A N 1
ATOM 2800 C CA . GLU A 1 356 ? -3.906 12.991 5.765 1.00 87.88 356 GLU A CA 1
ATOM 2801 C C . GLU A 1 356 ? -3.491 12.131 6.962 1.00 87.88 356 GLU A C 1
ATOM 2803 O O . GLU A 1 356 ? -3.252 10.927 6.822 1.00 87.88 356 GLU A O 1
ATOM 2808 N N . VAL A 1 357 ? -3.396 12.756 8.137 1.00 90.06 357 VAL A N 1
ATOM 2809 C CA . VAL A 1 357 ? -3.022 12.078 9.379 1.00 90.06 357 VAL A CA 1
ATOM 2810 C C . VAL A 1 357 ? -4.224 12.031 10.312 1.00 90.06 357 VAL A C 1
ATOM 2812 O O . VAL A 1 357 ? -4.737 13.073 10.718 1.00 90.06 357 VAL A O 1
ATOM 2815 N N . VAL A 1 358 ? -4.649 10.823 10.675 1.00 91.56 358 VAL A N 1
ATOM 2816 C CA . VAL A 1 358 ? -5.709 10.583 11.665 1.00 91.56 358 VAL A CA 1
ATOM 2817 C C . VAL A 1 358 ? -5.060 10.045 12.934 1.00 91.56 358 VAL A C 1
ATOM 2819 O O . VAL A 1 358 ? -4.297 9.084 12.871 1.00 91.56 358 VAL A O 1
ATOM 2822 N N . SER A 1 359 ? -5.345 10.665 14.078 1.00 93.69 359 SER A N 1
ATOM 2823 C CA . SER A 1 359 ? -4.837 10.248 15.389 1.00 93.69 359 SER A CA 1
ATOM 2824 C C . SER A 1 359 ? -5.997 10.140 16.363 1.00 93.69 359 SER A C 1
ATOM 2826 O O . SER A 1 359 ? -6.718 11.116 16.571 1.00 93.69 359 SER A O 1
ATOM 2828 N N . GLU A 1 360 ? -6.201 8.950 16.916 1.00 95.25 360 GLU A N 1
ATOM 2829 C CA . GLU A 1 360 ? -7.364 8.624 17.737 1.00 95.25 360 GLU A CA 1
ATOM 2830 C C . GLU A 1 360 ? -7.001 7.687 18.888 1.00 95.25 360 GLU A C 1
ATOM 2832 O O . GLU A 1 360 ? -5.999 6.979 18.841 1.00 95.25 360 GLU A O 1
ATOM 2837 N N . THR A 1 361 ? -7.825 7.666 19.934 1.00 95.38 361 THR A N 1
ATOM 2838 C CA . THR A 1 361 ? -7.647 6.782 21.097 1.00 95.38 361 THR A CA 1
ATOM 2839 C C . THR A 1 361 ? -8.929 6.020 21.412 1.00 95.38 361 THR A C 1
ATOM 2841 O O . THR A 1 361 ? -10.017 6.396 20.969 1.00 95.38 361 THR A O 1
ATOM 2844 N N . GLY A 1 362 ? -8.813 4.917 22.156 1.00 94.31 362 GLY A N 1
ATOM 2845 C CA . GLY A 1 362 ? -9.953 4.050 22.476 1.00 94.31 362 GLY A CA 1
ATOM 2846 C C . GLY A 1 362 ? -10.564 3.367 21.248 1.00 94.31 362 GLY A C 1
ATOM 2847 O O . GLY A 1 362 ? -11.747 3.031 21.255 1.00 94.31 362 GLY A O 1
ATOM 2848 N N . ILE A 1 363 ? -9.786 3.215 20.173 1.00 95.38 363 ILE A N 1
ATOM 2849 C CA . ILE A 1 363 ? -10.211 2.499 18.972 1.00 95.38 363 ILE A CA 1
ATOM 2850 C C . ILE A 1 363 ? -10.168 1.000 19.244 1.00 95.38 363 ILE A C 1
ATOM 2852 O O . ILE A 1 363 ? -9.163 0.494 19.731 1.00 95.38 363 ILE A O 1
ATOM 2856 N N . GLN A 1 364 ? -11.238 0.294 18.882 1.00 93.38 364 GLN A N 1
ATOM 2857 C CA . GLN A 1 364 ? -11.349 -1.151 19.074 1.00 93.38 364 GLN A CA 1
ATOM 2858 C C . GLN A 1 364 ? -11.299 -1.926 17.760 1.00 93.38 364 GLN A C 1
ATOM 2860 O O . GLN A 1 364 ? -10.820 -3.058 17.727 1.00 93.38 364 GLN A O 1
ATOM 2865 N N . THR A 1 365 ? -11.793 -1.329 16.677 1.00 93.69 365 THR A N 1
ATOM 2866 C CA . THR A 1 365 ? -11.799 -1.954 15.354 1.00 93.69 365 THR A CA 1
ATOM 2867 C C . THR A 1 365 ? -11.441 -0.923 14.300 1.00 93.69 365 THR A C 1
ATOM 2869 O O . THR A 1 365 ? -11.949 0.201 14.320 1.00 93.69 365 THR A O 1
ATOM 2872 N N . ILE A 1 366 ? -10.586 -1.318 13.364 1.00 95.31 366 ILE A N 1
ATOM 2873 C CA . ILE A 1 366 ? -10.278 -0.559 12.157 1.00 95.31 366 ILE A CA 1
ATOM 2874 C C . ILE A 1 366 ? -10.466 -1.445 10.934 1.00 95.31 366 ILE A C 1
ATOM 2876 O O . ILE A 1 366 ? -10.167 -2.637 10.963 1.00 95.31 366 ILE A O 1
ATOM 2880 N N . ILE A 1 367 ? -10.960 -0.845 9.859 1.00 94.62 367 ILE A N 1
ATOM 2881 C CA . ILE A 1 367 ? -11.122 -1.489 8.560 1.00 94.62 367 ILE A CA 1
ATOM 2882 C C . ILE A 1 367 ? -10.551 -0.539 7.513 1.00 94.62 367 ILE A C 1
ATOM 2884 O O . ILE A 1 367 ? -11.115 0.528 7.264 1.00 94.62 367 ILE A O 1
ATOM 2888 N N . GLY A 1 368 ? -9.416 -0.906 6.931 1.00 95.69 368 GLY A N 1
ATOM 2889 C CA . GLY A 1 368 ? -8.854 -0.234 5.761 1.00 95.69 368 GLY A CA 1
ATOM 2890 C C . GLY A 1 368 ? -9.295 -0.953 4.495 1.00 95.69 368 GLY A C 1
ATOM 2891 O O . GLY A 1 368 ? -9.347 -2.182 4.485 1.00 95.69 368 GLY A O 1
ATOM 2892 N N . MET A 1 369 ? -9.607 -0.208 3.437 1.00 94.25 369 MET A N 1
ATOM 2893 C CA . MET A 1 369 ? -10.059 -0.783 2.169 1.00 94.25 369 MET A CA 1
ATOM 2894 C C . MET A 1 369 ? -9.661 0.062 0.955 1.00 94.25 369 MET A C 1
ATOM 2896 O O . MET A 1 369 ? -9.599 1.290 1.070 1.00 94.25 369 MET A O 1
ATOM 2900 N N . SER A 1 370 ? -9.427 -0.585 -0.189 1.00 94.44 370 SER A N 1
ATOM 2901 C CA . SER A 1 370 ? -9.304 0.083 -1.491 1.00 94.44 3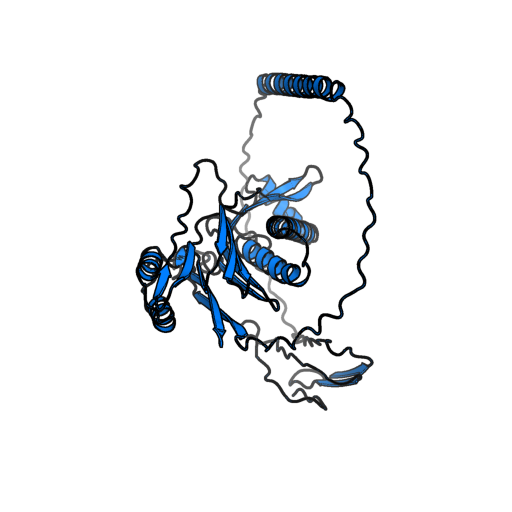70 SER A CA 1
ATOM 2902 C C . SER A 1 370 ? -10.661 0.619 -1.948 1.00 94.44 370 SER A C 1
ATOM 2904 O O . SER A 1 370 ? -11.711 0.309 -1.362 1.00 94.44 370 SER A O 1
ATOM 2906 N N . ASP A 1 371 ? -10.663 1.484 -2.957 1.00 90.44 371 ASP A N 1
ATOM 2907 C CA . ASP A 1 371 ? -11.904 2.073 -3.457 1.00 90.44 371 ASP A CA 1
ATOM 2908 C C . ASP A 1 371 ? -12.794 1.046 -4.190 1.00 90.44 371 ASP A C 1
ATOM 2910 O O . ASP A 1 371 ? -14.019 1.213 -4.236 1.00 90.44 371 ASP A O 1
ATOM 2914 N N . GLY A 1 372 ? -12.216 -0.077 -4.629 1.00 89.62 372 GLY A N 1
ATOM 2915 C CA . GLY A 1 372 ? -12.924 -1.190 -5.244 1.00 89.62 372 GLY A CA 1
ATOM 2916 C C . GLY A 1 372 ? -13.908 -1.917 -4.325 1.00 89.62 372 GLY A C 1
ATOM 2917 O O . GLY A 1 372 ? -14.831 -2.565 -4.817 1.00 89.62 372 GLY A O 1
ATOM 2918 N N . VAL A 1 373 ? -13.851 -1.749 -3.000 1.00 88.19 373 VAL A N 1
ATOM 2919 C CA . VAL A 1 373 ? -14.950 -2.187 -2.108 1.00 88.19 373 VAL A CA 1
ATOM 2920 C C . VAL A 1 373 ? -16.236 -1.372 -2.352 1.00 88.19 373 VAL A C 1
ATOM 2922 O O . VAL A 1 373 ? -17.337 -1.789 -2.024 1.00 88.19 373 VAL A O 1
ATOM 2925 N N . GLY A 1 374 ? -16.158 -0.218 -3.010 1.00 86.06 374 GLY A N 1
ATOM 2926 C CA . GLY A 1 374 ? -17.337 0.507 -3.464 1.00 86.06 374 GLY A CA 1
ATOM 2927 C C . GLY A 1 374 ? -18.093 1.249 -2.357 1.00 86.06 374 GLY A C 1
ATOM 2928 O O . GLY A 1 374 ? -18.111 0.907 -1.172 1.00 86.06 374 GLY A O 1
ATOM 2929 N N . ARG A 1 375 ? -18.756 2.333 -2.766 1.00 86.50 375 ARG A N 1
ATOM 2930 C CA . ARG A 1 375 ? -19.362 3.308 -1.848 1.00 86.50 375 ARG A CA 1
ATOM 2931 C C . ARG A 1 375 ? -20.507 2.732 -1.012 1.00 86.50 375 ARG A C 1
ATOM 2933 O O . ARG A 1 375 ? -20.631 3.070 0.160 1.00 86.50 375 ARG A O 1
ATOM 2940 N N . GLU A 1 376 ? -21.338 1.878 -1.603 1.00 85.69 376 GLU A N 1
ATOM 2941 C CA . GLU A 1 376 ? -22.518 1.309 -0.938 1.00 85.69 376 GLU A CA 1
ATOM 2942 C C . GLU A 1 376 ? -22.139 0.397 0.231 1.00 85.69 376 GLU A C 1
ATOM 2944 O O . GLU A 1 376 ? -22.781 0.440 1.281 1.00 85.69 376 GLU A O 1
ATOM 2949 N N . THR A 1 377 ? -21.072 -0.390 0.079 1.00 85.62 377 THR A N 1
ATOM 2950 C CA . THR A 1 377 ? -20.528 -1.234 1.149 1.00 85.62 377 THR A CA 1
ATOM 2951 C C . THR A 1 377 ? -19.973 -0.375 2.271 1.00 85.62 377 THR A C 1
ATOM 2953 O O . THR A 1 377 ? -20.344 -0.570 3.426 1.00 85.62 377 THR A O 1
ATOM 2956 N N . VAL A 1 378 ? -19.177 0.647 1.943 1.00 88.19 378 VAL A N 1
ATOM 2957 C CA . VAL A 1 378 ? -18.642 1.586 2.942 1.00 88.19 378 VAL A CA 1
ATOM 2958 C C . VAL A 1 378 ? -19.774 2.266 3.723 1.00 88.19 378 VAL A C 1
ATOM 2960 O O . VAL A 1 378 ? -19.735 2.318 4.951 1.00 88.19 378 VAL A O 1
ATOM 2963 N N . GLU A 1 379 ? -20.812 2.754 3.036 1.00 88.62 379 GLU A N 1
ATOM 2964 C CA . GLU A 1 379 ? -21.974 3.381 3.677 1.00 88.62 379 GLU A CA 1
ATOM 2965 C C . GLU A 1 379 ? -22.789 2.402 4.533 1.00 88.62 379 GLU A C 1
ATOM 2967 O O . GLU A 1 379 ? -23.287 2.787 5.591 1.00 88.62 379 GLU A O 1
ATOM 2972 N N . SER A 1 380 ? -22.953 1.158 4.076 1.00 86.12 380 SER A N 1
ATOM 2973 C CA . SER A 1 380 ? -23.655 0.093 4.801 1.00 86.12 380 SER A CA 1
ATOM 2974 C C . SER A 1 380 ? -22.946 -0.229 6.119 1.00 86.12 380 SER A C 1
ATOM 2976 O O . SER A 1 380 ? -23.566 -0.183 7.181 1.00 86.12 380 SER A O 1
ATOM 2978 N N . LEU A 1 381 ? -21.628 -0.440 6.065 1.00 85.31 381 LEU A N 1
ATOM 2979 C CA . LEU A 1 381 ? -20.788 -0.709 7.235 1.00 85.31 381 LEU A CA 1
ATOM 2980 C C . LEU A 1 381 ? -20.749 0.479 8.205 1.00 85.31 381 LEU A C 1
ATOM 2982 O O . LEU A 1 381 ? -20.772 0.286 9.418 1.00 85.31 381 LEU A O 1
ATOM 2986 N N . ALA A 1 382 ? -20.727 1.713 7.694 1.00 87.25 382 ALA A N 1
ATOM 2987 C CA . ALA A 1 382 ? -20.737 2.922 8.519 1.00 87.25 382 ALA A CA 1
ATOM 2988 C C . ALA A 1 382 ? -22.075 3.149 9.252 1.00 87.25 382 ALA A C 1
ATOM 2990 O O . ALA A 1 382 ? -22.101 3.761 10.321 1.00 87.25 382 ALA A O 1
ATOM 2991 N N . LYS A 1 383 ? -23.194 2.682 8.678 1.00 86.31 383 LYS A N 1
ATOM 2992 C CA . LYS A 1 383 ? -24.531 2.747 9.297 1.00 86.31 383 LYS A CA 1
ATOM 2993 C C . LYS A 1 383 ? -24.767 1.618 10.299 1.00 86.31 383 LYS A C 1
ATOM 2995 O O . LYS A 1 383 ? -25.642 1.749 11.154 1.00 86.31 383 LYS A O 1
ATOM 3000 N N . ASP A 1 384 ? -24.023 0.522 10.189 1.00 77.88 384 ASP A N 1
ATOM 3001 C CA . ASP A 1 384 ? -24.162 -0.629 11.068 1.00 77.88 384 ASP A CA 1
ATOM 3002 C C . ASP A 1 384 ? -23.520 -0.353 12.435 1.00 77.88 384 ASP A C 1
ATOM 3004 O O . ASP A 1 384 ? -22.301 -0.340 12.582 1.00 77.88 384 ASP A O 1
ATOM 3008 N N . GLN A 1 385 ? -24.357 -0.114 13.445 1.00 73.06 385 GLN A N 1
ATOM 3009 C CA . GLN A 1 385 ? -23.935 0.025 14.847 1.00 73.06 385 GLN A CA 1
ATOM 3010 C C . GLN A 1 385 ? -24.075 -1.294 15.620 1.00 73.06 385 GLN A C 1
ATOM 3012 O O . GLN A 1 385 ? -24.240 -1.298 16.842 1.00 73.06 385 GLN A O 1
ATOM 3017 N N . SER A 1 386 ? -24.071 -2.424 14.906 1.00 66.88 386 SER A N 1
ATOM 3018 C CA . SER A 1 386 ? -24.173 -3.742 15.517 1.00 66.88 386 SER A CA 1
ATOM 3019 C C . SER A 1 386 ? -23.025 -3.984 16.509 1.00 66.88 386 SER A C 1
ATOM 3021 O O . SER A 1 386 ? -21.861 -3.750 16.177 1.00 66.88 386 SER A O 1
ATOM 3023 N N . PRO A 1 387 ? -23.313 -4.515 17.711 1.00 54.97 387 PRO A N 1
ATOM 3024 C CA . PRO A 1 387 ? -22.276 -5.029 18.602 1.00 54.97 387 PRO A CA 1
ATOM 3025 C C . PRO A 1 387 ? -21.654 -6.334 18.070 1.00 54.97 387 PRO A C 1
ATOM 3027 O O . PRO A 1 387 ? -20.602 -6.756 18.551 1.00 54.97 387 PRO A O 1
ATOM 3030 N N . ASP A 1 388 ? -22.298 -6.983 17.092 1.00 71.88 388 ASP A N 1
ATOM 3031 C CA . ASP A 1 388 ? -21.866 -8.249 16.507 1.00 71.88 388 ASP A CA 1
ATOM 3032 C C . ASP A 1 388 ? -20.923 -8.034 15.315 1.00 71.88 388 ASP A C 1
ATOM 3034 O O . ASP A 1 388 ? -21.335 -7.652 14.215 1.00 71.88 388 ASP A O 1
ATOM 3038 N N . ARG A 1 389 ? -19.641 -8.315 15.556 1.00 70.25 389 ARG A N 1
ATOM 3039 C CA . ARG A 1 389 ? -18.546 -8.192 14.586 1.00 70.25 389 ARG A CA 1
ATOM 3040 C C . ARG A 1 389 ? -18.578 -9.305 13.525 1.00 70.25 389 ARG A C 1
ATOM 3042 O O . ARG A 1 389 ? -18.160 -9.070 12.394 1.00 70.25 389 ARG A O 1
ATOM 3049 N N . GLU A 1 390 ? -19.154 -10.473 13.826 1.00 77.06 390 GLU A N 1
ATOM 3050 C CA . GLU A 1 390 ? -19.344 -11.548 12.835 1.00 77.06 390 GLU A CA 1
ATOM 3051 C C . GLU A 1 390 ? -20.428 -11.200 11.813 1.00 77.06 390 GLU A C 1
ATOM 3053 O O . GLU A 1 390 ? -20.318 -11.539 10.630 1.00 77.06 390 GLU A O 1
ATOM 3058 N N . LEU A 1 391 ? -21.456 -10.462 12.239 1.00 75.25 391 LEU A N 1
ATOM 3059 C CA . LEU A 1 391 ? -22.460 -9.930 11.323 1.00 75.25 391 LEU A CA 1
ATOM 3060 C C . LEU A 1 391 ? -21.834 -8.944 10.331 1.00 75.25 391 LEU A C 1
ATOM 3062 O O . LEU A 1 391 ? -22.129 -9.013 9.137 1.00 75.25 391 LEU A O 1
ATOM 3066 N N . LEU A 1 392 ? -20.950 -8.062 10.808 1.00 71.94 392 LEU A N 1
ATOM 3067 C CA . LEU A 1 392 ? -20.236 -7.105 9.961 1.00 71.94 392 LEU A CA 1
ATOM 3068 C C . LEU A 1 392 ? -19.375 -7.829 8.914 1.00 71.94 392 LEU A C 1
ATOM 3070 O O . LEU A 1 392 ? -19.442 -7.511 7.725 1.00 71.94 392 LEU A O 1
ATOM 3074 N N . ARG A 1 393 ? -18.654 -8.871 9.340 1.00 75.31 393 ARG A N 1
ATOM 3075 C CA . ARG A 1 393 ? -17.865 -9.745 8.464 1.00 75.31 393 ARG A CA 1
ATOM 3076 C C . ARG A 1 393 ? -18.723 -10.436 7.403 1.00 75.31 393 ARG A C 1
ATOM 3078 O O . ARG A 1 393 ? -18.410 -10.402 6.216 1.00 75.31 393 ARG A O 1
ATOM 3085 N N . THR A 1 394 ? -19.846 -11.015 7.822 1.00 78.62 394 THR A N 1
ATOM 3086 C CA . THR A 1 394 ? -20.780 -11.721 6.933 1.00 78.62 394 THR A CA 1
ATOM 3087 C C . THR A 1 394 ? -21.387 -10.781 5.894 1.00 78.62 394 THR A C 1
ATOM 3089 O O . THR A 1 394 ? -21.453 -11.127 4.713 1.00 78.62 394 THR A O 1
ATOM 3092 N N . LYS A 1 395 ? -21.787 -9.570 6.305 1.00 76.69 395 LYS A N 1
ATOM 3093 C CA . LYS A 1 395 ? -22.308 -8.541 5.394 1.00 76.69 395 LYS A CA 1
ATOM 3094 C C . LYS A 1 395 ? -21.285 -8.159 4.337 1.00 76.69 395 LYS A C 1
ATOM 3096 O O . LYS A 1 395 ? -21.650 -8.044 3.173 1.00 76.69 395 LYS A O 1
ATOM 3101 N N . LEU A 1 396 ? -20.018 -8.015 4.719 1.00 75.81 396 LEU A N 1
ATOM 3102 C CA . LEU A 1 396 ? -18.958 -7.639 3.790 1.00 75.81 396 LEU A CA 1
ATOM 3103 C C . LEU A 1 396 ? -18.777 -8.661 2.659 1.00 75.81 396 LEU A C 1
ATOM 3105 O O . LEU A 1 396 ? -18.678 -8.283 1.493 1.00 75.81 396 LEU A O 1
ATOM 3109 N N . VAL A 1 397 ? -18.804 -9.950 3.007 1.00 73.44 397 VAL A N 1
ATOM 3110 C CA . VAL A 1 397 ? -18.679 -11.068 2.057 1.00 73.44 397 VAL A CA 1
ATOM 3111 C C . VAL A 1 397 ? -19.910 -11.197 1.154 1.00 73.44 397 VAL A C 1
ATOM 3113 O O . VAL A 1 397 ? -19.785 -11.539 -0.019 1.00 73.44 397 VAL A O 1
ATOM 3116 N N . GLN A 1 398 ? -21.107 -10.952 1.691 1.00 75.25 398 GLN A N 1
ATOM 3117 C CA . GLN A 1 398 ? -22.367 -11.134 0.961 1.00 75.25 398 GLN A CA 1
ATOM 3118 C C . GLN A 1 398 ? -22.777 -9.918 0.128 1.00 75.25 398 GLN A C 1
ATOM 3120 O O . GLN A 1 398 ? -23.632 -10.040 -0.753 1.00 75.25 398 GLN A O 1
ATOM 3125 N N . GLN A 1 399 ? -22.221 -8.741 0.414 1.00 74.56 399 GLN A N 1
ATOM 3126 C CA . GLN A 1 399 ? -22.596 -7.525 -0.283 1.00 74.56 399 GLN A CA 1
ATOM 3127 C C . GLN A 1 399 ? -22.052 -7.544 -1.711 1.00 74.56 399 GLN A C 1
ATOM 3129 O O . GLN A 1 399 ? -20.870 -7.785 -1.949 1.00 74.56 399 GLN A O 1
ATOM 3134 N N . VAL A 1 400 ? -22.937 -7.288 -2.677 1.00 72.31 400 VAL A N 1
ATOM 3135 C CA . VAL A 1 400 ? -22.553 -7.160 -4.082 1.00 72.31 400 VAL A CA 1
ATOM 3136 C C . VAL A 1 400 ? -21.683 -5.918 -4.217 1.00 72.31 400 VAL A C 1
ATOM 3138 O O . VAL A 1 400 ? -22.155 -4.788 -4.131 1.00 72.31 400 VAL A O 1
ATOM 3141 N N . GLN A 1 401 ? -20.391 -6.148 -4.406 1.00 70.38 401 GLN A N 1
ATOM 3142 C CA . GLN A 1 401 ? -19.396 -5.104 -4.571 1.00 70.38 401 GLN A CA 1
ATOM 3143 C C . GLN A 1 401 ? -19.465 -4.617 -6.029 1.00 70.38 401 GLN A C 1
ATOM 3145 O O . GLN A 1 401 ? -18.923 -5.252 -6.931 1.00 70.38 401 GLN A O 1
ATOM 3150 N N . GLY A 1 402 ? -20.207 -3.536 -6.282 1.00 65.69 402 GLY A N 1
ATOM 3151 C CA . GLY A 1 402 ? -20.580 -3.059 -7.626 1.00 65.69 402 GLY A CA 1
ATOM 3152 C C . GLY A 1 402 ? -19.459 -2.442 -8.476 1.00 65.69 402 GLY A C 1
ATOM 3153 O O . GLY A 1 402 ? -19.755 -1.681 -9.395 1.00 65.69 402 GLY A O 1
ATOM 3154 N N . THR A 1 403 ? -18.189 -2.718 -8.173 1.00 75.81 403 THR A N 1
ATOM 3155 C CA . THR A 1 403 ? -17.032 -2.173 -8.898 1.00 75.81 403 THR A CA 1
ATOM 3156 C C . THR A 1 403 ? -16.375 -3.245 -9.771 1.00 75.81 403 THR A C 1
ATOM 3158 O O . THR A 1 403 ? -16.312 -4.429 -9.413 1.00 75.81 403 THR A O 1
ATOM 3161 N N . GLY A 1 404 ? -15.835 -2.814 -10.911 1.00 77.50 404 GLY A N 1
ATOM 3162 C CA . GLY A 1 404 ? -14.976 -3.637 -11.763 1.00 77.50 404 GLY A CA 1
ATOM 3163 C C . GLY A 1 404 ? -13.542 -3.781 -11.249 1.00 77.50 404 GLY A C 1
ATOM 3164 O O . GLY A 1 404 ? -12.722 -4.368 -11.943 1.00 77.50 404 GLY A O 1
ATOM 3165 N N . ASP A 1 405 ? -13.239 -3.221 -10.077 1.00 83.38 405 ASP A N 1
ATOM 3166 C CA . ASP A 1 405 ? -11.872 -3.067 -9.590 1.00 83.38 405 ASP A CA 1
ATOM 3167 C C . ASP A 1 405 ? -11.440 -4.158 -8.617 1.00 83.38 405 ASP A C 1
ATOM 3169 O O . ASP A 1 405 ? -12.282 -4.907 -8.097 1.00 83.38 405 ASP A O 1
ATOM 3173 N N . ASP A 1 406 ? -10.138 -4.221 -8.359 1.00 86.88 406 ASP A N 1
ATOM 3174 C CA . ASP A 1 406 ? -9.588 -5.004 -7.261 1.00 86.88 406 ASP A CA 1
ATOM 3175 C C . ASP A 1 406 ? -10.185 -4.570 -5.926 1.00 86.88 406 ASP A C 1
ATOM 3177 O O . ASP A 1 406 ? -10.522 -3.413 -5.695 1.00 86.88 406 ASP A O 1
ATOM 3181 N N . LYS A 1 407 ? -10.395 -5.539 -5.040 1.00 89.00 407 LYS A N 1
ATOM 3182 C CA . LYS A 1 407 ? -11.041 -5.307 -3.750 1.00 89.00 407 LYS A CA 1
ATOM 3183 C C . LYS A 1 407 ? -10.112 -5.825 -2.691 1.00 89.00 407 LYS A C 1
ATOM 3185 O O . LYS A 1 407 ? -9.947 -7.039 -2.559 1.00 89.00 407 LYS A O 1
ATOM 3190 N N . SER A 1 408 ? -9.552 -4.904 -1.930 1.00 92.94 408 SER A N 1
ATOM 3191 C CA . SER A 1 408 ? -8.625 -5.219 -0.860 1.00 92.94 408 SER A CA 1
ATOM 3192 C C . SER A 1 408 ? -9.102 -4.595 0.421 1.00 92.94 408 SER A C 1
ATOM 3194 O O . SER A 1 408 ? -9.389 -3.402 0.487 1.00 92.94 408 SER A O 1
ATOM 3196 N N . LEU A 1 409 ? -9.196 -5.422 1.449 1.00 92.62 409 LEU A N 1
ATOM 3197 C CA . LEU A 1 409 ? -9.661 -5.026 2.758 1.00 92.62 409 LEU A CA 1
ATOM 3198 C C . LEU A 1 409 ? -8.816 -5.696 3.828 1.00 92.62 409 LEU A C 1
ATOM 3200 O O . LEU A 1 409 ? -8.545 -6.894 3.777 1.00 92.62 409 LEU A O 1
ATOM 3204 N N . CYS A 1 410 ? -8.446 -4.911 4.830 1.00 95.19 410 CYS A N 1
ATOM 3205 C CA . CYS A 1 410 ? -7.758 -5.378 6.018 1.00 95.19 410 CYS A CA 1
ATOM 3206 C C . CYS A 1 410 ? -8.520 -4.884 7.249 1.00 95.19 410 CYS A C 1
ATOM 3208 O O . CYS A 1 410 ? -8.712 -3.679 7.433 1.00 95.19 410 CYS A O 1
ATOM 3210 N N . MET A 1 411 ? -8.955 -5.819 8.087 1.00 94.19 411 MET A N 1
ATOM 3211 C CA . MET A 1 411 ? -9.668 -5.561 9.332 1.00 94.19 411 MET A CA 1
ATOM 3212 C C . MET A 1 411 ? -8.785 -5.947 10.512 1.00 94.19 411 MET A C 1
ATOM 3214 O O . MET A 1 411 ? -8.286 -7.067 10.569 1.00 94.19 411 MET A O 1
ATOM 3218 N N . ILE A 1 412 ? -8.629 -5.033 11.466 1.00 95.62 412 ILE A N 1
ATOM 3219 C CA . ILE A 1 412 ? -7.948 -5.280 12.735 1.00 95.62 412 ILE A CA 1
ATOM 3220 C C . ILE A 1 412 ? -8.916 -4.981 13.871 1.00 95.62 412 ILE A C 1
ATOM 3222 O O . ILE A 1 412 ? -9.571 -3.940 13.898 1.00 95.62 412 ILE A O 1
ATOM 3226 N N . GLU A 1 413 ? -8.958 -5.875 14.842 1.00 94.06 413 GLU A N 1
ATOM 3227 C CA . GLU A 1 413 ? -9.819 -5.796 16.002 1.00 94.06 413 GLU A CA 1
ATOM 3228 C C . GLU A 1 413 ? -9.022 -6.101 17.273 1.00 94.06 413 GLU A C 1
ATOM 3230 O O . GLU A 1 413 ? -8.280 -7.076 17.341 1.00 94.06 413 GLU A O 1
ATOM 3235 N N . ILE A 1 414 ? -9.202 -5.292 18.311 1.00 94.69 414 ILE A N 1
ATOM 3236 C CA . ILE A 1 414 ? -8.682 -5.577 19.645 1.00 94.69 414 ILE A CA 1
ATOM 3237 C C . ILE A 1 414 ? -9.724 -6.427 20.385 1.00 94.69 414 ILE A C 1
ATOM 3239 O O . ILE A 1 414 ? -10.931 -6.163 20.356 1.00 94.69 414 ILE A O 1
ATOM 3243 N N . LYS A 1 415 ? -9.270 -7.466 21.075 1.00 92.44 415 LYS A N 1
ATOM 3244 C CA . LYS A 1 415 ? -10.083 -8.326 21.941 1.00 92.44 415 LYS A CA 1
ATOM 3245 C C . LYS A 1 415 ? -9.496 -8.310 23.343 1.00 92.44 415 LYS A C 1
ATOM 3247 O O . LYS A 1 415 ? -8.279 -8.322 23.481 1.00 92.44 415 LYS A O 1
ATOM 3252 N N . THR A 1 416 ? -10.351 -8.345 24.360 1.00 90.19 416 THR A N 1
ATOM 3253 C CA . THR A 1 416 ? -9.948 -8.430 25.771 1.00 90.19 416 THR A CA 1
ATOM 3254 C C . THR A 1 416 ? -10.551 -9.693 26.382 1.00 90.19 416 THR A C 1
ATOM 3256 O O . THR A 1 416 ? -11.768 -9.862 26.306 1.00 90.19 416 THR A O 1
ATOM 3259 N N . THR A 1 417 ? -9.728 -10.576 26.958 1.00 84.38 417 THR A N 1
ATOM 3260 C CA . THR A 1 417 ? -10.180 -11.778 27.695 1.00 84.38 417 THR A CA 1
ATOM 3261 C C . THR A 1 417 ? -10.263 -11.549 29.187 1.00 84.38 417 THR A C 1
ATOM 3263 O O . THR A 1 417 ? -9.315 -10.913 29.712 1.00 84.38 417 THR A O 1
#

Radius of gyration: 29.47 Å; Cα contacts (8 Å, |Δi|>4): 633; chains: 1; bounding box: 52×80×98 Å